Protein AF-A0AA36IF19-F1 (afdb_monomer)

pLDDT: mean 89.99, std 15.26, range [27.88, 98.56]

Sequence (714 aa):
MTGTWASERKALATHRFCDFARPHGSSPFSGHSLWELKSPNLLQGALSVWLPLRSLLADNVDTVRTDGVDTSVVGAVTDSSSALYYKVDAAWKALVDDADEAGAKLNGLAVNIAERQRILIQRMCKDVLLVAHAVSLDYSFANLQSVVGLYEESGEGIVFGIRAAGVPELTDMCTMHQMREVSFYYQQVRPFMREVLNAQSSFEASEIASAVVGDVVRFVDPLYAAMVAAAHLYLNSSSASCDPLVTTTWNEWRALSLGICDTRIGLQRSLRFFMQIANGLAVQESKVELTVVVAKQTQLMRDLVTGNKMDDMPAPVTQKIMDKVIHAREAWSNLADGLDEAIQQDELPKVDVLRGLLLGNVLFEDLMDAMELFVAEAAVATVQSRILDLTHRQQFRFHQLPVKAYQILLGIHVEEAWRDLNATVTSFRQMRRDLVLGAPGSVMELKPVTNVCIARMMSKVFDTWYELEQACYAVARGDGSKVREINLLSSRGHSDMEAPSHGLERFYEGQWEVCENLTLGVADWTLLMAEVTRLAQLSQRVMSSMVAAQEGLDGDLTVSLAELRASLERLILGFPNMVPVQPTQALFRRILDVAAPAVDALASAVAEGAVARAQSRAGELLEVARALLRVYTGEGLQQEPSWPGQRVQLAMWQSVLAQKLAKEAVISVYNVATLGANMDATIRDFETAQSQLRDGGGDVPNGIVPERDDLLPD

Foldseek 3Di:
DPPPVVVVVVVVVPPPPPPVPDDDDDDPPPDDDPVPAPQVVLVVQLVVLVVVLVCLCVVCVPPCPPPHGPLVSLVVNVVSVVSSVVSVLVSLVSVLVVCVVVVDPAPSVLLSLLVVLLVLLVLLLSLLVCLLRVRVQVVSLVVNVVSVVSNVVSLCCSQPHDVVVPRHHDLQQVLLQLSLQLVQLCVQLVVLSVQLNVDPDSNSSNVSSNVCSVSSVVSSVSNSVSSVVSSVCSVVVPPDPDQLLVVQDPQQLVLLLVLLLLLLLLLLLLLLLLLCLQLLHPNVVSLVSNVVSLVVNLVSLVCQQRPHVVSSHGHDRDSVLNVLSSQLNVLSVVLSVLSVVSSPDNHDDVVSSVVNVVSSVSSNVSSVVSLVVSCVSCVVPDPLSVLSVLLSLLLSLLSNLSSLLSCLLSVHPNVVSVVVNVVSVVSNVVSLCCLAQWDPPPPRTGHHDLALVLLQLSLVLVLLVVQLSVLSVCSSVPNSVSSVVSVVSSVVSSVSSVVSSVQSSCVRVVHHDRDAQDQDDLVQLLLLLLLLLVLLLLLLLLLLLLLCVVVVHPRVNVVSLVSNVVSLCCQQNNDHPRHHHHRHSVLNCLSVVQLVVLSVQLVVCSVVSPSQSNLVSSVSNNVSSLVSLVVSLVVNCVSPVLRPSVLSNLVSVLVSLVSNLVSLVSCVVSPVVSNPRPNVVSVVSNVVSVCCQQAQNVVRPPSDDVVVPVRHDD

Solvent-accessible surface area (backbone atoms only — not comparable to full-atom values): 37356 Å² total; per-residue (Å²): 143,74,77,70,68,62,60,56,54,63,54,64,77,68,68,74,84,71,71,84,79,67,92,76,79,90,76,91,74,86,85,68,73,84,81,78,56,74,36,67,64,30,48,53,53,20,49,66,38,44,55,59,43,51,48,57,48,70,78,34,72,81,57,44,63,78,87,51,72,47,54,67,61,53,47,54,50,51,53,38,51,51,54,25,49,57,29,47,51,53,22,49,51,43,49,40,52,55,39,49,75,72,64,50,96,60,67,50,65,47,40,49,50,41,56,42,48,46,52,43,55,52,47,41,55,50,24,41,52,29,18,33,67,58,41,63,30,65,60,25,49,55,47,33,55,52,44,51,51,51,41,54,55,51,55,49,28,48,50,65,24,32,78,94,76,72,30,61,54,59,71,55,38,58,44,32,46,35,47,21,49,29,52,45,34,42,64,69,36,45,58,55,55,48,56,28,71,66,38,94,41,63,70,54,18,16,56,46,21,54,70,40,44,69,56,44,59,64,38,45,55,63,24,40,52,31,30,54,55,30,30,51,29,65,74,38,79,87,72,69,86,67,63,49,63,83,69,58,47,71,66,26,53,49,33,41,52,48,51,55,45,51,43,53,37,43,50,28,46,36,51,31,25,51,42,28,33,55,65,71,41,64,39,72,61,27,40,54,53,31,54,55,44,51,57,53,41,55,51,51,47,48,34,56,51,33,18,35,64,91,69,42,18,49,26,41,58,43,58,70,38,32,55,28,46,51,52,23,40,53,33,44,53,61,34,47,56,54,50,54,56,50,61,76,44,91,71,59,56,70,68,58,54,52,50,48,53,50,35,50,48,55,25,50,51,29,52,49,52,28,45,52,53,48,41,59,66,43,50,81,76,38,74,58,55,55,52,52,51,51,47,42,55,48,42,33,47,49,32,42,44,48,36,27,18,44,35,29,55,70,64,48,64,42,73,59,26,52,52,50,37,54,49,49,54,52,50,45,56,48,49,53,44,32,66,43,65,19,35,81,89,46,100,71,65,40,65,53,59,84,52,44,53,49,34,41,36,53,26,56,28,47,36,38,44,50,55,33,50,53,33,28,54,40,28,40,72,65,40,70,82,34,54,65,56,38,55,52,30,29,55,49,32,42,58,46,43,51,61,34,43,53,46,51,50,32,47,77,70,72,46,78,81,88,64,81,69,53,87,73,53,73,67,49,51,51,29,46,45,50,45,40,40,47,36,34,27,30,39,29,46,30,52,34,19,46,55,34,39,74,73,74,42,97,32,64,33,68,58,34,48,50,52,32,50,51,38,53,45,29,57,57,39,25,40,72,100,58,25,61,42,53,46,37,61,66,59,38,42,49,41,63,75,48,48,49,56,31,52,51,51,23,52,51,24,54,76,68,67,37,61,68,54,22,53,51,29,32,51,51,34,38,53,48,31,54,53,50,46,52,49,53,33,52,54,45,37,71,77,38,73,86,53,58,37,68,58,52,49,46,59,49,47,42,58,30,34,54,36,43,40,53,24,29,49,50,43,57,74,71,59,53,73,89,62,69,69,56,49,71,57,41,49,50,54,37,53,52,49,48,47,26,70,66,66,48,26,60,95,43,84,76,43,57,60,85,93,52,63,88,69,57,82,131

Organism: NCBI:txid2562239

Secondary structure (DSSP, 8-state):
--SSHHHHHHHHTTSSSSGGG---S--S--SS-GGG-SHHHHHHHHHHHHHHHHHHHHHHTTTTTSSS--HHHHHHHHHHHHHHHHHHHHHHHHHHHHHHHTT--S-HHHHHHHHHHHHHHHHHHHHHHHHHTTTTHHHHHHHHHHHHHHHHHHHHHHHH-BGGGTB-----HHHHHHHHHHHHHHHHHHHHHHHHHT-SSHHHHHHHHHHHHHHHHHHHHHHHHHHHHHHHHHH-TTT----HHHH--HHHHHHHHHHHHHHHHHHHHHHHHHHHHHTTSSHHHHHHHHHHHHHHHHHHHHHHHH-BGGGTBPSPSSHHHHHHHHHHHHHHHHHHHHHHHHHH-SS--HHHHHHHHHHHHHHHHHHHHHHHHHHHHHTTT-THHHHHHHHHHHHHHHHHHHHHHHHHHTTSSHHHHHHHHHHHHHHHHHHHHHHHH-BTTSSS-BPPP--HHHHHHHHHHHHHHHHHHHHHHHHHTT-GGGHHHHHHHHHHHHHHHHHHHHHHHHHHTT----PPPPPPPHHHHHHHHHHHHHHHHHHHHHHHHHHHHHTTS---HHHHHHHHHHHHHHHHH-BTTTBPPPSSHHHHHHIIIIIHHHHHHHHHHHHTT-HHHHHHHHHHHHHHHHHHHHHHHHHHHHH-TTS-HHHHHHHHHHHHHHHHHHHHHHHHHTT-GGG---HHHHHHHHHHHHHHHHTTTTTSTT-S-GGGGGGS--

Structure (mmCIF, N/CA/C/O backbone):
data_AF-A0AA36IF19-F1
#
_entry.id   AF-A0AA36IF19-F1
#
loop_
_atom_site.group_PDB
_atom_site.id
_atom_site.type_symbol
_atom_site.label_atom_id
_atom_site.label_alt_id
_atom_site.label_comp_id
_atom_site.label_asym_id
_atom_site.label_entity_id
_atom_site.label_seq_id
_atom_site.pdbx_PDB_ins_code
_atom_site.Cartn_x
_atom_site.Cartn_y
_atom_site.Cartn_z
_atom_site.occupancy
_atom_site.B_iso_or_equiv
_atom_site.auth_seq_id
_atom_site.auth_comp_id
_atom_site.auth_asym_id
_atom_site.auth_atom_id
_atom_site.pdbx_PDB_model_num
ATOM 1 N N . MET A 1 1 ? 38.298 33.364 -30.419 1.00 30.14 1 MET A N 1
ATOM 2 C CA . MET A 1 1 ? 38.712 32.221 -29.573 1.00 30.14 1 MET A CA 1
ATOM 3 C C . MET A 1 1 ? 38.348 30.905 -30.270 1.00 30.14 1 MET A C 1
ATOM 5 O O . MET A 1 1 ? 37.562 30.133 -29.750 1.00 30.14 1 MET A O 1
ATOM 9 N N . THR A 1 2 ? 38.867 30.670 -31.479 1.00 29.33 2 THR A N 1
ATOM 10 C CA . THR A 1 2 ? 38.412 29.578 -32.373 1.00 29.33 2 THR A CA 1
ATOM 11 C C . THR A 1 2 ? 39.562 28.736 -32.944 1.00 29.33 2 THR A C 1
ATOM 13 O O . THR A 1 2 ? 39.312 27.756 -33.630 1.00 29.33 2 THR A O 1
ATOM 16 N N . GLY A 1 3 ? 40.823 29.077 -32.644 1.00 29.09 3 GLY A N 1
ATOM 17 C CA . GLY A 1 3 ? 42.000 28.412 -33.224 1.00 29.09 3 GLY A CA 1
ATOM 18 C C . GLY A 1 3 ? 42.540 27.208 -32.443 1.00 29.09 3 GLY A C 1
ATOM 19 O O . GLY A 1 3 ? 43.174 26.345 -33.035 1.00 29.09 3 GLY A O 1
ATOM 20 N N . THR A 1 4 ? 42.284 27.110 -31.136 1.00 31.70 4 THR A N 1
ATOM 21 C CA . THR A 1 4 ? 42.827 26.039 -30.273 1.00 31.70 4 THR A CA 1
ATOM 22 C C . THR A 1 4 ? 41.948 24.785 -30.218 1.00 31.70 4 THR A C 1
ATOM 24 O O . THR A 1 4 ? 42.441 23.701 -29.929 1.00 31.70 4 THR A O 1
ATOM 27 N N . TRP A 1 5 ? 40.666 24.899 -30.579 1.00 31.14 5 TRP A N 1
ATOM 28 C CA . TRP A 1 5 ? 39.694 23.797 -30.527 1.00 31.14 5 TRP A CA 1
ATOM 29 C C . TRP A 1 5 ? 39.836 22.780 -31.681 1.00 31.14 5 TRP A C 1
ATOM 31 O O . TRP A 1 5 ? 39.508 21.605 -31.523 1.00 31.14 5 TRP A O 1
ATOM 41 N N . ALA A 1 6 ? 40.355 23.199 -32.842 1.00 34.88 6 ALA A N 1
ATOM 42 C CA . ALA A 1 6 ? 40.518 22.330 -34.015 1.00 34.88 6 ALA A CA 1
ATOM 43 C C . ALA A 1 6 ? 41.774 21.435 -33.937 1.00 34.88 6 ALA A C 1
ATOM 45 O O . ALA A 1 6 ? 41.769 20.302 -34.425 1.00 34.88 6 ALA A O 1
ATOM 46 N N . SER A 1 7 ? 42.844 21.901 -33.281 1.00 33.56 7 SER A N 1
ATOM 47 C CA . SER A 1 7 ? 44.097 21.146 -33.148 1.00 33.56 7 SER A CA 1
ATOM 48 C C . SER A 1 7 ? 44.005 19.993 -32.143 1.00 33.56 7 SER A C 1
ATOM 50 O O . SER A 1 7 ? 44.609 18.945 -32.369 1.00 33.56 7 SER A O 1
ATOM 52 N N . GLU A 1 8 ? 43.211 20.135 -31.075 1.00 32.25 8 GLU A N 1
ATOM 53 C CA . GLU A 1 8 ? 43.033 19.080 -30.062 1.00 32.25 8 GLU A CA 1
ATOM 54 C C . GLU A 1 8 ? 42.228 17.877 -30.593 1.00 32.25 8 GLU A C 1
ATOM 56 O O . GLU A 1 8 ? 42.552 16.730 -30.275 1.00 32.25 8 GLU A O 1
ATOM 61 N N . ARG A 1 9 ? 41.260 18.088 -31.502 1.00 41.62 9 ARG A N 1
ATOM 62 C CA . ARG A 1 9 ? 40.509 16.986 -32.142 1.00 41.62 9 ARG A CA 1
ATOM 63 C C . ARG A 1 9 ? 41.358 16.152 -33.106 1.00 41.62 9 ARG A C 1
ATOM 65 O O . ARG A 1 9 ? 41.203 14.932 -33.157 1.00 41.62 9 ARG A O 1
ATOM 72 N N . LYS A 1 10 ? 42.294 16.779 -33.830 1.00 38.72 10 LYS A N 1
ATOM 73 C CA . LYS A 1 10 ? 43.196 16.077 -34.766 1.00 38.72 10 LYS A CA 1
ATOM 74 C C . LYS A 1 10 ? 44.170 15.141 -34.028 1.00 38.72 10 LYS A C 1
ATOM 76 O O . LYS A 1 10 ? 44.521 14.077 -34.542 1.00 38.72 10 LYS A O 1
ATOM 81 N N . ALA A 1 11 ? 44.548 15.492 -32.795 1.00 34.53 11 ALA A N 1
ATOM 82 C CA . ALA A 1 11 ? 45.400 14.672 -31.934 1.00 34.53 11 ALA A CA 1
ATOM 83 C C . ALA A 1 11 ? 44.651 13.472 -31.312 1.00 34.53 11 ALA A C 1
ATOM 85 O O . ALA A 1 11 ? 45.176 12.357 -31.308 1.00 34.53 11 ALA A O 1
ATOM 86 N N . LEU A 1 12 ? 43.402 13.662 -30.865 1.00 30.77 12 LEU A N 1
ATOM 87 C CA . LEU A 1 12 ? 42.575 12.608 -30.252 1.00 30.77 12 LEU A CA 1
ATOM 88 C C . LEU A 1 12 ? 42.188 11.477 -31.224 1.00 30.77 12 LEU A C 1
ATOM 90 O O . LEU A 1 12 ? 42.166 10.314 -30.823 1.00 30.77 12 LEU A O 1
ATOM 94 N N . ALA A 1 13 ? 41.975 11.782 -32.509 1.00 31.47 13 ALA A N 1
ATOM 95 C CA . ALA A 1 13 ? 41.657 10.782 -33.537 1.00 31.47 13 ALA A CA 1
ATOM 96 C C . ALA A 1 13 ? 42.838 9.861 -33.917 1.00 31.47 13 ALA A C 1
ATOM 98 O O . ALA A 1 13 ? 42.638 8.831 -34.559 1.00 31.47 13 ALA A O 1
ATOM 99 N N . THR A 1 14 ? 44.073 10.212 -33.539 1.00 36.69 14 THR A N 1
ATOM 100 C CA . THR A 1 14 ? 45.280 9.533 -34.043 1.00 36.69 14 THR A CA 1
ATOM 101 C C . THR A 1 14 ? 45.879 8.530 -33.048 1.00 36.69 14 THR A C 1
ATOM 103 O O . THR A 1 14 ? 46.614 7.639 -33.465 1.00 36.69 14 THR A O 1
ATOM 106 N N . HIS A 1 15 ? 45.551 8.619 -31.752 1.00 29.88 15 HIS A N 1
ATOM 107 C CA . HIS A 1 15 ? 46.348 7.955 -30.710 1.00 29.88 15 HIS A CA 1
ATOM 108 C C . HIS A 1 15 ? 45.758 6.688 -30.065 1.00 29.88 15 HIS A C 1
ATOM 110 O O . HIS A 1 15 ? 46.502 6.004 -29.376 1.00 29.88 15 HIS A O 1
ATOM 116 N N . ARG A 1 16 ? 44.479 6.326 -30.266 1.00 31.16 16 ARG A N 1
ATOM 117 C CA . ARG A 1 16 ? 43.857 5.217 -29.497 1.00 31.16 16 ARG A CA 1
ATOM 118 C C . ARG A 1 16 ? 43.619 3.897 -30.237 1.00 31.16 16 ARG A C 1
ATOM 120 O O . ARG A 1 16 ? 43.409 2.890 -29.576 1.00 31.16 16 ARG A O 1
ATOM 127 N N . PHE A 1 17 ? 43.684 3.853 -31.569 1.00 29.36 17 PHE A N 1
ATOM 128 C CA . PHE A 1 17 ? 43.381 2.617 -32.316 1.00 29.36 17 PHE A CA 1
ATOM 129 C C . PHE A 1 17 ? 44.599 1.690 -32.520 1.00 29.36 17 PHE A C 1
ATOM 131 O O . PHE A 1 17 ? 44.431 0.516 -32.830 1.00 29.36 17 PHE A O 1
ATOM 138 N N . CYS A 1 18 ? 45.831 2.185 -32.335 1.00 30.80 18 CYS A N 1
ATOM 139 C CA . CYS A 1 18 ? 47.055 1.445 -32.684 1.00 30.80 18 CYS A CA 1
ATOM 140 C C . CYS A 1 18 ? 47.768 0.747 -31.509 1.00 30.80 18 CYS A C 1
ATOM 142 O O . CYS A 1 18 ? 48.671 -0.051 -31.757 1.00 30.80 18 CYS A O 1
ATOM 144 N N . ASP A 1 19 ? 47.378 0.992 -30.254 1.00 30.11 19 ASP A N 1
ATOM 145 C CA . ASP A 1 19 ? 48.053 0.388 -29.089 1.00 30.11 19 ASP A CA 1
ATOM 146 C C . ASP A 1 19 ? 47.554 -1.028 -28.742 1.00 30.11 19 ASP A C 1
ATOM 148 O O . ASP A 1 19 ? 48.173 -1.722 -27.939 1.00 30.11 19 ASP A O 1
ATOM 152 N N . PHE A 1 20 ? 46.503 -1.521 -29.408 1.00 28.53 20 PHE A N 1
ATOM 153 C CA . PHE A 1 20 ? 45.943 -2.862 -29.175 1.00 28.53 20 PHE A CA 1
ATOM 154 C C . PHE A 1 20 ? 46.753 -4.015 -29.808 1.00 28.53 20 PHE A C 1
ATOM 156 O O . PHE A 1 20 ? 46.427 -5.181 -29.607 1.00 28.53 20 PHE A O 1
ATOM 163 N N . ALA A 1 21 ? 47.815 -3.717 -30.568 1.00 27.88 21 ALA A N 1
ATOM 164 C CA . ALA A 1 21 ? 48.576 -4.707 -31.343 1.00 27.88 21 ALA A CA 1
ATOM 165 C C . ALA A 1 21 ? 50.012 -4.965 -30.837 1.00 27.88 21 ALA A C 1
ATOM 167 O O . ALA A 1 21 ? 50.821 -5.539 -31.568 1.00 27.88 21 ALA A O 1
ATOM 168 N N . ARG A 1 22 ? 50.370 -4.554 -29.609 1.00 32.94 22 ARG A N 1
ATOM 169 C CA . ARG A 1 22 ? 51.686 -4.876 -29.022 1.00 32.94 22 ARG A CA 1
ATOM 170 C C . ARG A 1 22 ? 51.583 -6.006 -27.992 1.00 32.94 22 ARG A C 1
ATOM 172 O O . ARG A 1 22 ? 50.906 -5.833 -26.982 1.00 32.94 22 ARG A O 1
ATOM 179 N N . PRO A 1 23 ? 52.278 -7.141 -28.188 1.00 29.73 23 PRO A N 1
ATOM 180 C CA . PRO A 1 23 ? 52.298 -8.213 -27.203 1.00 29.73 23 PRO A CA 1
ATOM 181 C C . PRO A 1 23 ? 53.141 -7.791 -25.991 1.00 29.73 23 PRO A C 1
ATOM 183 O O . PRO A 1 23 ? 54.356 -7.622 -26.096 1.00 29.73 23 PRO A O 1
ATOM 186 N N . HIS A 1 24 ? 52.504 -7.649 -24.829 1.00 33.81 24 HIS A N 1
ATOM 187 C CA . HIS A 1 24 ? 53.189 -7.539 -23.544 1.00 33.81 24 HIS A CA 1
ATOM 188 C C . HIS A 1 24 ? 53.089 -8.871 -22.781 1.00 33.81 24 HIS A C 1
ATOM 190 O O . HIS A 1 24 ? 52.007 -9.296 -22.404 1.00 33.81 24 HIS A O 1
ATOM 196 N N . GLY A 1 25 ? 54.249 -9.517 -22.606 1.00 37.66 25 GLY A N 1
ATOM 197 C CA . GLY A 1 25 ? 54.653 -10.408 -21.505 1.00 37.66 25 GLY A CA 1
ATOM 198 C C . GLY A 1 25 ? 53.679 -11.452 -20.930 1.00 37.66 25 GLY A C 1
ATOM 199 O O . GLY A 1 25 ? 52.782 -11.117 -20.171 1.00 37.66 25 GLY A O 1
ATOM 200 N N . SER A 1 26 ? 54.010 -12.731 -21.163 1.00 38.38 26 SER A N 1
ATOM 201 C CA . SER A 1 26 ? 53.698 -13.920 -20.337 1.00 38.38 26 SER A CA 1
ATOM 202 C C . SER A 1 26 ? 52.247 -14.099 -19.866 1.00 38.38 26 SER A C 1
ATOM 204 O O . SER A 1 26 ? 51.897 -13.788 -18.730 1.00 38.38 26 SER A O 1
ATOM 206 N N . SER A 1 27 ? 51.439 -14.706 -20.735 1.00 38.84 27 SER A N 1
ATOM 207 C CA . SER A 1 27 ? 50.111 -15.246 -20.429 1.00 38.84 27 SER A CA 1
ATOM 208 C C . SER A 1 27 ? 50.202 -16.724 -19.987 1.00 38.84 27 SER A C 1
ATOM 210 O O . SER A 1 27 ? 51.015 -17.463 -20.549 1.00 38.84 27 SER A O 1
ATOM 212 N N . PRO A 1 28 ? 49.387 -17.186 -19.014 1.00 37.19 28 PRO A N 1
ATOM 213 C CA . PRO A 1 28 ? 49.409 -18.555 -18.485 1.00 37.19 28 PRO A CA 1
ATOM 214 C C . PRO A 1 28 ? 48.699 -19.594 -19.379 1.00 37.19 28 PRO A C 1
ATOM 216 O O . PRO A 1 28 ? 48.554 -20.748 -18.983 1.00 37.19 28 PRO A O 1
ATOM 219 N N . PHE A 1 29 ? 48.268 -19.230 -20.590 1.00 45.06 29 PHE A N 1
ATOM 220 C CA . PHE A 1 29 ? 47.589 -20.141 -21.517 1.00 45.06 29 PHE A CA 1
ATOM 221 C C . PHE A 1 29 ? 48.592 -20.898 -22.406 1.00 45.06 29 PHE A C 1
ATOM 223 O O . PHE A 1 29 ? 48.779 -20.588 -23.580 1.00 45.06 29 PHE A O 1
ATOM 230 N N . SER A 1 30 ? 49.269 -21.903 -21.845 1.00 44.28 30 SER A N 1
ATOM 231 C CA . SER A 1 30 ? 50.126 -22.822 -22.608 1.00 44.28 30 SER A CA 1
ATOM 232 C C . SER A 1 30 ? 49.328 -24.043 -23.086 1.00 44.28 30 SER A C 1
ATOM 234 O O . SER A 1 30 ? 49.215 -25.026 -22.356 1.00 44.28 30 SER A O 1
ATOM 236 N N . GLY A 1 31 ? 48.770 -23.993 -24.301 1.00 43.38 31 GLY A N 1
ATOM 237 C CA . GLY A 1 31 ? 48.093 -25.160 -24.890 1.00 43.38 31 GLY A CA 1
ATOM 238 C C . GLY A 1 31 ? 47.572 -25.012 -26.322 1.00 43.38 31 GLY A C 1
ATOM 239 O O . GLY A 1 31 ? 47.610 -25.981 -27.071 1.00 43.38 31 GLY A O 1
ATOM 240 N N . HIS A 1 32 ? 47.171 -23.809 -26.742 1.00 44.81 32 HIS A N 1
ATOM 241 C CA . HIS A 1 32 ? 46.704 -23.530 -28.105 1.00 44.81 32 HIS A CA 1
ATOM 242 C C . HIS A 1 32 ? 47.414 -22.293 -28.657 1.00 44.81 32 HIS A C 1
ATOM 244 O O . HIS A 1 32 ? 47.585 -21.296 -27.956 1.00 44.81 32 HIS A O 1
ATOM 250 N N . SER A 1 33 ? 47.899 -22.369 -29.898 1.00 47.53 33 SER A N 1
ATOM 251 C CA . SER A 1 33 ? 48.597 -21.251 -30.525 1.00 47.53 33 SER A CA 1
ATOM 252 C C . SER A 1 33 ? 47.574 -20.177 -30.921 1.00 47.53 33 SER A C 1
ATOM 254 O O . SER A 1 33 ? 46.686 -20.428 -31.729 1.00 47.53 33 SER A O 1
ATOM 256 N N . LEU A 1 34 ? 47.699 -18.973 -30.354 1.00 43.12 34 LEU A N 1
ATOM 257 C CA . LEU A 1 34 ? 46.836 -17.804 -30.615 1.00 43.12 34 LEU A CA 1
ATOM 258 C C . LEU A 1 34 ? 46.785 -17.371 -32.100 1.00 43.12 34 LEU A C 1
ATOM 260 O O . LEU A 1 34 ? 46.001 -16.501 -32.466 1.00 43.12 34 LEU A O 1
ATOM 264 N N . TRP A 1 35 ? 47.619 -17.957 -32.961 1.00 43.22 35 TRP A N 1
ATOM 265 C CA . TRP A 1 35 ? 47.773 -17.604 -34.375 1.00 43.22 35 TRP A CA 1
ATOM 266 C C . TRP A 1 35 ? 46.838 -18.383 -35.313 1.00 43.22 35 TRP A C 1
ATOM 268 O O . TRP A 1 35 ? 46.755 -18.040 -36.488 1.00 43.22 35 TRP A O 1
ATOM 278 N N . GLU A 1 36 ? 46.136 -19.407 -34.817 1.00 52.62 36 GLU A N 1
ATOM 279 C CA . GLU A 1 36 ? 45.143 -20.172 -35.595 1.00 52.62 36 GLU A CA 1
ATOM 280 C C . GLU A 1 36 ? 43.717 -19.592 -35.507 1.00 52.62 36 GLU A C 1
ATOM 282 O O . GLU A 1 36 ? 42.789 -20.126 -36.113 1.00 52.62 36 GLU A O 1
ATOM 287 N N . LEU A 1 37 ? 43.532 -18.475 -34.796 1.00 56.31 37 LEU A N 1
ATOM 288 C CA . LEU A 1 37 ? 42.236 -17.813 -34.646 1.00 56.31 37 LEU A CA 1
ATOM 289 C C . LEU A 1 37 ? 41.792 -17.142 -35.956 1.00 56.31 37 LEU A C 1
ATOM 291 O O . LEU A 1 37 ? 42.604 -16.588 -36.699 1.00 56.31 37 LEU A O 1
ATOM 295 N N . LYS A 1 38 ? 40.485 -17.138 -36.246 1.00 65.81 38 LYS A N 1
ATOM 296 C CA . LYS A 1 38 ? 39.908 -16.485 -37.446 1.00 65.81 38 LYS A CA 1
ATOM 297 C C . LYS A 1 38 ? 39.985 -14.950 -37.383 1.00 65.81 38 LYS A C 1
ATOM 299 O O . LYS A 1 38 ? 39.932 -14.275 -38.415 1.00 65.81 38 LYS A O 1
ATOM 304 N N . SER A 1 39 ? 40.135 -14.407 -36.180 1.00 69.50 39 SER A N 1
ATOM 305 C CA . SER A 1 39 ? 40.045 -12.985 -35.837 1.00 69.50 39 SER A CA 1
ATOM 306 C C . SER A 1 39 ? 41.062 -12.033 -36.515 1.00 69.50 39 SER A C 1
ATOM 308 O O . SER A 1 39 ? 40.649 -10.951 -36.949 1.00 69.50 39 SER A O 1
ATOM 310 N N . PRO A 1 40 ? 42.354 -12.379 -36.718 1.00 76.38 40 PRO A N 1
ATOM 311 C CA . PRO A 1 40 ? 43.338 -11.472 -37.327 1.00 76.38 40 PRO A CA 1
ATOM 312 C C . PRO A 1 40 ? 42.990 -11.045 -38.762 1.00 76.38 40 PRO A C 1
ATOM 314 O O . PRO A 1 40 ? 43.181 -9.886 -39.135 1.00 76.38 40 PRO A O 1
ATOM 317 N N . ASN A 1 41 ? 42.412 -11.950 -39.561 1.00 86.06 41 ASN A N 1
ATOM 318 C CA . ASN A 1 41 ? 42.007 -11.652 -40.939 1.00 86.06 41 ASN A CA 1
ATOM 319 C C . ASN A 1 41 ? 40.822 -10.672 -40.999 1.00 86.06 41 ASN A C 1
ATOM 321 O O . ASN A 1 41 ? 40.740 -9.844 -41.909 1.00 86.06 41 ASN A O 1
ATOM 325 N N . LEU A 1 42 ? 39.914 -10.731 -40.021 1.00 89.12 42 LEU A N 1
ATOM 326 C CA . LEU A 1 42 ? 38.751 -9.843 -39.950 1.00 89.12 42 LEU A CA 1
ATOM 327 C C . LEU A 1 42 ? 39.148 -8.422 -39.532 1.00 89.12 42 LEU A C 1
ATOM 329 O O . LEU A 1 42 ? 38.673 -7.457 -40.134 1.00 89.12 42 LEU A O 1
ATOM 333 N N . LEU A 1 43 ? 40.083 -8.287 -38.584 1.00 88.94 43 LEU A N 1
ATOM 334 C CA . LEU A 1 43 ? 40.642 -6.989 -38.188 1.00 88.94 43 LEU A CA 1
ATOM 335 C C . LEU A 1 43 ? 41.397 -6.312 -39.339 1.00 88.94 43 LEU A C 1
ATOM 337 O O . LEU A 1 43 ? 41.233 -5.111 -39.556 1.00 88.94 43 LEU A O 1
ATOM 341 N N . GLN A 1 44 ? 42.150 -7.077 -40.135 1.00 92.19 44 GLN A N 1
ATOM 342 C CA . GLN A 1 44 ? 42.782 -6.552 -41.349 1.00 92.19 44 GLN A CA 1
ATOM 343 C C . GLN A 1 44 ? 41.734 -6.063 -42.365 1.00 92.19 44 GLN A C 1
ATOM 345 O O . GLN A 1 44 ? 41.911 -5.020 -43.000 1.00 92.19 44 GLN A O 1
ATOM 350 N N . GLY A 1 45 ? 40.610 -6.778 -42.476 1.00 92.56 45 GLY A N 1
ATOM 351 C CA . GLY A 1 45 ? 39.452 -6.353 -43.260 1.00 92.56 45 GLY A CA 1
ATOM 352 C C . GLY A 1 45 ? 38.875 -5.015 -42.787 1.00 92.56 45 GLY A C 1
ATOM 353 O O . GLY A 1 45 ? 38.653 -4.131 -43.612 1.00 92.56 45 GLY A O 1
ATOM 354 N N . ALA A 1 46 ? 38.688 -4.824 -41.479 1.00 92.81 46 ALA A N 1
ATOM 355 C CA . ALA A 1 46 ? 38.242 -3.547 -40.915 1.00 92.81 46 ALA A CA 1
ATOM 356 C C . ALA A 1 46 ? 39.250 -2.415 -41.182 1.00 92.81 46 ALA A C 1
ATOM 358 O O . ALA A 1 46 ? 38.865 -1.335 -41.632 1.00 92.81 46 ALA A O 1
ATOM 359 N N . LEU A 1 47 ? 40.549 -2.676 -41.002 1.00 93.50 47 LEU A N 1
ATOM 360 C CA . LEU A 1 47 ? 41.608 -1.698 -41.264 1.00 93.50 47 LEU A CA 1
ATOM 361 C C . LEU A 1 47 ? 41.608 -1.221 -42.726 1.00 93.50 47 LEU A C 1
ATOM 363 O O . LEU A 1 47 ? 41.783 -0.029 -42.983 1.00 93.50 47 LEU A O 1
ATOM 367 N N . SER A 1 48 ? 41.357 -2.130 -43.675 1.00 95.38 48 SER A N 1
ATOM 368 C CA . SER A 1 48 ? 41.292 -1.798 -45.105 1.00 95.38 48 SER A CA 1
ATOM 369 C C . SER A 1 48 ? 40.164 -0.819 -45.463 1.00 95.38 48 SER A C 1
ATOM 371 O O . SER A 1 48 ? 40.307 -0.069 -46.424 1.00 95.38 48 SER A O 1
ATOM 373 N N . VAL A 1 49 ? 39.082 -0.779 -44.674 1.00 95.31 49 VAL A N 1
ATOM 374 C CA . VAL A 1 49 ? 37.964 0.169 -44.842 1.00 95.31 49 VAL A CA 1
ATOM 375 C C . VAL A 1 49 ? 38.191 1.451 -44.035 1.00 95.31 49 VAL A C 1
ATOM 377 O O . VAL A 1 49 ? 37.861 2.546 -44.491 1.00 95.31 49 VAL A O 1
ATOM 380 N N . TRP A 1 50 ? 38.801 1.338 -42.852 1.00 95.12 50 TRP A N 1
ATOM 381 C CA . TRP A 1 50 ? 39.105 2.485 -41.996 1.00 95.12 50 TRP A CA 1
ATOM 382 C C . TRP A 1 50 ? 40.068 3.477 -42.651 1.00 95.12 50 TRP A C 1
ATOM 384 O O . TRP A 1 50 ? 39.856 4.681 -42.542 1.00 95.12 50 TRP A O 1
ATOM 394 N N . LEU A 1 51 ? 41.117 3.003 -43.333 1.00 95.50 51 LEU A N 1
ATOM 395 C CA . LEU A 1 51 ? 42.127 3.891 -43.920 1.00 95.50 51 LEU A CA 1
ATOM 396 C C . LEU A 1 51 ? 41.537 4.850 -44.981 1.00 95.50 51 LEU A C 1
ATOM 398 O O . LEU A 1 51 ? 41.752 6.057 -44.839 1.00 95.50 51 LEU A O 1
ATOM 402 N N . PRO A 1 52 ? 40.750 4.386 -45.978 1.00 96.19 52 PRO A N 1
ATOM 403 C CA . PRO A 1 52 ? 40.031 5.278 -46.889 1.00 96.19 52 PRO A CA 1
ATOM 404 C C . PRO A 1 52 ? 39.049 6.215 -46.180 1.00 96.19 52 PRO A C 1
ATOM 406 O O . PRO A 1 52 ? 39.052 7.411 -46.458 1.00 96.19 52 PRO A O 1
ATOM 409 N N . LEU A 1 53 ? 38.251 5.703 -45.232 1.00 95.06 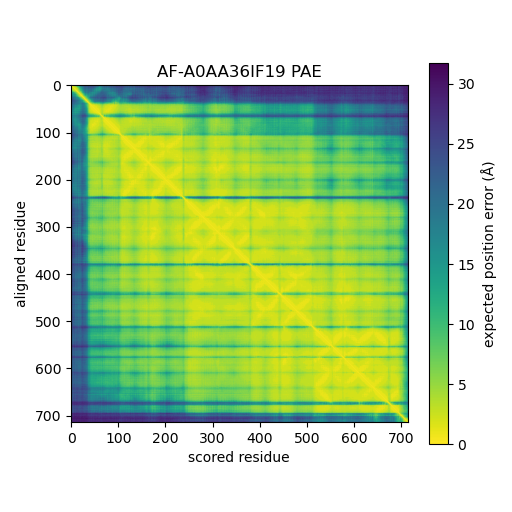53 LEU A N 1
ATOM 410 C CA . LEU A 1 53 ? 37.295 6.520 -44.476 1.00 95.06 53 LEU A CA 1
ATOM 411 C C . LEU A 1 53 ? 37.999 7.645 -43.705 1.00 95.06 53 LEU A C 1
ATOM 413 O O . LEU A 1 53 ? 37.541 8.784 -43.703 1.00 95.06 53 LEU A O 1
ATOM 417 N N . ARG A 1 54 ? 39.134 7.345 -43.071 1.00 95.19 54 ARG A N 1
ATOM 418 C CA . ARG A 1 54 ? 39.944 8.332 -42.357 1.00 95.19 54 ARG A CA 1
ATOM 419 C C . ARG A 1 54 ? 40.448 9.429 -43.294 1.00 95.19 54 ARG A C 1
ATOM 421 O O . ARG A 1 54 ? 40.409 10.589 -42.893 1.00 95.19 54 ARG A O 1
ATOM 428 N N . SER A 1 55 ? 40.917 9.077 -44.497 1.00 94.75 55 SER A N 1
ATOM 429 C CA . SER A 1 55 ? 41.319 10.072 -45.505 1.00 94.75 55 SER A CA 1
ATOM 430 C C . SER A 1 55 ? 40.128 10.940 -45.886 1.00 94.75 55 SER A C 1
ATOM 432 O O . SER A 1 55 ? 40.194 12.151 -45.734 1.00 94.75 55 SER A O 1
ATOM 434 N N . LEU A 1 56 ? 39.000 10.316 -46.244 1.00 93.38 56 LEU A N 1
ATOM 435 C CA . LEU A 1 56 ? 37.772 11.016 -46.618 1.00 93.38 56 LEU A CA 1
ATOM 436 C C . LEU A 1 56 ? 37.329 12.021 -45.543 1.00 93.38 56 LEU A C 1
ATOM 438 O O . LEU A 1 56 ? 36.998 13.156 -45.870 1.00 93.38 56 LEU A O 1
ATOM 442 N N . LEU A 1 57 ? 37.373 11.638 -44.263 1.00 92.31 57 LEU A N 1
ATOM 443 C CA . LEU A 1 57 ? 37.071 12.536 -43.145 1.00 92.31 57 LEU A CA 1
ATOM 444 C C . LEU A 1 57 ? 38.101 13.665 -43.009 1.00 92.31 57 LEU A C 1
ATOM 446 O O . LEU A 1 57 ? 37.721 14.819 -42.839 1.00 92.31 57 LEU A O 1
ATOM 450 N N . ALA A 1 58 ? 39.398 13.352 -43.064 1.00 92.56 58 ALA A N 1
ATOM 451 C CA . ALA A 1 58 ? 40.465 14.337 -42.888 1.00 92.56 58 ALA A CA 1
ATOM 452 C C . ALA A 1 58 ? 40.501 15.379 -44.014 1.00 92.56 58 ALA A C 1
ATOM 454 O O . ALA A 1 58 ? 40.760 16.551 -43.742 1.00 92.56 58 ALA A O 1
ATOM 455 N N . ASP A 1 59 ? 40.220 14.945 -45.241 1.00 92.75 59 ASP A N 1
ATOM 456 C CA . ASP A 1 59 ? 40.241 15.776 -46.440 1.00 92.75 59 ASP A CA 1
ATOM 457 C C . ASP A 1 59 ? 39.006 16.688 -46.527 1.00 92.75 59 ASP A C 1
ATOM 459 O O . ASP A 1 59 ? 39.060 17.719 -47.192 1.00 92.75 59 ASP A O 1
ATOM 463 N N . ASN A 1 60 ? 37.910 16.345 -45.831 1.00 90.19 60 ASN A N 1
ATOM 464 C CA . ASN A 1 60 ? 36.631 17.050 -45.961 1.00 90.19 60 ASN A CA 1
ATOM 465 C C . ASN A 1 60 ? 36.074 17.674 -44.672 1.00 90.19 60 ASN A C 1
ATOM 467 O O . ASN A 1 60 ? 35.059 18.356 -44.734 1.00 90.19 60 ASN A O 1
ATOM 471 N N . VAL A 1 61 ? 36.699 17.497 -43.501 1.00 84.75 61 VAL A N 1
ATOM 472 C CA . VAL A 1 61 ? 36.146 17.978 -42.212 1.00 84.75 61 VAL A CA 1
ATOM 473 C C . VAL A 1 61 ? 35.769 19.470 -42.205 1.00 84.75 61 VAL A C 1
ATOM 475 O O . VAL A 1 61 ? 34.788 19.845 -41.564 1.00 84.75 61 VAL A O 1
ATOM 478 N N . ASP A 1 62 ? 36.504 20.301 -42.950 1.00 81.06 62 ASP A N 1
ATOM 479 C CA . ASP A 1 62 ? 36.296 21.753 -43.029 1.00 81.06 62 ASP A CA 1
ATOM 480 C C . ASP A 1 62 ? 35.437 22.188 -44.237 1.00 81.06 62 ASP A C 1
ATOM 482 O O . ASP A 1 62 ? 34.987 23.333 -44.288 1.00 81.06 62 ASP A O 1
ATOM 486 N N . THR A 1 63 ? 35.184 21.299 -45.205 1.00 74.88 63 THR A N 1
ATOM 487 C CA . THR A 1 63 ? 34.507 21.628 -46.476 1.00 74.88 63 THR A CA 1
ATOM 488 C C . THR A 1 63 ? 33.015 21.298 -46.477 1.00 74.88 63 THR A C 1
ATOM 490 O O . THR A 1 63 ? 32.275 21.856 -47.280 1.00 74.88 63 THR A O 1
ATOM 493 N N . VAL A 1 64 ? 32.526 20.476 -45.537 1.00 72.75 64 VAL A N 1
ATOM 494 C CA . VAL A 1 64 ? 31.106 20.059 -45.488 1.00 72.75 64 VAL A CA 1
ATOM 495 C C . VAL A 1 64 ? 30.133 21.225 -45.232 1.00 72.75 64 VAL A C 1
ATOM 497 O O . VAL A 1 64 ? 28.932 21.035 -45.361 1.00 72.75 64 VAL A O 1
ATOM 500 N N . ARG A 1 65 ? 30.589 22.427 -44.840 1.00 67.81 65 ARG A N 1
ATOM 501 C CA . ARG A 1 65 ? 29.691 23.541 -44.452 1.00 67.81 65 ARG A CA 1
ATOM 502 C C . ARG A 1 65 ? 29.882 24.845 -45.220 1.00 67.81 65 ARG A C 1
ATOM 504 O O . ARG A 1 65 ? 29.174 25.798 -44.905 1.00 67.81 65 ARG A O 1
ATOM 511 N N . THR A 1 66 ? 30.809 24.937 -46.172 1.00 55.72 66 THR A N 1
ATOM 512 C CA . THR A 1 66 ? 31.167 26.242 -46.751 1.00 55.72 66 THR A CA 1
ATOM 513 C C . THR A 1 66 ? 30.038 26.896 -47.557 1.00 55.72 66 THR A C 1
ATOM 515 O O . THR A 1 66 ? 29.981 28.117 -47.531 1.00 55.72 66 THR A O 1
ATOM 518 N N . ASP A 1 67 ? 29.091 26.132 -48.132 1.00 65.00 67 ASP A N 1
ATOM 519 C CA . ASP A 1 67 ? 27.926 26.654 -48.888 1.00 65.00 67 ASP A CA 1
ATOM 520 C C . ASP A 1 67 ? 26.655 25.768 -48.772 1.00 65.00 67 ASP A C 1
ATOM 522 O O . ASP A 1 67 ? 25.808 25.727 -49.664 1.00 65.00 67 ASP A O 1
ATOM 526 N N . GLY A 1 68 ? 26.518 25.022 -47.672 1.00 73.44 68 GLY A N 1
ATOM 527 C CA . GLY A 1 68 ? 25.526 23.946 -47.514 1.00 73.44 68 GLY A CA 1
ATOM 528 C C . GLY A 1 68 ? 26.200 22.591 -47.299 1.00 73.44 68 GLY A C 1
ATOM 529 O O . GLY A 1 68 ? 27.419 22.484 -47.407 1.00 73.44 68 GLY A O 1
ATOM 530 N N . VAL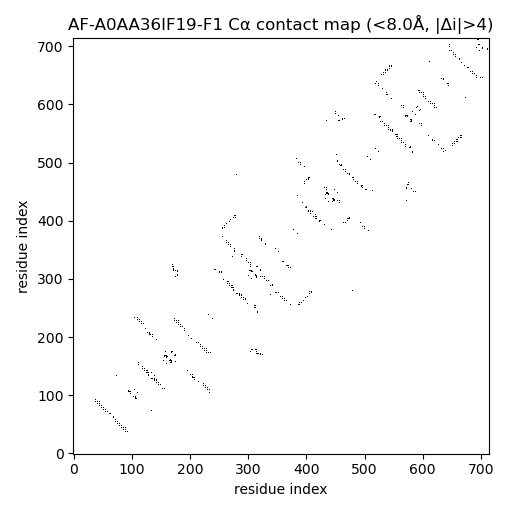 A 1 69 ? 25.421 21.568 -46.935 1.00 80.38 69 VAL A N 1
ATOM 531 C CA . VAL A 1 69 ? 25.948 20.216 -46.688 1.00 80.38 69 VAL A CA 1
ATOM 532 C C . VAL A 1 69 ? 26.263 19.542 -48.020 1.00 80.38 69 VAL A C 1
ATOM 534 O O . VAL A 1 69 ? 25.351 19.306 -48.810 1.00 80.38 69 VAL A O 1
ATOM 537 N N . ASP A 1 70 ? 27.534 19.203 -48.264 1.00 88.19 70 ASP A N 1
ATOM 538 C CA . ASP A 1 70 ? 27.916 18.361 -49.406 1.00 88.19 70 ASP A CA 1
ATOM 539 C C . ASP A 1 70 ? 27.386 16.936 -49.189 1.00 88.19 70 ASP A C 1
ATOM 541 O O . ASP A 1 70 ? 28.011 16.083 -48.549 1.00 88.19 70 ASP A O 1
ATOM 545 N N . THR A 1 71 ? 26.188 16.688 -49.712 1.00 86.12 71 THR A N 1
ATOM 546 C CA . THR A 1 71 ? 25.476 15.419 -49.560 1.00 86.12 71 THR A CA 1
ATOM 547 C C . THR A 1 71 ? 26.212 14.253 -50.217 1.00 86.12 71 THR A C 1
ATOM 549 O O . THR A 1 71 ? 26.017 13.112 -49.798 1.00 86.12 71 THR A O 1
ATOM 552 N N . SER A 1 72 ? 27.101 14.513 -51.185 1.00 88.69 72 SER A N 1
ATOM 553 C CA . SER A 1 72 ? 27.908 13.478 -51.835 1.00 88.69 72 SER A CA 1
ATOM 554 C C . SER A 1 72 ? 29.025 12.980 -50.918 1.00 88.69 72 SER A C 1
ATOM 556 O O . SER A 1 72 ? 29.190 11.770 -50.742 1.00 88.69 72 SER A O 1
ATOM 558 N N . VAL A 1 73 ? 29.726 13.899 -50.246 1.00 90.62 73 VAL A N 1
ATOM 559 C CA . VAL A 1 73 ? 30.743 13.566 -49.240 1.00 90.62 73 VAL A CA 1
ATOM 560 C C . VAL A 1 73 ? 30.089 12.891 -48.037 1.00 90.62 73 VAL A C 1
ATOM 562 O O . VAL A 1 73 ? 30.572 11.856 -47.579 1.00 90.62 73 VAL A O 1
ATOM 565 N N . VAL A 1 74 ? 28.961 13.422 -47.550 1.00 90.06 74 VAL A N 1
ATOM 566 C CA . VAL A 1 74 ? 28.213 12.817 -46.434 1.00 90.06 74 VAL A CA 1
ATOM 567 C C . VAL A 1 74 ? 27.700 11.420 -46.797 1.00 90.06 74 VAL A C 1
ATOM 569 O O . VAL A 1 74 ? 27.797 10.508 -45.972 1.00 90.06 74 VAL A O 1
ATOM 572 N N . GLY A 1 75 ? 27.229 11.216 -48.030 1.00 88.81 75 GLY A N 1
ATOM 573 C CA . GLY A 1 75 ? 26.864 9.901 -48.557 1.00 88.81 75 GLY A CA 1
ATOM 574 C C . GLY A 1 75 ? 28.048 8.930 -48.548 1.00 88.81 75 GLY A C 1
ATOM 575 O O . GLY A 1 75 ? 27.966 7.867 -47.937 1.00 88.81 75 GLY A O 1
ATOM 576 N N . ALA A 1 76 ? 29.196 9.331 -49.103 1.00 91.12 76 ALA A N 1
ATOM 577 C CA . ALA A 1 76 ? 30.402 8.498 -49.139 1.00 91.12 76 ALA A CA 1
ATOM 578 C C . ALA A 1 76 ? 30.944 8.148 -47.737 1.00 91.12 76 ALA A C 1
ATOM 580 O O . ALA A 1 76 ? 31.392 7.020 -47.498 1.00 91.12 76 ALA A O 1
ATOM 581 N N . VAL A 1 77 ? 30.879 9.092 -46.787 1.00 91.88 77 VAL A N 1
ATOM 582 C CA . VAL A 1 77 ? 31.213 8.855 -45.371 1.00 91.88 77 VAL A CA 1
ATOM 583 C C . VAL A 1 77 ? 30.221 7.872 -44.747 1.00 91.88 77 VAL A C 1
ATOM 585 O O . VAL A 1 77 ? 30.622 6.974 -44.001 1.00 91.88 77 VAL A O 1
ATOM 588 N N . THR A 1 78 ? 28.933 7.995 -45.063 1.00 90.00 78 THR A N 1
ATOM 589 C CA . THR A 1 78 ? 27.877 7.103 -44.563 1.00 90.00 78 THR A CA 1
ATOM 590 C C . THR A 1 78 ? 28.061 5.672 -45.069 1.00 90.00 78 THR A C 1
ATOM 592 O O . THR A 1 78 ? 28.012 4.734 -44.268 1.00 90.00 78 THR A O 1
ATOM 595 N N . ASP A 1 79 ? 28.366 5.493 -46.351 1.00 90.38 79 ASP A N 1
ATOM 596 C CA . ASP A 1 79 ? 28.614 4.177 -46.946 1.00 90.38 79 ASP A CA 1
ATOM 597 C C . AS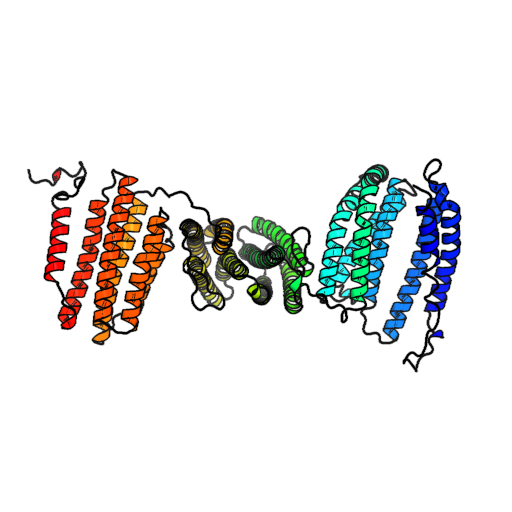P A 1 79 ? 29.877 3.532 -46.364 1.00 90.38 79 ASP A C 1
ATOM 599 O O . ASP A 1 79 ? 29.860 2.384 -45.911 1.00 90.38 79 ASP A O 1
ATOM 603 N N . SER A 1 80 ? 30.969 4.299 -46.291 1.00 93.12 80 SER A N 1
ATOM 604 C CA . SER A 1 80 ? 32.256 3.819 -45.774 1.00 93.12 80 SER A CA 1
ATOM 605 C C . SER A 1 80 ? 32.199 3.492 -44.276 1.00 93.12 80 SER A C 1
ATOM 607 O O . SER A 1 80 ? 32.769 2.493 -43.836 1.00 93.12 80 SER A O 1
ATOM 609 N N . SER A 1 81 ? 31.484 4.295 -43.479 1.00 91.81 81 SER A N 1
ATOM 610 C CA . SER A 1 81 ? 31.274 4.019 -42.049 1.00 91.81 81 SER A CA 1
ATOM 611 C C . SER A 1 81 ? 30.404 2.783 -41.823 1.00 91.81 81 SER A C 1
ATOM 613 O O . SER A 1 81 ? 30.710 1.981 -40.941 1.00 91.81 81 SER A O 1
ATOM 615 N N . SER A 1 82 ? 29.380 2.571 -42.655 1.00 89.00 82 SER A N 1
ATOM 616 C CA . SER A 1 82 ? 28.547 1.364 -42.607 1.00 89.00 82 SER A CA 1
ATOM 617 C C . SER A 1 82 ? 29.359 0.118 -42.973 1.00 89.00 82 SER A C 1
ATOM 619 O O . SER A 1 82 ? 29.316 -0.883 -42.259 1.00 89.00 82 SER A O 1
ATOM 621 N N . ALA A 1 83 ? 30.178 0.191 -44.028 1.00 91.88 83 ALA A N 1
ATOM 622 C CA . ALA A 1 83 ? 31.082 -0.891 -44.411 1.00 91.88 83 ALA A CA 1
ATOM 623 C C . ALA A 1 83 ? 32.089 -1.228 -43.297 1.00 91.88 83 ALA A C 1
ATOM 625 O O . ALA A 1 83 ? 32.326 -2.406 -43.016 1.00 91.88 83 ALA A O 1
ATOM 626 N N . LEU A 1 84 ? 32.650 -0.212 -42.631 1.00 92.50 84 LEU A N 1
ATOM 627 C CA . LEU A 1 84 ? 33.550 -0.410 -41.497 1.00 92.50 84 LEU A CA 1
ATOM 628 C C . LEU A 1 84 ? 32.831 -1.082 -40.327 1.00 92.50 84 LEU A C 1
ATOM 630 O O . LEU A 1 84 ? 33.361 -2.043 -39.772 1.00 92.50 84 LEU A O 1
ATOM 634 N N . TYR A 1 85 ? 31.625 -0.618 -39.986 1.00 90.31 85 TYR A N 1
ATOM 635 C CA . TYR A 1 85 ? 30.807 -1.203 -38.926 1.00 90.31 85 TYR A CA 1
ATOM 636 C C . TYR A 1 85 ? 30.601 -2.705 -39.142 1.00 90.31 85 TYR A C 1
ATOM 638 O O . TYR A 1 85 ? 30.918 -3.481 -38.248 1.00 90.31 85 TYR A O 1
ATOM 646 N N . TYR A 1 86 ? 30.184 -3.140 -40.337 1.00 90.25 86 TYR A N 1
ATOM 647 C CA . TYR A 1 86 ? 29.990 -4.569 -40.620 1.00 90.25 86 TYR A CA 1
ATOM 648 C C . TYR A 1 86 ? 31.277 -5.395 -40.482 1.00 90.25 86 TYR A C 1
ATOM 650 O O . TYR A 1 86 ? 31.231 -6.547 -40.051 1.00 90.25 86 TYR A O 1
ATOM 658 N N . LYS A 1 87 ? 32.441 -4.830 -40.835 1.00 91.75 87 LYS A N 1
ATOM 659 C CA . LYS A 1 87 ? 33.734 -5.517 -40.673 1.00 91.75 87 LYS A CA 1
ATOM 660 C C . LYS A 1 87 ? 34.158 -5.611 -39.210 1.00 91.75 87 LYS A C 1
ATOM 662 O O . LYS A 1 87 ? 34.622 -6.670 -38.792 1.00 91.75 87 LYS A O 1
ATOM 667 N N . VAL A 1 88 ? 33.993 -4.531 -38.447 1.00 89.19 88 VAL A N 1
ATOM 668 C CA . VAL A 1 88 ? 34.288 -4.506 -37.007 1.00 89.19 88 VAL A CA 1
ATOM 669 C C . VAL A 1 88 ? 33.344 -5.438 -36.254 1.00 89.19 88 VAL A C 1
ATOM 671 O O . VAL A 1 88 ? 33.803 -6.197 -35.411 1.00 89.19 88 VAL A O 1
ATOM 674 N N . ASP A 1 89 ? 32.058 -5.448 -36.601 1.00 86.25 89 ASP A N 1
ATOM 675 C CA . ASP A 1 89 ? 31.060 -6.325 -35.991 1.00 86.25 89 ASP A CA 1
ATOM 676 C C . ASP A 1 89 ? 31.362 -7.809 -36.248 1.00 86.25 89 ASP A C 1
ATOM 678 O O . ASP A 1 89 ? 31.335 -8.619 -35.323 1.00 86.25 89 ASP A O 1
ATOM 682 N N . ALA A 1 90 ? 31.748 -8.159 -37.480 1.00 87.62 90 ALA A N 1
ATOM 683 C CA . ALA A 1 90 ? 32.189 -9.512 -37.810 1.00 87.62 90 ALA A CA 1
ATOM 684 C C . ALA A 1 90 ? 33.452 -9.919 -37.032 1.00 87.62 90 ALA A C 1
ATOM 686 O O . ALA A 1 90 ? 33.522 -11.038 -36.527 1.00 87.62 90 ALA A O 1
ATOM 687 N N . ALA A 1 91 ? 34.437 -9.019 -36.918 1.00 88.56 91 ALA A N 1
ATOM 688 C CA . ALA A 1 91 ? 35.651 -9.262 -36.138 1.00 88.56 91 ALA A CA 1
ATOM 689 C C . ALA A 1 91 ? 35.342 -9.444 -34.647 1.00 88.56 91 ALA A C 1
ATOM 691 O O . ALA A 1 91 ? 35.862 -10.356 -34.015 1.00 88.56 91 ALA A O 1
ATOM 692 N N . TRP A 1 92 ? 34.465 -8.607 -34.097 1.00 86.12 92 TRP A N 1
ATOM 693 C CA . TRP A 1 92 ? 34.039 -8.686 -32.707 1.00 86.12 92 TRP A CA 1
ATOM 694 C C . TRP A 1 92 ? 33.281 -9.982 -32.412 1.00 86.12 92 TRP A C 1
ATOM 696 O O . TRP A 1 92 ? 33.569 -10.636 -31.415 1.00 86.12 92 TRP A O 1
ATOM 706 N N . LYS A 1 93 ? 32.365 -10.399 -33.295 1.00 85.38 93 LYS A N 1
ATOM 707 C CA . LYS A 1 93 ? 31.678 -11.689 -33.167 1.00 85.38 93 LYS A CA 1
ATOM 708 C C . LYS A 1 93 ? 32.674 -12.850 -33.121 1.00 85.38 93 LYS A C 1
ATOM 710 O O . LYS A 1 93 ? 32.576 -13.675 -32.225 1.00 85.38 93 LYS A O 1
ATOM 715 N N . ALA A 1 94 ? 33.661 -12.862 -34.018 1.00 87.44 94 ALA A N 1
ATOM 716 C CA . ALA A 1 94 ? 34.700 -13.888 -34.008 1.00 87.44 94 ALA A CA 1
ATOM 717 C C . ALA A 1 94 ? 35.524 -13.882 -32.709 1.00 87.44 94 ALA A C 1
ATOM 719 O O . ALA A 1 94 ? 35.805 -14.945 -32.180 1.00 87.44 94 ALA A O 1
ATOM 720 N N . LEU A 1 95 ? 35.853 -12.709 -32.155 1.00 85.50 95 LEU A N 1
ATOM 721 C CA . LEU A 1 95 ? 36.561 -12.613 -30.871 1.00 85.50 95 LEU A CA 1
ATOM 722 C C . LEU A 1 95 ? 35.734 -13.148 -29.695 1.00 85.50 95 LEU A C 1
ATOM 724 O O . LEU A 1 95 ? 36.294 -13.746 -28.780 1.00 85.50 95 LEU A O 1
ATOM 728 N N . VAL A 1 96 ? 34.419 -12.915 -29.702 1.00 82.94 96 VAL A N 1
ATOM 729 C CA . VAL A 1 96 ? 33.505 -13.458 -28.689 1.00 82.94 96 VAL A CA 1
ATOM 730 C C . VAL A 1 96 ? 33.405 -14.979 -28.812 1.00 82.94 96 VAL A C 1
ATOM 732 O O . VAL A 1 96 ? 33.526 -15.660 -27.797 1.00 82.94 96 VAL A O 1
ATOM 735 N N . ASP A 1 97 ? 33.247 -15.497 -30.034 1.00 83.75 97 ASP A N 1
ATOM 736 C CA . ASP A 1 97 ? 33.214 -16.939 -30.311 1.00 83.75 97 ASP A CA 1
ATOM 737 C C . ASP A 1 97 ? 34.542 -17.604 -29.874 1.00 83.75 97 ASP A C 1
ATOM 739 O O . ASP A 1 97 ? 34.531 -18.592 -29.142 1.00 83.75 97 ASP A O 1
ATOM 743 N N . ASP A 1 98 ? 35.692 -17.008 -30.221 1.00 85.62 98 ASP A N 1
ATOM 744 C CA . ASP A 1 98 ? 37.029 -17.483 -29.829 1.00 85.62 98 ASP A CA 1
ATOM 745 C C . ASP A 1 98 ? 37.212 -17.486 -28.288 1.00 85.62 98 ASP A C 1
ATOM 747 O O . ASP A 1 98 ? 37.868 -18.369 -27.728 1.00 85.62 98 ASP A O 1
ATOM 751 N N . ALA A 1 99 ? 36.653 -16.497 -27.577 1.00 84.12 99 ALA A N 1
ATOM 752 C CA . ALA A 1 99 ? 36.729 -16.413 -26.115 1.00 84.12 99 ALA A CA 1
ATOM 753 C C . ALA A 1 99 ? 35.860 -17.473 -25.416 1.00 84.12 99 ALA A C 1
ATOM 755 O O . ALA A 1 99 ? 36.282 -18.030 -24.397 1.00 84.12 99 ALA A O 1
ATOM 756 N N . ASP A 1 100 ? 34.675 -17.758 -25.960 1.00 82.44 100 ASP A N 1
ATOM 757 C CA . ASP A 1 100 ? 33.793 -18.829 -25.484 1.00 82.44 100 ASP A CA 1
ATOM 758 C C . ASP A 1 100 ? 34.450 -20.204 -25.688 1.00 82.44 100 ASP A C 1
ATOM 760 O O . ASP A 1 100 ? 34.559 -20.992 -24.746 1.00 82.44 100 ASP A O 1
ATOM 764 N N . GLU A 1 101 ? 35.032 -20.448 -26.870 1.00 85.56 101 GLU A N 1
ATOM 765 C CA . GLU A 1 101 ? 35.818 -21.658 -27.158 1.00 85.56 101 GLU A CA 1
ATOM 766 C C . GLU A 1 101 ? 37.015 -21.829 -26.201 1.00 85.56 101 GLU A C 1
ATOM 768 O O . GLU A 1 101 ? 37.364 -22.952 -25.825 1.00 85.56 101 GLU A O 1
ATOM 773 N N . ALA A 1 102 ? 37.621 -20.727 -25.746 1.00 86.88 102 ALA A N 1
ATOM 774 C CA . ALA A 1 102 ? 38.703 -20.730 -24.760 1.00 86.88 102 ALA A CA 1
ATOM 775 C C . ALA A 1 102 ? 38.234 -20.958 -23.304 1.00 86.88 102 ALA A C 1
ATOM 777 O O . ALA A 1 102 ? 39.063 -20.992 -22.387 1.00 86.88 102 ALA A O 1
ATOM 778 N N . GLY A 1 103 ? 36.929 -21.123 -23.067 1.00 84.44 103 GLY A N 1
ATOM 779 C CA . GLY A 1 103 ? 36.347 -21.385 -21.751 1.00 84.44 103 GLY A CA 1
ATOM 780 C C . GLY A 1 103 ? 36.188 -20.140 -20.875 1.00 84.44 103 GLY A C 1
ATOM 781 O O . GLY A 1 103 ? 36.157 -20.257 -19.643 1.00 84.44 103 GLY A O 1
ATOM 782 N N . ALA A 1 104 ? 36.112 -18.945 -21.472 1.00 81.50 104 ALA A N 1
ATOM 783 C CA . ALA A 1 104 ? 35.811 -17.731 -20.725 1.00 81.50 104 ALA A CA 1
ATOM 784 C C . ALA A 1 104 ? 34.424 -17.844 -20.071 1.00 81.50 104 ALA A C 1
ATOM 786 O O . ALA A 1 104 ? 33.420 -18.095 -20.726 1.00 81.50 104 ALA A O 1
ATOM 787 N N . LYS A 1 105 ? 34.346 -17.610 -18.757 1.00 78.44 105 LYS A N 1
ATOM 788 C CA . LYS A 1 105 ? 33.078 -17.593 -18.005 1.00 78.44 105 LYS A CA 1
ATOM 789 C C . LYS A 1 105 ? 32.357 -16.250 -18.155 1.00 78.44 105 LYS A C 1
ATOM 791 O O . LYS A 1 105 ? 32.044 -15.600 -17.162 1.00 78.44 105 LYS A O 1
ATOM 796 N N . LEU A 1 106 ? 32.156 -15.803 -19.388 1.00 75.25 106 LEU A N 1
ATOM 797 C CA . LEU A 1 106 ? 31.449 -14.568 -19.715 1.00 75.25 106 LEU A CA 1
ATOM 798 C C . LEU A 1 106 ? 30.230 -14.922 -20.555 1.00 75.25 106 LEU A C 1
ATOM 800 O O . LEU A 1 106 ? 30.319 -15.762 -21.445 1.00 75.25 106 LEU A O 1
ATOM 804 N N . ASN A 1 107 ? 29.102 -14.246 -20.331 1.00 82.50 107 ASN A N 1
ATOM 805 C CA . ASN A 1 107 ? 28.035 -14.285 -21.323 1.00 82.50 107 ASN A CA 1
ATOM 806 C C . ASN A 1 107 ? 28.434 -13.368 -22.487 1.00 82.50 107 ASN A C 1
ATOM 808 O O . ASN A 1 107 ? 28.092 -12.184 -22.519 1.00 82.50 107 ASN A O 1
ATOM 812 N N . GLY A 1 108 ? 29.224 -13.915 -23.413 1.00 86.12 108 GLY A N 1
ATOM 813 C CA . GLY A 1 108 ? 29.780 -13.172 -24.540 1.00 86.12 108 GLY A CA 1
ATOM 814 C C . GLY A 1 108 ? 28.711 -12.470 -25.380 1.00 86.12 108 GLY A C 1
ATOM 815 O O . GLY A 1 108 ? 28.936 -11.361 -25.866 1.00 86.12 108 GLY A O 1
ATOM 816 N N . LEU A 1 109 ? 27.516 -13.062 -25.484 1.00 89.56 109 LEU A N 1
ATOM 817 C CA . LEU A 1 109 ? 26.383 -12.468 -26.186 1.00 89.56 109 LEU A CA 1
ATOM 818 C C . LEU A 1 109 ? 25.805 -11.249 -25.450 1.00 89.56 109 LEU A C 1
ATOM 820 O O . LEU A 1 109 ? 25.589 -10.222 -26.085 1.00 89.56 109 LEU A O 1
ATOM 824 N N . ALA A 1 110 ? 25.600 -11.313 -24.132 1.00 92.00 110 ALA A N 1
ATOM 825 C CA . ALA A 1 110 ? 25.120 -10.173 -23.347 1.00 92.00 110 ALA A CA 1
ATOM 826 C C . ALA A 1 110 ? 26.100 -8.990 -23.419 1.00 92.00 110 ALA A C 1
ATOM 828 O O . ALA A 1 110 ? 25.694 -7.861 -23.690 1.00 92.00 110 ALA A O 1
ATOM 829 N N . VAL A 1 111 ? 27.403 -9.266 -23.280 1.00 91.19 111 VAL A N 1
ATOM 830 C CA . VAL A 1 111 ? 28.475 -8.269 -23.446 1.00 91.19 111 VAL A CA 1
ATOM 831 C C . VAL A 1 111 ? 28.445 -7.663 -24.850 1.00 91.19 111 VAL A C 1
ATOM 833 O O . VAL A 1 111 ? 28.514 -6.446 -25.005 1.00 91.19 111 VAL A O 1
ATOM 836 N N . ASN A 1 112 ? 28.317 -8.498 -25.884 1.00 90.25 112 ASN A N 1
ATOM 837 C CA . ASN A 1 112 ? 28.216 -8.051 -27.269 1.00 90.25 112 ASN A CA 1
ATOM 838 C C . ASN A 1 112 ? 27.016 -7.120 -27.478 1.00 90.25 112 ASN A C 1
ATOM 840 O O . ASN A 1 112 ? 27.169 -6.061 -28.086 1.00 90.25 112 ASN A O 1
ATOM 844 N N . ILE A 1 113 ? 25.844 -7.478 -26.953 1.00 94.12 113 ILE A N 1
ATOM 845 C CA . ILE A 1 113 ? 24.647 -6.650 -27.085 1.00 94.12 113 ILE A CA 1
ATOM 846 C C . ILE A 1 113 ? 24.818 -5.326 -26.327 1.00 94.12 113 ILE A C 1
ATOM 848 O O . ILE A 1 113 ? 24.525 -4.276 -26.901 1.00 94.12 113 ILE A O 1
ATOM 852 N N . ALA A 1 114 ? 25.345 -5.346 -25.096 1.00 94.75 114 ALA A N 1
ATOM 853 C CA . ALA A 1 114 ? 25.632 -4.137 -24.321 1.00 94.75 114 ALA A CA 1
ATOM 854 C C . ALA A 1 114 ? 26.601 -3.199 -25.066 1.00 94.75 114 ALA A C 1
ATOM 856 O O . ALA A 1 114 ? 26.342 -2.002 -25.196 1.00 94.75 114 ALA A O 1
ATOM 857 N N . GLU A 1 115 ? 27.670 -3.745 -25.653 1.00 92.69 115 GLU A N 1
ATOM 858 C CA . GLU A 1 115 ? 28.629 -2.973 -26.450 1.00 92.69 115 GLU A CA 1
ATOM 859 C C . GLU A 1 115 ? 28.062 -2.485 -27.787 1.00 92.69 115 GLU A C 1
ATOM 861 O O . GLU A 1 115 ? 28.519 -1.474 -28.325 1.00 92.69 115 GLU A O 1
ATOM 866 N N . ARG A 1 116 ? 27.048 -3.159 -28.336 1.00 94.00 116 ARG A N 1
ATOM 867 C CA . ARG A 1 116 ? 26.324 -2.689 -29.522 1.00 94.00 116 ARG A CA 1
ATOM 868 C C . ARG A 1 116 ? 25.361 -1.550 -29.201 1.00 94.00 116 ARG A C 1
ATOM 870 O O . ARG A 1 116 ? 25.209 -0.686 -30.063 1.00 94.00 116 ARG A O 1
ATOM 877 N N . GLN A 1 117 ? 24.788 -1.467 -27.994 1.00 96.75 117 GLN A N 1
ATOM 878 C CA . GLN A 1 117 ? 23.880 -0.368 -27.608 1.00 96.75 117 GLN A CA 1
ATOM 879 C C . GLN A 1 117 ? 24.499 1.011 -27.866 1.00 96.75 117 GLN A C 1
ATOM 881 O O . GLN A 1 117 ? 23.880 1.870 -28.497 1.00 96.75 117 GLN A O 1
ATOM 886 N N . ARG A 1 118 ? 25.768 1.202 -27.474 1.00 95.31 118 ARG A N 1
ATOM 887 C CA . ARG A 1 118 ? 26.487 2.475 -27.677 1.00 95.31 118 ARG A CA 1
ATOM 888 C C . ARG A 1 118 ? 26.692 2.813 -29.158 1.00 95.31 118 ARG A C 1
ATOM 890 O O . ARG A 1 118 ? 26.774 3.981 -29.522 1.00 95.31 118 ARG A O 1
ATOM 897 N N . ILE A 1 119 ? 26.780 1.801 -30.022 1.00 93.81 119 ILE A N 1
ATOM 898 C CA . ILE A 1 119 ? 26.901 1.996 -31.469 1.00 93.81 119 ILE A CA 1
ATOM 899 C C . ILE A 1 119 ? 25.532 2.329 -32.065 1.00 93.81 119 ILE A C 1
ATOM 901 O O . ILE A 1 119 ? 25.431 3.230 -32.897 1.00 93.81 119 ILE A O 1
ATOM 905 N N . LEU A 1 120 ? 24.481 1.634 -31.624 1.00 96.25 120 LEU A N 1
ATOM 906 C CA . LEU A 1 120 ? 23.112 1.865 -32.079 1.00 96.25 120 LEU A CA 1
ATOM 907 C C . LEU A 1 120 ? 22.661 3.294 -31.768 1.00 96.25 120 LEU A C 1
ATOM 909 O O . LEU A 1 120 ? 22.165 3.958 -32.671 1.00 96.25 120 LEU A O 1
ATOM 913 N N . ILE A 1 121 ? 22.929 3.827 -30.571 1.00 97.38 121 ILE A N 1
ATOM 914 C CA . ILE A 1 121 ? 22.541 5.209 -30.250 1.00 97.38 121 ILE A CA 1
ATOM 915 C C . ILE A 1 121 ? 23.277 6.254 -31.106 1.00 97.38 121 ILE A C 1
ATOM 917 O O . ILE A 1 121 ? 22.676 7.223 -31.571 1.00 97.38 121 ILE A O 1
ATOM 921 N N . GLN A 1 122 ? 24.566 6.040 -31.387 1.00 95.62 122 GLN A N 1
ATOM 922 C CA . GLN A 1 122 ? 25.333 6.908 -32.286 1.00 95.62 122 GLN A CA 1
ATOM 923 C C . GLN A 1 122 ? 24.806 6.813 -33.724 1.00 95.62 122 GLN A C 1
ATOM 925 O O . GLN A 1 122 ? 24.734 7.818 -34.433 1.00 95.62 122 GLN A O 1
ATOM 930 N N . ARG A 1 123 ? 24.374 5.619 -34.148 1.00 95.38 123 ARG A N 1
ATOM 931 C CA . ARG A 1 123 ? 23.727 5.409 -35.445 1.00 95.38 123 ARG A CA 1
ATOM 932 C C . ARG A 1 123 ? 22.369 6.103 -35.522 1.00 95.38 123 ARG A C 1
ATOM 934 O O . ARG A 1 123 ? 22.132 6.770 -36.519 1.00 95.38 123 ARG A O 1
ATOM 941 N N . MET A 1 124 ? 21.542 6.035 -34.479 1.00 97.44 124 MET A N 1
ATOM 942 C CA . MET A 1 124 ? 20.282 6.787 -34.400 1.00 97.44 124 MET A CA 1
ATOM 943 C C . MET A 1 124 ? 20.526 8.290 -34.555 1.00 97.44 124 MET A C 1
ATOM 945 O O . MET A 1 124 ? 19.890 8.934 -35.380 1.00 97.44 124 MET A O 1
ATOM 949 N N . CYS A 1 125 ? 21.493 8.841 -33.813 1.00 97.44 125 CYS A N 1
ATOM 950 C CA . CYS A 1 125 ? 21.869 10.255 -33.902 1.00 97.44 125 CYS A CA 1
ATOM 951 C C . CYS A 1 125 ? 22.311 10.645 -35.323 1.00 97.44 125 CYS A C 1
ATOM 953 O O . CYS A 1 125 ? 21.836 11.634 -35.885 1.00 97.44 125 CYS A O 1
ATOM 955 N N . LYS A 1 126 ? 23.175 9.825 -35.938 1.00 95.50 126 LYS A N 1
ATOM 956 C CA . LYS A 1 126 ? 23.601 9.993 -37.332 1.00 95.50 126 LYS A CA 1
ATOM 957 C C . LYS A 1 126 ? 22.409 9.954 -38.290 1.00 95.50 126 LYS A C 1
ATOM 959 O O . LYS A 1 126 ? 22.313 10.813 -39.156 1.00 95.50 126 LYS A O 1
ATOM 964 N N . ASP A 1 127 ? 21.514 8.982 -38.157 1.00 96.81 127 ASP A N 1
ATOM 965 C CA . ASP A 1 127 ? 20.386 8.823 -39.075 1.00 96.81 127 ASP A CA 1
ATOM 966 C C . ASP A 1 127 ? 19.392 9.991 -38.945 1.00 96.81 127 ASP A C 1
ATOM 968 O O . ASP A 1 127 ? 18.925 10.490 -39.965 1.00 96.81 127 ASP A O 1
ATOM 972 N N . VAL A 1 128 ? 19.166 10.531 -37.738 1.00 97.62 128 VAL A N 1
ATOM 973 C CA . VAL A 1 128 ? 18.412 11.788 -37.548 1.00 97.62 128 VAL A CA 1
ATOM 974 C C . VAL A 1 128 ? 19.086 12.962 -38.265 1.00 97.62 128 VAL A C 1
ATOM 976 O O . VAL A 1 128 ? 18.407 13.719 -38.953 1.00 97.62 128 VAL A O 1
ATOM 979 N N . LEU A 1 129 ? 20.414 13.107 -38.164 1.00 95.25 129 LEU A N 1
ATOM 980 C CA . LEU A 1 129 ? 21.164 14.141 -38.893 1.00 95.25 129 LEU A CA 1
ATOM 981 C C . LEU A 1 129 ? 21.025 13.989 -40.417 1.00 95.25 129 LEU A C 1
ATOM 983 O O . LEU A 1 129 ? 20.878 14.984 -41.125 1.00 95.25 129 LEU A O 1
ATOM 987 N N . LEU A 1 130 ? 21.056 12.756 -40.931 1.00 95.00 130 LEU A N 1
ATOM 988 C CA . LEU A 1 130 ? 20.876 12.483 -42.359 1.00 95.00 130 LEU A CA 1
ATOM 989 C C . LEU A 1 130 ? 19.453 12.817 -42.824 1.00 95.00 130 LEU A C 1
ATOM 991 O O . LEU A 1 130 ? 19.295 13.430 -43.879 1.00 95.00 130 LEU A O 1
ATOM 995 N N . VAL A 1 131 ? 18.435 12.477 -42.025 1.00 96.69 131 VAL A N 1
ATOM 996 C CA . VAL A 1 131 ? 17.032 12.844 -42.283 1.00 96.69 131 VAL A CA 1
ATOM 997 C C . VAL A 1 131 ? 16.857 14.367 -42.255 1.00 96.69 131 VAL A C 1
ATOM 999 O O . VAL A 1 131 ? 16.291 14.925 -43.195 1.00 96.69 131 VAL A O 1
ATOM 1002 N N . ALA A 1 132 ? 17.420 15.060 -41.261 1.00 95.94 132 ALA A N 1
ATOM 1003 C CA . ALA A 1 132 ? 17.384 16.523 -41.156 1.00 95.94 132 ALA A CA 1
ATOM 1004 C C . ALA A 1 132 ? 18.016 17.223 -42.375 1.00 95.94 132 ALA A C 1
ATOM 1006 O O . ALA A 1 132 ? 17.550 18.266 -42.818 1.00 95.94 132 ALA A O 1
ATOM 1007 N N . HIS A 1 133 ? 19.059 16.634 -42.962 1.00 92.88 133 HIS A N 1
ATOM 1008 C CA . HIS A 1 133 ? 19.728 17.175 -44.149 1.00 92.88 133 HIS A CA 1
ATOM 1009 C C . HIS A 1 133 ? 19.235 16.582 -45.478 1.00 92.88 133 HIS A C 1
ATOM 1011 O O . HIS A 1 133 ? 19.855 16.823 -46.515 1.00 92.88 133 HIS A O 1
ATOM 1017 N N . ALA A 1 134 ? 18.142 15.812 -45.461 1.00 93.75 134 ALA A N 1
ATOM 1018 C CA . ALA A 1 134 ? 17.563 15.141 -46.626 1.00 93.75 134 ALA A CA 1
ATOM 1019 C C . ALA A 1 134 ? 18.566 14.274 -47.426 1.00 93.75 134 ALA A C 1
ATOM 1021 O O . ALA A 1 134 ? 18.422 14.080 -48.635 1.00 93.75 134 ALA A O 1
ATOM 1022 N N . VAL A 1 135 ? 19.584 13.719 -46.759 1.00 91.94 135 VAL A N 1
ATOM 1023 C CA . VAL A 1 135 ? 20.572 12.825 -47.377 1.00 91.94 135 VAL A CA 1
ATOM 1024 C C . VAL A 1 135 ? 19.992 11.419 -47.438 1.00 91.94 135 VAL A C 1
ATOM 1026 O O . VAL A 1 135 ? 19.768 10.790 -46.402 1.00 91.94 135 VAL A O 1
ATOM 1029 N N . SER A 1 136 ? 19.752 10.922 -48.656 1.00 92.56 136 SER A N 1
ATOM 1030 C CA . SER A 1 136 ? 19.125 9.612 -48.894 1.00 92.56 136 SER A CA 1
ATOM 1031 C C . SER A 1 136 ? 17.858 9.432 -48.051 1.00 92.56 136 SER A C 1
ATOM 1033 O O . SER A 1 136 ? 17.698 8.424 -47.371 1.00 92.56 136 SER A O 1
ATOM 1035 N N . LEU A 1 137 ? 16.998 10.453 -48.058 1.00 93.88 137 LEU A N 1
ATOM 1036 C CA . LEU A 1 137 ? 15.947 10.679 -47.066 1.00 93.88 137 LEU A CA 1
ATOM 1037 C C . LEU A 1 137 ? 15.105 9.435 -46.735 1.00 93.88 137 LEU A C 1
ATOM 1039 O O . LEU A 1 137 ? 15.042 9.051 -45.570 1.00 93.88 137 LEU A O 1
ATOM 1043 N N . ASP A 1 138 ? 14.533 8.765 -47.739 1.00 95.56 138 ASP A N 1
ATOM 1044 C CA . ASP A 1 138 ? 13.705 7.565 -47.527 1.00 95.56 138 ASP A CA 1
ATOM 1045 C C . ASP A 1 138 ? 14.494 6.412 -46.887 1.00 95.56 138 ASP A C 1
ATOM 1047 O O . ASP A 1 138 ? 14.006 5.731 -45.985 1.00 95.56 138 ASP A O 1
ATOM 1051 N N . TYR A 1 139 ? 15.739 6.212 -47.326 1.00 94.31 139 TYR A N 1
ATOM 1052 C CA . TYR A 1 139 ? 16.620 5.184 -46.775 1.00 94.31 139 TYR A CA 1
ATOM 1053 C C . TYR A 1 139 ? 17.025 5.509 -45.334 1.00 94.31 139 TYR A C 1
ATOM 1055 O O . TYR A 1 139 ? 16.952 4.641 -44.468 1.00 94.31 139 TYR A O 1
ATOM 1063 N N . SER A 1 140 ? 17.426 6.752 -45.063 1.00 94.56 140 SER A N 1
ATOM 1064 C CA . SER A 1 140 ? 17.829 7.210 -43.729 1.00 94.56 140 SER A CA 1
ATOM 1065 C C . SER A 1 140 ? 16.666 7.139 -42.736 1.00 94.56 140 SER A C 1
ATOM 1067 O O . SER A 1 140 ? 16.864 6.713 -41.601 1.00 94.56 140 SER A O 1
ATOM 1069 N N . PHE A 1 141 ? 15.448 7.468 -43.177 1.00 95.81 141 PHE A N 1
ATOM 1070 C CA . PHE A 1 141 ? 14.232 7.355 -42.373 1.00 95.81 141 PHE A CA 1
ATOM 1071 C C . PHE A 1 141 ? 13.884 5.895 -42.043 1.00 95.81 141 PHE A C 1
ATOM 1073 O O . PHE A 1 141 ? 13.718 5.547 -40.873 1.00 95.81 141 PHE A O 1
ATOM 1080 N N . ALA A 1 142 ? 13.864 5.010 -43.047 1.00 95.69 142 ALA A N 1
ATOM 1081 C CA . ALA A 1 142 ? 13.635 3.579 -42.831 1.00 95.69 142 ALA A CA 1
ATOM 1082 C C . ALA A 1 142 ? 14.723 2.949 -41.941 1.00 95.69 142 ALA A C 1
ATOM 1084 O O . ALA A 1 142 ? 14.438 2.112 -41.081 1.00 95.69 142 ALA A O 1
ATOM 1085 N N . ASN A 1 143 ? 15.978 3.376 -42.113 1.00 94.75 143 ASN A N 1
ATOM 1086 C CA . ASN A 1 143 ? 17.089 2.922 -41.287 1.00 94.75 143 ASN A CA 1
ATOM 1087 C C . ASN A 1 143 ? 16.943 3.395 -39.834 1.00 94.75 143 ASN A C 1
ATOM 1089 O O . ASN A 1 143 ? 17.138 2.591 -38.926 1.00 94.75 143 ASN A O 1
ATOM 1093 N N . LEU A 1 144 ? 16.542 4.650 -39.601 1.00 96.81 144 LEU A N 1
ATOM 1094 C CA . LEU A 1 144 ? 16.267 5.162 -38.258 1.00 96.81 144 LEU A CA 1
ATOM 1095 C C . LEU A 1 144 ? 15.201 4.314 -37.554 1.00 96.81 144 LEU A C 1
ATOM 1097 O O . LEU A 1 144 ? 15.416 3.896 -36.418 1.00 96.81 144 LEU A O 1
ATOM 1101 N N . GLN A 1 145 ? 14.096 4.002 -38.240 1.00 96.88 145 GLN A N 1
ATOM 1102 C CA . GLN A 1 145 ? 13.028 3.160 -37.693 1.00 96.88 145 GLN A CA 1
ATOM 1103 C C . GLN A 1 145 ? 13.553 1.779 -37.277 1.00 96.88 145 GLN A C 1
ATOM 1105 O O . GLN A 1 145 ? 13.296 1.322 -36.163 1.00 96.88 145 GLN A O 1
ATOM 1110 N N . SER A 1 146 ? 14.333 1.137 -38.151 1.00 96.50 146 SER A N 1
ATOM 1111 C CA . SER A 1 146 ? 14.926 -0.174 -37.875 1.00 96.50 146 SER A CA 1
ATOM 1112 C C . SER A 1 146 ? 15.914 -0.137 -36.705 1.00 96.50 146 SER A C 1
ATOM 1114 O O . SER A 1 146 ? 15.899 -1.039 -35.869 1.00 96.50 146 SER A O 1
ATOM 1116 N N . VAL A 1 147 ? 16.761 0.893 -36.620 1.00 96.56 147 VAL A N 1
ATOM 1117 C CA . VAL A 1 147 ? 17.770 1.017 -35.559 1.00 96.56 147 VAL A CA 1
ATOM 1118 C C . VAL A 1 147 ? 17.120 1.327 -34.212 1.00 96.56 147 VAL A C 1
ATOM 1120 O O . VAL A 1 147 ? 17.555 0.766 -33.211 1.00 96.56 147 VAL A O 1
ATOM 1123 N N . VAL A 1 148 ? 16.077 2.165 -34.177 1.00 97.69 148 VAL A N 1
ATOM 1124 C CA . VAL A 1 148 ? 15.300 2.435 -32.954 1.00 97.69 148 VAL A CA 1
ATOM 1125 C C . VAL A 1 148 ? 14.664 1.150 -32.430 1.00 97.69 148 VAL A C 1
ATOM 1127 O O . VAL A 1 148 ? 14.845 0.839 -31.256 1.00 97.69 148 VAL A O 1
ATOM 1130 N N . GLY A 1 149 ? 13.994 0.377 -33.294 1.00 96.88 149 GLY A N 1
ATOM 1131 C CA . GLY A 1 149 ? 13.400 -0.905 -32.904 1.00 96.88 149 GLY A CA 1
ATOM 1132 C C . GLY A 1 149 ? 14.447 -1.893 -32.386 1.00 96.88 149 GLY A C 1
ATOM 1133 O O . GLY A 1 149 ? 14.307 -2.424 -31.289 1.00 96.88 149 GLY A O 1
ATOM 1134 N N . LEU A 1 150 ? 15.559 -2.057 -33.116 1.00 96.25 150 LEU A N 1
ATOM 1135 C CA . LEU A 1 150 ? 16.652 -2.935 -32.692 1.00 96.25 150 LEU A CA 1
ATOM 1136 C C . LEU A 1 150 ? 17.253 -2.499 -31.350 1.00 96.25 150 LEU A C 1
ATOM 1138 O O . LEU A 1 150 ? 17.560 -3.353 -30.524 1.00 96.25 150 LEU A O 1
ATOM 1142 N N . TYR A 1 151 ? 17.438 -1.196 -31.126 1.00 97.50 151 TYR A N 1
ATOM 1143 C CA . TYR A 1 151 ? 17.925 -0.652 -29.860 1.00 97.50 151 TYR A CA 1
ATOM 1144 C C . TYR A 1 151 ? 16.976 -0.988 -28.701 1.00 97.50 151 TYR A C 1
ATOM 1146 O O . TYR A 1 151 ? 17.424 -1.534 -27.697 1.00 97.50 151 TYR A O 1
ATOM 1154 N N . GLU A 1 152 ? 15.674 -0.720 -28.850 1.00 97.12 152 GLU A N 1
ATOM 1155 C CA . GLU A 1 152 ? 14.681 -0.992 -27.802 1.00 97.12 152 GLU A CA 1
ATOM 1156 C C . GLU A 1 152 ? 14.594 -2.496 -27.486 1.00 97.12 152 GLU A C 1
ATOM 1158 O O . GLU A 1 152 ? 14.712 -2.882 -26.323 1.00 97.12 152 GLU A O 1
ATOM 1163 N N . GLU A 1 153 ? 14.485 -3.353 -28.506 1.00 96.50 153 GLU A N 1
ATOM 1164 C CA . GLU A 1 153 ? 14.385 -4.811 -28.339 1.00 96.50 153 GLU A CA 1
ATOM 1165 C C . GLU A 1 153 ? 15.636 -5.412 -27.687 1.00 96.50 153 GLU A C 1
ATOM 1167 O O . GLU A 1 153 ? 15.553 -6.245 -26.781 1.00 96.50 153 GLU A O 1
ATOM 1172 N N . SER A 1 154 ? 16.821 -4.994 -28.137 1.00 96.75 154 SER A N 1
ATOM 1173 C CA . SER A 1 154 ? 18.077 -5.535 -27.615 1.00 96.75 154 SER A CA 1
ATOM 1174 C C . SER A 1 154 ? 18.445 -4.964 -26.243 1.00 96.75 154 SER A C 1
ATOM 1176 O O . SER A 1 154 ? 19.043 -5.682 -25.442 1.00 96.75 154 SER A O 1
ATOM 1178 N N . GLY A 1 155 ? 18.045 -3.725 -25.942 1.00 96.81 155 GLY A N 1
ATOM 1179 C CA . GLY A 1 155 ? 18.129 -3.135 -24.607 1.00 96.81 155 GLY A CA 1
ATOM 1180 C C . GLY A 1 155 ? 17.232 -3.860 -23.601 1.00 96.81 155 GLY A C 1
ATOM 1181 O O . GLY A 1 155 ? 17.691 -4.211 -22.515 1.00 96.81 155 GLY A O 1
ATOM 1182 N N . GLU A 1 156 ? 15.987 -4.163 -23.980 1.00 96.19 156 GLU A N 1
ATOM 1183 C CA . GLU A 1 156 ? 15.077 -4.973 -23.161 1.00 96.19 156 GLU A CA 1
ATOM 1184 C C . GLU A 1 156 ? 15.649 -6.383 -22.936 1.00 96.19 156 GLU A C 1
ATOM 1186 O O . GLU A 1 156 ? 15.683 -6.879 -21.809 1.00 96.19 156 GLU A O 1
ATOM 1191 N N . GLY A 1 157 ? 16.187 -6.994 -23.993 1.00 96.19 157 GLY A N 1
ATOM 1192 C CA . GLY A 1 157 ? 16.735 -8.345 -23.954 1.00 96.19 157 GLY A CA 1
ATOM 1193 C C . GLY A 1 157 ? 17.976 -8.535 -23.076 1.00 96.19 157 GLY A C 1
ATOM 1194 O O . GLY A 1 157 ? 18.146 -9.617 -22.520 1.00 96.19 157 GLY A O 1
ATOM 1195 N N . ILE A 1 158 ? 18.840 -7.524 -22.910 1.00 96.50 158 ILE A N 1
ATOM 1196 C CA . ILE A 1 158 ? 19.993 -7.636 -21.988 1.00 96.50 158 ILE A CA 1
ATOM 1197 C C . ILE A 1 158 ? 19.610 -7.446 -20.527 1.00 96.50 158 ILE A C 1
ATOM 1199 O O . ILE A 1 158 ? 20.268 -8.002 -19.656 1.00 96.50 158 ILE A O 1
ATOM 1203 N N . VAL A 1 159 ? 18.554 -6.677 -20.256 1.00 96.69 159 VAL A N 1
ATOM 1204 C CA . VAL A 1 159 ? 18.063 -6.461 -18.892 1.00 96.69 159 VAL A CA 1
ATOM 1205 C C . VAL A 1 159 ? 17.249 -7.665 -18.438 1.00 96.69 159 VAL A C 1
ATOM 1207 O O . VAL A 1 159 ? 17.496 -8.212 -17.372 1.00 96.69 159 VAL A O 1
ATOM 1210 N N . PHE A 1 160 ? 16.297 -8.102 -19.257 1.00 95.81 160 PHE A N 1
ATOM 1211 C CA . PHE A 1 160 ? 15.299 -9.098 -18.874 1.00 95.81 160 PHE A CA 1
ATOM 1212 C C . PHE A 1 160 ? 15.562 -10.500 -19.423 1.00 95.81 160 PHE A C 1
ATOM 1214 O O . PHE A 1 160 ? 14.792 -11.421 -19.148 1.00 95.81 160 PHE A O 1
ATOM 1221 N N . GLY A 1 161 ? 16.643 -10.663 -20.181 1.00 95.69 161 GLY A N 1
ATOM 1222 C CA . GLY A 1 161 ? 17.020 -11.916 -20.810 1.00 95.69 161 GLY A CA 1
ATOM 1223 C C . GLY A 1 161 ? 16.259 -12.207 -22.105 1.00 95.69 161 GLY A C 1
ATOM 1224 O O . GLY A 1 161 ? 15.160 -11.724 -22.368 1.00 95.69 161 GLY A O 1
ATOM 1225 N N . ILE A 1 162 ? 16.859 -13.068 -22.924 1.00 95.12 162 ILE A N 1
ATOM 1226 C CA . ILE A 1 162 ? 16.275 -13.651 -24.133 1.00 95.12 162 ILE A CA 1
ATOM 1227 C C . ILE A 1 162 ? 16.532 -15.156 -24.064 1.00 95.12 162 ILE A C 1
ATOM 1229 O O . ILE A 1 162 ? 17.563 -15.649 -24.533 1.00 95.12 162 ILE A O 1
ATOM 1233 N N . ARG A 1 163 ? 15.580 -15.913 -23.499 1.00 90.88 163 ARG A N 1
ATOM 1234 C CA . ARG A 1 163 ? 15.721 -17.369 -23.297 1.00 90.88 163 ARG A CA 1
ATOM 1235 C C . ARG A 1 163 ? 16.045 -18.108 -24.600 1.00 90.88 163 ARG A C 1
ATOM 1237 O O . ARG A 1 163 ? 16.896 -18.990 -24.605 1.00 90.88 163 ARG A O 1
ATOM 1244 N N . ALA A 1 164 ? 15.420 -17.708 -25.710 1.00 91.50 164 ALA A N 1
ATOM 1245 C CA . ALA A 1 164 ? 15.653 -18.301 -27.029 1.00 91.50 164 ALA A CA 1
ATOM 1246 C C . ALA A 1 164 ? 17.082 -18.084 -27.566 1.00 91.50 164 ALA A C 1
ATOM 1248 O O . ALA A 1 164 ? 17.554 -18.883 -28.369 1.00 91.50 164 ALA A O 1
ATOM 1249 N N . ALA A 1 165 ? 17.768 -17.027 -27.120 1.00 89.19 165 ALA A N 1
ATOM 1250 C CA . ALA A 1 165 ? 19.132 -16.698 -27.529 1.00 89.19 165 ALA A CA 1
ATOM 1251 C C . ALA A 1 165 ? 20.183 -17.043 -26.456 1.00 89.19 165 ALA A C 1
ATOM 1253 O O . ALA A 1 165 ? 21.361 -16.766 -26.654 1.00 89.19 165 ALA A O 1
ATOM 1254 N N . GLY A 1 166 ? 19.780 -17.620 -25.318 1.00 89.75 166 GLY A N 1
ATOM 1255 C CA . GLY A 1 166 ? 20.691 -17.913 -24.207 1.00 89.75 166 GLY A CA 1
ATOM 1256 C C . GLY A 1 166 ? 21.220 -16.667 -23.482 1.00 89.75 166 GLY A C 1
ATOM 1257 O O . GLY A 1 166 ? 22.244 -16.744 -22.801 1.00 89.75 166 GLY A O 1
ATOM 1258 N N . VAL A 1 167 ? 20.545 -15.521 -23.618 1.00 93.62 167 VAL A N 1
ATOM 1259 C CA . VAL A 1 167 ? 20.851 -14.316 -22.834 1.00 93.62 167 VAL A CA 1
ATOM 1260 C C . VAL A 1 167 ? 20.098 -14.428 -21.504 1.00 93.62 167 VAL A C 1
ATOM 1262 O O . VAL A 1 167 ? 18.865 -14.455 -21.532 1.00 93.62 167 VAL A O 1
ATOM 1265 N N . PRO A 1 168 ? 20.779 -14.558 -20.353 1.00 94.19 168 PRO A N 1
ATOM 1266 C CA . PRO A 1 168 ? 20.129 -14.596 -19.052 1.00 94.19 168 PRO A CA 1
ATOM 1267 C C . PRO A 1 168 ? 19.596 -13.210 -18.688 1.00 94.19 168 PRO A C 1
ATOM 1269 O O . PRO A 1 168 ? 20.049 -12.199 -19.220 1.00 94.19 168 PRO A O 1
ATOM 1272 N N . GLU A 1 169 ? 18.649 -13.180 -17.760 1.00 95.62 169 GLU A N 1
ATOM 1273 C CA . GLU A 1 169 ? 18.228 -11.943 -17.108 1.00 95.62 169 GLU A CA 1
ATOM 1274 C C . GLU A 1 169 ? 19.388 -11.334 -16.308 1.00 95.62 169 GLU A C 1
ATOM 1276 O O . GLU A 1 169 ? 20.216 -12.054 -15.737 1.00 95.62 169 GLU A O 1
ATOM 1281 N N . LEU A 1 170 ? 19.464 -10.004 -16.283 1.00 95.81 170 LEU A N 1
ATOM 1282 C CA . LEU A 1 170 ? 20.464 -9.290 -15.510 1.00 95.81 170 LEU A CA 1
ATOM 1283 C C . LEU A 1 170 ? 20.120 -9.370 -14.021 1.00 95.81 170 LEU A C 1
ATOM 1285 O O . LEU A 1 170 ? 19.185 -8.726 -13.556 1.00 95.81 170 LEU A O 1
ATOM 1289 N N . THR A 1 171 ? 20.926 -10.109 -13.262 1.00 95.81 171 THR A N 1
ATOM 1290 C CA . THR A 1 171 ? 20.742 -10.247 -11.810 1.00 95.81 171 THR A CA 1
ATOM 1291 C C . THR A 1 171 ? 21.685 -9.373 -10.992 1.00 95.81 171 THR A C 1
ATOM 1293 O O . THR A 1 171 ? 21.442 -9.176 -9.809 1.00 95.81 171 THR A O 1
ATOM 1296 N N . ASP A 1 172 ? 22.772 -8.857 -11.573 1.00 94.94 172 ASP A N 1
ATOM 1297 C CA . ASP A 1 172 ? 23.750 -8.055 -10.833 1.00 94.94 172 ASP A CA 1
ATOM 1298 C C . ASP A 1 172 ? 23.190 -6.669 -10.488 1.00 94.94 172 ASP A C 1
ATOM 1300 O O . ASP A 1 172 ? 22.899 -5.851 -11.367 1.00 94.94 172 ASP A O 1
ATOM 1304 N N . MET A 1 173 ? 23.080 -6.397 -9.188 1.00 95.12 173 MET A N 1
ATOM 1305 C CA . MET A 1 173 ? 22.518 -5.155 -8.670 1.00 95.12 173 MET A CA 1
ATOM 1306 C C . MET A 1 173 ? 23.285 -3.916 -9.164 1.00 95.12 173 MET A C 1
ATOM 1308 O O . MET A 1 173 ? 22.660 -2.932 -9.563 1.00 95.12 173 MET A O 1
ATOM 1312 N N . CYS A 1 174 ? 24.621 -3.952 -9.206 1.00 95.00 174 CYS A N 1
ATOM 1313 C CA . CYS A 1 174 ? 25.419 -2.801 -9.642 1.00 95.00 174 CYS A CA 1
ATOM 1314 C C . CYS A 1 174 ? 25.204 -2.460 -11.115 1.00 95.00 174 CYS A C 1
ATOM 1316 O O . CYS A 1 174 ? 25.007 -1.296 -11.476 1.00 95.00 174 CYS A O 1
ATOM 1318 N N . THR A 1 175 ? 25.205 -3.478 -11.966 1.00 95.75 175 THR A N 1
ATOM 1319 C CA . THR A 1 175 ? 24.927 -3.330 -13.390 1.00 95.75 175 THR A CA 1
ATOM 1320 C C . THR A 1 175 ? 23.504 -2.822 -13.603 1.00 95.75 175 THR A C 1
ATOM 1322 O O . THR A 1 175 ? 23.304 -1.938 -14.434 1.00 95.75 175 THR A O 1
ATOM 1325 N N . MET A 1 176 ? 22.524 -3.287 -12.819 1.00 96.75 176 MET A N 1
ATOM 1326 C CA . MET A 1 176 ? 21.143 -2.807 -12.926 1.00 96.75 176 MET A CA 1
ATOM 1327 C C . MET A 1 176 ? 21.003 -1.324 -12.554 1.00 96.75 176 MET A C 1
ATOM 1329 O O . MET A 1 176 ? 20.347 -0.575 -13.277 1.00 96.75 176 MET A O 1
ATOM 1333 N N . HIS A 1 177 ? 21.683 -0.854 -11.500 1.00 95.81 177 HIS A N 1
ATOM 1334 C CA . HIS A 1 177 ? 21.741 0.583 -11.177 1.00 95.81 177 HIS A CA 1
ATOM 1335 C C . HIS A 1 177 ? 22.330 1.408 -12.319 1.00 95.81 177 HIS A C 1
ATOM 1337 O O . HIS A 1 177 ? 21.843 2.495 -12.615 1.00 95.81 177 HIS A O 1
ATOM 1343 N N . GLN A 1 178 ? 23.340 0.894 -13.018 1.00 96.56 178 GLN A N 1
ATOM 1344 C CA . GLN A 1 178 ? 23.865 1.584 -14.193 1.00 96.56 178 GLN A CA 1
ATOM 1345 C C . GLN A 1 178 ? 22.891 1.531 -15.385 1.00 96.56 178 GLN A C 1
ATOM 1347 O O . GLN A 1 178 ? 22.795 2.497 -16.144 1.00 96.56 178 GLN A O 1
ATOM 1352 N N . MET A 1 179 ? 22.123 0.449 -15.540 1.00 97.44 179 MET A N 1
ATOM 1353 C CA . MET A 1 179 ? 21.055 0.358 -16.543 1.00 97.44 179 MET A CA 1
ATOM 1354 C C . MET A 1 179 ? 19.885 1.315 -16.255 1.00 97.44 179 MET A C 1
ATOM 1356 O O . MET A 1 179 ? 19.254 1.788 -17.206 1.00 97.44 179 MET A O 1
ATOM 1360 N N . ARG A 1 180 ? 19.645 1.695 -14.989 1.00 96.88 180 ARG A N 1
ATOM 1361 C CA . ARG A 1 180 ? 18.734 2.799 -14.613 1.00 96.88 180 ARG A CA 1
ATOM 1362 C C . ARG A 1 180 ? 19.148 4.108 -15.284 1.00 96.88 180 ARG A C 1
ATOM 1364 O O . ARG A 1 180 ? 18.309 4.799 -15.857 1.00 96.88 180 ARG A O 1
ATOM 1371 N N . GLU A 1 181 ? 20.440 4.441 -15.251 1.00 97.06 181 GLU A N 1
ATOM 1372 C CA . GLU A 1 181 ? 20.977 5.657 -15.883 1.00 97.06 181 GLU A CA 1
ATOM 1373 C C . GLU A 1 181 ? 20.826 5.613 -17.405 1.00 97.06 181 GLU A C 1
ATOM 1375 O O . GLU A 1 181 ? 20.398 6.593 -18.016 1.00 97.06 181 GLU A O 1
ATOM 1380 N N . VAL A 1 182 ? 21.122 4.464 -18.024 1.00 97.81 182 VAL A N 1
ATOM 1381 C CA . VAL A 1 182 ? 20.914 4.263 -19.468 1.00 97.81 182 VAL A CA 1
ATOM 1382 C C . VAL A 1 182 ? 19.446 4.489 -19.834 1.00 97.81 182 VAL A C 1
ATOM 1384 O O . VAL A 1 182 ? 19.150 5.235 -20.767 1.00 97.81 182 VAL A O 1
ATOM 1387 N N . SER A 1 183 ? 18.523 3.905 -19.070 1.00 97.12 183 SER A N 1
ATOM 1388 C CA . SER A 1 183 ? 17.081 4.042 -19.297 1.00 97.12 183 SER A CA 1
ATOM 1389 C C . SER A 1 183 ? 16.617 5.491 -19.141 1.00 97.12 183 SER A C 1
ATOM 1391 O O . SER A 1 183 ? 15.897 5.997 -20.002 1.00 97.12 183 SER A O 1
ATOM 1393 N N . PHE A 1 184 ? 17.089 6.193 -18.106 1.00 97.38 184 PHE A N 1
ATOM 1394 C CA . PHE A 1 184 ? 16.786 7.607 -17.875 1.00 97.38 184 PHE A CA 1
ATOM 1395 C C . PHE A 1 184 ? 17.216 8.493 -19.045 1.00 97.38 184 PHE A C 1
ATOM 1397 O O . PHE A 1 184 ? 16.404 9.238 -19.592 1.00 97.38 184 PHE A O 1
ATOM 1404 N N . TYR A 1 185 ? 18.479 8.407 -19.472 1.00 98.00 185 TYR A N 1
ATOM 1405 C CA . TYR A 1 185 ? 18.947 9.237 -20.581 1.00 98.00 185 TYR A CA 1
ATOM 1406 C C . TYR A 1 185 ? 18.278 8.845 -21.904 1.00 98.00 185 TYR A C 1
ATOM 1408 O O . TYR A 1 185 ? 18.013 9.713 -22.735 1.00 98.00 185 TYR A O 1
ATOM 1416 N N . TYR A 1 186 ? 17.927 7.569 -22.094 1.00 97.88 186 TYR A N 1
ATOM 1417 C CA . TYR A 1 186 ? 17.164 7.149 -23.265 1.00 97.88 186 TYR A CA 1
ATOM 1418 C C . TYR A 1 186 ? 15.751 7.731 -23.279 1.00 97.88 186 TYR A C 1
ATOM 1420 O O . TYR A 1 186 ? 15.308 8.194 -24.328 1.00 97.88 186 TYR A O 1
ATOM 1428 N N . GLN A 1 187 ? 15.067 7.801 -22.135 1.00 96.81 187 GLN A N 1
ATOM 1429 C CA . GLN A 1 187 ? 13.763 8.464 -22.030 1.00 96.81 187 GLN A CA 1
ATOM 1430 C C . GLN A 1 187 ? 13.817 9.949 -22.424 1.00 96.81 187 GLN A C 1
ATOM 1432 O O . GLN A 1 187 ? 12.810 10.465 -22.898 1.00 96.81 187 GLN A O 1
ATOM 1437 N N . GLN A 1 188 ? 14.973 10.615 -22.311 1.00 97.06 188 GLN A N 1
ATOM 1438 C CA . GLN A 1 188 ? 15.156 11.986 -22.807 1.00 97.06 188 GLN A CA 1
ATOM 1439 C C . GLN A 1 188 ? 15.334 12.045 -24.331 1.00 97.06 188 GLN A C 1
ATOM 1441 O O . GLN A 1 188 ? 14.874 12.982 -24.971 1.00 97.06 188 GLN A O 1
ATOM 1446 N N . VAL A 1 189 ? 15.982 11.045 -24.937 1.00 97.62 189 VAL A N 1
ATOM 1447 C CA . VAL A 1 189 ? 16.221 10.993 -26.393 1.00 97.62 189 VAL A CA 1
ATOM 1448 C C . VAL A 1 189 ? 14.998 10.475 -27.160 1.00 97.62 189 VAL A C 1
ATOM 1450 O O . VAL A 1 189 ? 14.705 10.916 -28.272 1.00 97.62 189 VAL A O 1
ATOM 1453 N N . ARG A 1 190 ? 14.271 9.521 -26.576 1.00 97.62 190 ARG A N 1
ATOM 1454 C CA . ARG A 1 190 ? 13.193 8.763 -27.221 1.00 97.62 190 ARG A CA 1
ATOM 1455 C C . ARG A 1 190 ? 12.047 9.626 -27.778 1.00 97.62 190 ARG A C 1
ATOM 1457 O O . ARG A 1 190 ? 11.609 9.310 -28.885 1.00 97.62 190 ARG A O 1
ATOM 1464 N N . PRO A 1 191 ? 11.550 10.683 -27.099 1.00 98.19 191 PRO A N 1
ATOM 1465 C CA . PRO A 1 191 ? 10.488 11.529 -27.637 1.00 98.19 191 PRO A CA 1
ATOM 1466 C C . PRO A 1 191 ? 10.861 12.156 -28.981 1.00 98.19 191 PRO A C 1
ATOM 1468 O O . PRO A 1 191 ? 10.061 12.083 -29.905 1.00 98.19 191 PRO A O 1
ATOM 1471 N N . PHE A 1 192 ? 12.095 12.651 -29.132 1.00 98.19 192 PHE A N 1
ATOM 1472 C CA . PHE A 1 192 ? 12.577 13.239 -30.387 1.00 98.19 192 PHE A CA 1
ATOM 1473 C C . PHE A 1 192 ? 12.640 12.209 -31.518 1.00 98.19 192 PHE A C 1
ATOM 1475 O O . PHE A 1 192 ? 12.236 12.485 -32.644 1.00 98.19 192 PHE A O 1
ATOM 1482 N N . MET A 1 193 ? 13.096 10.990 -31.210 1.00 98.00 193 MET A N 1
ATOM 1483 C CA . MET A 1 193 ? 13.121 9.892 -32.183 1.00 98.00 193 MET A CA 1
ATOM 1484 C C . MET A 1 193 ? 11.707 9.538 -32.643 1.00 98.00 193 MET A C 1
ATOM 1486 O O . MET A 1 193 ? 11.461 9.375 -33.834 1.00 98.00 193 MET A O 1
ATOM 1490 N N . ARG A 1 194 ? 10.759 9.456 -31.703 1.00 97.88 194 ARG A N 1
ATOM 1491 C CA . ARG A 1 194 ? 9.352 9.176 -32.007 1.00 97.88 194 ARG A CA 1
ATOM 1492 C C . ARG A 1 194 ? 8.688 10.304 -32.782 1.00 97.88 194 ARG A C 1
ATOM 1494 O O . ARG A 1 194 ? 7.883 10.011 -33.651 1.00 97.88 194 ARG A O 1
ATOM 1501 N N . GLU A 1 195 ? 9.022 11.558 -32.499 1.00 98.00 195 GLU A N 1
ATOM 1502 C CA . GLU A 1 195 ? 8.500 12.708 -33.240 1.00 98.00 195 GLU A CA 1
ATOM 1503 C C . GLU A 1 195 ? 8.876 12.617 -34.721 1.00 98.00 195 GLU A C 1
ATOM 1505 O O . GLU A 1 195 ? 8.001 12.706 -35.577 1.00 98.00 195 GLU A O 1
ATOM 1510 N N . VAL A 1 196 ? 10.146 12.315 -35.020 1.00 98.25 196 VAL A N 1
ATOM 1511 C CA . VAL A 1 196 ? 10.605 12.079 -36.397 1.00 98.25 196 VAL A CA 1
ATOM 1512 C C . VAL A 1 196 ? 9.883 10.879 -37.014 1.00 98.25 196 VAL A C 1
ATOM 1514 O O . VAL A 1 196 ? 9.373 10.983 -38.124 1.00 98.25 196 VAL A O 1
ATOM 1517 N N . LEU A 1 197 ? 9.804 9.749 -36.301 1.00 97.81 197 LEU A N 1
ATOM 1518 C CA . LEU A 1 197 ? 9.193 8.508 -36.801 1.00 97.81 197 LEU A CA 1
ATOM 1519 C C . LEU A 1 197 ? 7.666 8.572 -36.976 1.00 97.81 197 LEU A C 1
ATOM 1521 O O . LEU A 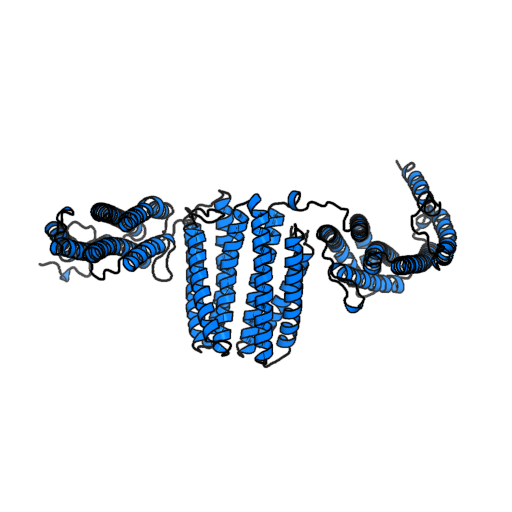1 197 ? 7.119 7.777 -37.736 1.00 97.81 197 LEU A O 1
ATOM 1525 N N . ASN A 1 198 ? 6.987 9.497 -36.297 1.00 97.88 198 ASN A N 1
ATOM 1526 C CA . ASN A 1 198 ? 5.542 9.709 -36.411 1.00 97.88 198 ASN A CA 1
ATOM 1527 C C . ASN A 1 198 ? 5.154 10.623 -37.585 1.00 97.88 198 ASN A C 1
ATOM 1529 O O . ASN A 1 198 ? 3.960 10.834 -37.809 1.00 97.88 198 ASN A O 1
ATOM 1533 N N . ALA A 1 199 ? 6.127 11.168 -38.320 1.00 97.75 199 ALA A N 1
ATOM 1534 C CA . ALA A 1 199 ? 5.870 11.942 -39.526 1.00 97.75 199 ALA A CA 1
ATOM 1535 C C . ALA A 1 199 ? 5.069 11.125 -40.556 1.00 97.75 199 ALA A C 1
ATOM 1537 O O . ALA A 1 199 ? 5.317 9.936 -40.767 1.00 97.75 199 ALA A O 1
ATOM 1538 N N . GLN A 1 200 ? 4.128 11.768 -41.247 1.00 97.56 200 GLN A N 1
ATOM 1539 C CA . GLN A 1 200 ? 3.273 11.127 -42.252 1.00 97.56 200 GLN A CA 1
ATOM 1540 C C . GLN A 1 200 ? 4.003 10.905 -43.583 1.00 97.56 200 GLN A C 1
ATOM 1542 O O . GLN A 1 200 ? 3.537 10.151 -44.438 1.00 97.56 200 GLN A O 1
ATOM 1547 N N . SER A 1 201 ? 5.138 11.578 -43.781 1.00 96.62 201 SER A N 1
ATOM 1548 C CA . SER A 1 201 ? 5.978 11.463 -44.971 1.00 96.62 201 SER A CA 1
ATOM 1549 C C . SER A 1 201 ? 7.448 11.699 -44.636 1.00 96.62 201 SER A C 1
ATOM 1551 O O . SER A 1 201 ? 7.768 12.382 -43.665 1.00 96.62 201 SER A O 1
ATOM 1553 N N . SER A 1 202 ? 8.358 11.210 -45.482 1.00 94.62 202 SER A N 1
ATOM 1554 C CA . SER A 1 202 ? 9.794 11.441 -45.295 1.00 94.62 202 SER A CA 1
ATOM 1555 C C . SER A 1 202 ? 10.158 12.934 -45.369 1.00 94.62 202 SER A C 1
ATOM 1557 O O . SER A 1 202 ? 11.084 13.370 -44.694 1.00 94.62 202 SER A O 1
ATOM 1559 N N . PHE A 1 203 ? 9.418 13.742 -46.145 1.00 95.00 203 PHE A N 1
ATOM 1560 C CA . PHE A 1 203 ? 9.618 15.197 -46.203 1.00 95.00 203 PHE A CA 1
ATOM 1561 C C . PHE A 1 203 ? 9.298 15.865 -44.860 1.00 95.00 203 PHE A C 1
ATOM 1563 O O . PHE A 1 203 ? 10.136 16.581 -44.321 1.00 95.00 203 PHE A O 1
ATOM 1570 N N . 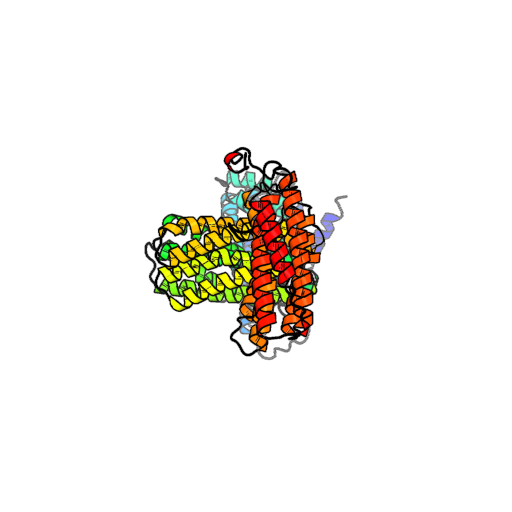GLU A 1 204 ? 8.132 15.561 -44.286 1.00 97.38 204 GLU A N 1
ATOM 1571 C CA . GLU A 1 204 ? 7.754 16.022 -42.943 1.00 97.38 204 GLU A CA 1
ATOM 1572 C C . GLU A 1 204 ? 8.755 15.527 -41.885 1.00 97.38 204 GLU A C 1
ATOM 1574 O O . GLU A 1 204 ? 9.167 16.293 -41.016 1.00 97.38 204 GLU A O 1
ATOM 1579 N N . ALA A 1 205 ? 9.238 14.282 -42.005 1.00 97.50 205 ALA A N 1
ATOM 1580 C CA . ALA A 1 205 ? 10.272 13.744 -41.123 1.00 97.50 205 ALA A CA 1
ATOM 1581 C C . ALA A 1 205 ? 11.564 14.576 -41.172 1.00 97.50 205 ALA A C 1
ATOM 1583 O O . ALA A 1 205 ? 12.210 14.757 -40.144 1.00 97.50 205 ALA A O 1
ATOM 1584 N N . SER A 1 206 ? 11.936 15.104 -42.344 1.00 97.31 206 SER A N 1
ATOM 1585 C CA . SER A 1 206 ? 13.103 15.978 -42.521 1.00 97.31 206 SER A CA 1
ATOM 1586 C C . SER A 1 206 ? 12.938 17.324 -41.810 1.00 97.31 206 SER A C 1
ATOM 1588 O O . SER A 1 206 ? 13.868 17.791 -41.144 1.00 97.31 206 SER A O 1
ATOM 1590 N N . GLU A 1 207 ? 11.747 17.924 -41.896 1.00 97.31 207 GLU A N 1
ATOM 1591 C CA . GLU A 1 207 ? 11.427 19.177 -41.203 1.00 97.31 207 GLU A CA 1
ATOM 1592 C C . GLU A 1 207 ? 11.456 18.993 -39.680 1.00 97.31 207 GLU A C 1
ATOM 1594 O O . GLU A 1 207 ? 12.131 19.751 -38.979 1.00 97.31 207 GLU A O 1
ATOM 1599 N N . ILE A 1 208 ? 10.806 17.939 -39.173 1.00 97.94 208 ILE A N 1
ATOM 1600 C CA . ILE A 1 208 ? 10.810 17.592 -37.746 1.00 97.94 208 ILE A CA 1
ATOM 1601 C C . ILE A 1 208 ? 12.233 17.280 -37.272 1.00 97.94 208 ILE A C 1
ATOM 1603 O O . ILE A 1 208 ? 12.687 17.834 -36.270 1.00 97.94 208 ILE A O 1
ATOM 1607 N N . ALA A 1 209 ? 12.979 16.447 -38.005 1.00 97.81 209 ALA A N 1
ATOM 1608 C CA . ALA A 1 209 ? 14.357 16.102 -37.660 1.00 97.81 209 ALA A CA 1
ATOM 1609 C C . ALA A 1 209 ? 15.242 17.350 -37.569 1.00 97.81 209 ALA A C 1
ATOM 1611 O O . ALA A 1 209 ? 16.020 17.480 -36.627 1.00 97.81 209 ALA A O 1
ATOM 1612 N N . SER A 1 210 ? 15.086 18.301 -38.494 1.00 96.94 210 SER A N 1
ATOM 1613 C CA . SER A 1 210 ? 15.804 19.580 -38.458 1.00 96.94 210 SER A CA 1
ATOM 1614 C C . SER A 1 210 ? 15.498 20.399 -37.205 1.00 96.94 210 SER A C 1
ATOM 1616 O O . SER A 1 210 ? 16.393 21.068 -36.685 1.00 96.94 210 SER A O 1
ATOM 1618 N N . ALA A 1 211 ? 14.264 20.332 -36.701 1.00 97.56 211 ALA A N 1
ATOM 1619 C CA . ALA A 1 211 ? 13.863 21.016 -35.477 1.00 97.56 211 ALA A CA 1
ATOM 1620 C C . ALA A 1 211 ? 14.452 20.358 -34.216 1.00 97.56 211 ALA A C 1
ATOM 1622 O O . ALA A 1 211 ? 14.901 21.069 -33.317 1.00 97.56 211 ALA A O 1
ATOM 1623 N N . VAL A 1 212 ? 14.502 19.022 -34.156 1.00 98.06 212 VAL A N 1
ATOM 1624 C CA . VAL A 1 212 ? 14.886 18.285 -32.933 1.00 98.06 212 VAL A CA 1
ATOM 1625 C C . VAL A 1 212 ? 16.359 17.870 -32.868 1.00 98.06 212 VAL A C 1
ATOM 1627 O O . VAL A 1 212 ? 16.843 17.472 -31.807 1.00 98.06 212 VAL A O 1
ATOM 1630 N N . VAL A 1 213 ? 17.116 17.949 -33.968 1.00 96.88 213 VAL A N 1
ATOM 1631 C CA . VAL A 1 213 ? 18.486 17.399 -34.034 1.00 96.88 213 VAL A CA 1
ATOM 1632 C C . VAL A 1 213 ? 19.448 18.016 -33.014 1.00 96.88 213 VAL A C 1
ATOM 1634 O O . VAL A 1 213 ? 20.318 17.322 -32.487 1.00 96.88 213 VAL A O 1
ATOM 1637 N N . GLY A 1 214 ? 19.280 19.302 -32.687 1.00 95.75 214 GLY A N 1
ATOM 1638 C CA . GLY A 1 214 ? 20.077 19.965 -31.653 1.00 95.75 214 GLY A CA 1
ATOM 1639 C C . GLY A 1 214 ? 19.883 19.336 -30.270 1.00 95.75 214 GLY A C 1
ATOM 1640 O O . GLY A 1 214 ? 20.855 19.140 -29.538 1.00 95.75 214 GLY A O 1
ATOM 1641 N N . ASP A 1 215 ? 18.647 18.959 -29.941 1.00 97.19 215 ASP A N 1
ATOM 1642 C CA . ASP A 1 215 ? 18.318 18.281 -28.691 1.00 97.19 215 ASP A CA 1
ATOM 1643 C C . ASP A 1 215 ? 18.783 16.826 -28.690 1.00 97.19 215 ASP A C 1
ATOM 1645 O O . ASP A 1 215 ? 19.392 16.386 -27.714 1.00 97.19 215 ASP A O 1
ATOM 1649 N N . VAL A 1 216 ? 18.600 16.101 -29.799 1.00 96.94 216 VAL A N 1
ATOM 1650 C CA . VAL A 1 216 ? 19.109 14.728 -29.945 1.00 96.94 216 VAL A CA 1
ATOM 1651 C C . VAL A 1 216 ? 20.611 14.675 -29.666 1.00 96.94 216 VAL A C 1
ATOM 1653 O O . VAL A 1 216 ? 21.047 13.899 -28.818 1.00 96.94 216 VAL A O 1
ATOM 1656 N N . VAL A 1 217 ? 21.405 15.538 -30.308 1.00 95.44 217 VAL A N 1
ATOM 1657 C CA . VAL A 1 217 ? 22.861 15.591 -30.092 1.00 95.44 217 VAL A CA 1
ATOM 1658 C C . VAL A 1 217 ? 23.194 15.904 -28.631 1.00 95.44 217 VAL A C 1
ATOM 1660 O O . VAL A 1 217 ? 24.075 15.269 -28.054 1.00 95.44 217 VAL A O 1
ATOM 1663 N N . ARG A 1 218 ? 22.467 16.840 -28.007 1.00 95.94 218 ARG A N 1
ATOM 1664 C CA . ARG A 1 218 ? 22.678 17.227 -26.604 1.00 95.94 218 ARG A CA 1
ATOM 1665 C C . ARG A 1 218 ? 22.460 16.067 -25.626 1.00 95.94 218 ARG A C 1
ATOM 1667 O O . ARG A 1 218 ? 23.199 15.966 -24.649 1.00 95.94 218 ARG A O 1
ATOM 1674 N N . PHE A 1 219 ? 21.460 15.217 -25.859 1.00 96.31 219 PHE A N 1
ATOM 1675 C CA . PHE A 1 219 ? 21.098 14.134 -24.934 1.00 96.31 219 PHE A CA 1
ATOM 1676 C C . PHE A 1 219 ? 21.773 12.787 -25.239 1.00 96.31 219 PHE A C 1
ATOM 1678 O O . PHE A 1 219 ? 21.880 11.946 -24.345 1.00 96.31 219 PHE A O 1
ATOM 1685 N N . VAL A 1 220 ? 22.279 12.582 -26.459 1.00 97.06 220 VAL A N 1
ATOM 1686 C CA . VAL A 1 220 ? 22.983 11.345 -26.842 1.00 97.06 220 VAL A CA 1
ATOM 1687 C C . VAL A 1 220 ? 24.327 11.186 -26.123 1.00 97.06 220 VAL A C 1
ATOM 1689 O O . VAL A 1 220 ? 24.688 10.063 -25.780 1.00 97.06 220 VAL A O 1
ATOM 1692 N N . ASP A 1 221 ? 25.054 12.270 -25.843 1.00 95.62 221 ASP A N 1
ATOM 1693 C CA . ASP A 1 221 ? 26.371 12.191 -25.191 1.00 95.62 221 ASP A CA 1
ATOM 1694 C C . ASP A 1 221 ? 26.304 11.613 -23.756 1.00 95.62 221 ASP A C 1
ATOM 1696 O O . ASP A 1 221 ? 27.022 10.644 -23.474 1.00 95.62 221 ASP A O 1
ATOM 1700 N N . PRO A 1 222 ? 25.433 12.108 -22.847 1.00 97.44 222 PRO A N 1
ATOM 1701 C CA . PRO A 1 222 ? 25.228 11.483 -21.536 1.00 97.44 222 PRO A CA 1
ATOM 1702 C C . PRO A 1 222 ? 24.762 10.025 -21.620 1.00 97.44 222 PRO A C 1
ATOM 1704 O O . PRO A 1 222 ? 25.258 9.178 -20.875 1.00 97.44 222 PRO A O 1
ATOM 1707 N N . LEU A 1 223 ? 23.859 9.713 -22.557 1.00 97.69 223 LEU A N 1
ATOM 1708 C CA . LEU A 1 223 ? 23.375 8.351 -22.785 1.00 97.69 223 LEU A CA 1
ATOM 1709 C C . LEU A 1 223 ? 24.512 7.411 -23.203 1.00 97.69 223 LEU A C 1
ATOM 1711 O O . LEU A 1 223 ? 24.667 6.326 -22.645 1.00 97.69 223 LEU A O 1
ATOM 1715 N N . TYR A 1 224 ? 25.349 7.848 -24.144 1.00 97.31 224 TYR A N 1
ATOM 1716 C CA . TYR A 1 224 ? 26.517 7.101 -24.592 1.00 97.31 224 TYR A CA 1
ATOM 1717 C C . TYR A 1 224 ? 27.500 6.853 -23.442 1.00 97.31 224 TYR A C 1
ATOM 1719 O O . TYR A 1 224 ? 27.980 5.732 -23.271 1.00 97.31 224 TYR A O 1
ATOM 1727 N N . ALA A 1 225 ? 27.773 7.870 -22.618 1.00 97.38 225 ALA A N 1
ATOM 1728 C CA . ALA A 1 225 ? 28.629 7.720 -21.443 1.00 97.38 225 ALA A CA 1
ATOM 1729 C C . ALA A 1 225 ? 28.063 6.687 -20.449 1.00 97.38 225 ALA A C 1
ATOM 1731 O O . ALA A 1 225 ? 28.807 5.826 -19.971 1.00 97.38 225 ALA A O 1
ATOM 1732 N N . ALA A 1 226 ? 26.750 6.718 -20.195 1.00 97.25 226 ALA A N 1
ATOM 1733 C CA . ALA A 1 226 ? 26.079 5.744 -19.338 1.00 97.25 226 ALA A CA 1
ATOM 1734 C C . ALA A 1 226 ? 26.148 4.313 -19.903 1.00 97.25 226 ALA A C 1
ATOM 1736 O O . ALA A 1 226 ? 26.359 3.369 -19.142 1.00 97.25 226 ALA A O 1
ATOM 1737 N N . MET A 1 227 ? 26.036 4.140 -21.225 1.00 97.56 227 MET A N 1
ATOM 1738 C CA . MET A 1 227 ? 26.183 2.832 -21.880 1.00 97.56 227 MET A CA 1
ATOM 1739 C C . MET A 1 227 ? 27.602 2.286 -21.806 1.00 97.56 227 MET A C 1
ATOM 1741 O O . MET A 1 227 ? 27.780 1.092 -21.591 1.00 97.56 227 MET A O 1
ATOM 1745 N N . VAL A 1 228 ? 28.619 3.138 -21.972 1.00 95.94 228 VAL A N 1
ATOM 1746 C CA . VAL A 1 228 ? 30.022 2.725 -21.818 1.00 95.94 228 VAL A CA 1
ATOM 1747 C C . VAL A 1 228 ? 30.268 2.216 -20.398 1.00 95.94 228 VAL A C 1
ATOM 1749 O O . VAL A 1 228 ? 30.889 1.170 -20.220 1.00 95.94 228 VAL A O 1
ATOM 1752 N N . ALA A 1 229 ? 29.740 2.917 -19.391 1.00 95.00 229 ALA A N 1
ATOM 1753 C CA . ALA A 1 229 ? 29.806 2.459 -18.008 1.00 95.00 229 ALA A CA 1
ATOM 1754 C C . ALA A 1 229 ? 29.064 1.124 -17.808 1.00 95.00 229 ALA A C 1
ATOM 1756 O O . ALA A 1 229 ? 29.622 0.214 -17.199 1.00 95.00 229 ALA A O 1
ATOM 1757 N N . ALA A 1 230 ? 27.860 0.967 -18.373 1.00 94.81 230 ALA A N 1
ATOM 1758 C CA . ALA A 1 230 ? 27.102 -0.284 -18.296 1.00 94.81 230 ALA A CA 1
ATOM 1759 C C . ALA A 1 230 ? 27.868 -1.457 -18.927 1.00 94.81 230 ALA A C 1
ATOM 1761 O O . ALA A 1 230 ? 28.035 -2.498 -18.298 1.00 94.81 230 ALA A O 1
ATOM 1762 N N . ALA A 1 231 ? 28.398 -1.285 -20.139 1.00 94.06 231 ALA A N 1
ATOM 1763 C CA . ALA A 1 231 ? 29.152 -2.324 -20.835 1.00 94.06 231 ALA A CA 1
ATOM 1764 C C . ALA A 1 231 ? 30.410 -2.759 -20.061 1.00 94.06 231 ALA A C 1
ATOM 1766 O O . ALA A 1 231 ? 30.720 -3.949 -20.000 1.00 94.06 231 ALA A O 1
ATOM 1767 N N . HIS A 1 232 ? 31.102 -1.824 -19.399 1.00 92.62 232 HIS A N 1
ATOM 1768 C CA . HIS A 1 232 ? 32.211 -2.166 -18.506 1.00 92.62 232 HIS A CA 1
ATOM 1769 C C . HIS A 1 232 ? 31.782 -3.014 -17.301 1.00 92.62 232 HIS A C 1
ATOM 1771 O O . HIS A 1 232 ? 32.572 -3.848 -16.856 1.00 92.62 232 HIS A O 1
ATOM 1777 N N . LEU A 1 233 ? 30.566 -2.826 -16.779 1.00 93.00 233 LEU A N 1
ATOM 1778 C CA . LEU A 1 233 ? 30.027 -3.642 -15.687 1.00 93.00 233 LEU A CA 1
ATOM 1779 C C . LEU A 1 233 ? 29.631 -5.043 -16.165 1.00 93.00 233 LEU A C 1
ATOM 1781 O O . LEU A 1 233 ? 29.977 -6.014 -15.499 1.00 93.00 233 LEU A O 1
ATOM 1785 N N . TYR A 1 234 ? 29.051 -5.178 -17.363 1.00 91.56 234 TYR A N 1
ATOM 1786 C CA . TYR A 1 234 ? 28.818 -6.493 -17.982 1.00 91.56 234 TYR A CA 1
ATOM 1787 C C . TYR A 1 234 ? 30.115 -7.295 -18.183 1.00 91.56 234 TYR A C 1
ATOM 1789 O O . TYR A 1 234 ? 30.107 -8.520 -18.082 1.00 91.56 234 TYR A O 1
ATOM 1797 N N . LEU A 1 235 ? 31.235 -6.615 -18.450 1.00 88.69 235 LEU A N 1
ATOM 1798 C CA . LEU A 1 235 ? 32.556 -7.241 -18.562 1.00 88.69 235 LEU A CA 1
ATOM 1799 C C . LEU A 1 235 ? 33.162 -7.626 -17.201 1.00 88.69 235 LEU A C 1
ATOM 1801 O O . LEU A 1 235 ? 33.914 -8.594 -17.125 1.00 88.69 235 LEU A O 1
ATOM 1805 N N . ASN A 1 236 ? 32.861 -6.867 -16.142 1.00 86.19 236 ASN A N 1
ATOM 1806 C CA . ASN A 1 236 ? 33.560 -6.922 -14.854 1.00 86.19 236 ASN A CA 1
ATOM 1807 C C . ASN A 1 236 ? 32.601 -7.047 -13.656 1.00 86.19 236 ASN A C 1
ATOM 1809 O O . ASN A 1 236 ? 32.809 -6.410 -12.619 1.00 86.19 236 ASN A O 1
ATOM 1813 N N . SER A 1 237 ? 31.563 -7.875 -13.782 1.00 71.12 237 SER A N 1
ATOM 1814 C CA . SER A 1 237 ? 30.428 -7.967 -12.844 1.00 71.12 237 SER A CA 1
ATOM 1815 C C . SER A 1 237 ? 30.786 -8.295 -11.385 1.00 71.12 237 SER A C 1
ATOM 1817 O O . SER A 1 237 ? 29.943 -8.199 -10.508 1.00 71.12 237 SER A O 1
ATOM 1819 N N . SER A 1 238 ? 32.037 -8.658 -11.089 1.00 65.50 238 SER A N 1
ATOM 1820 C CA . SER A 1 238 ? 32.515 -9.013 -9.743 1.00 65.50 238 SER A CA 1
ATOM 1821 C C . SER A 1 238 ? 33.511 -8.020 -9.125 1.00 65.50 238 SER A C 1
ATOM 1823 O O . SER A 1 238 ? 33.892 -8.201 -7.970 1.00 65.50 238 SER A O 1
ATOM 1825 N N . SER A 1 239 ? 33.945 -6.973 -9.844 1.00 53.78 239 SER A N 1
ATOM 1826 C CA . SER A 1 239 ? 34.967 -6.031 -9.343 1.00 53.78 239 SER A CA 1
ATOM 1827 C C . SER A 1 239 ? 34.463 -4.619 -9.048 1.00 53.78 239 SER A C 1
ATOM 1829 O O . SER A 1 239 ? 35.196 -3.826 -8.457 1.00 53.78 239 SER A O 1
ATOM 1831 N N . ALA A 1 240 ? 33.248 -4.268 -9.469 1.00 62.25 240 ALA A N 1
ATOM 1832 C CA . ALA A 1 240 ? 32.691 -2.950 -9.204 1.00 62.25 240 ALA A CA 1
ATOM 1833 C C . ALA A 1 240 ? 31.969 -2.950 -7.853 1.00 62.25 240 ALA A C 1
ATOM 1835 O O . ALA A 1 240 ? 30.814 -3.345 -7.748 1.00 62.25 240 ALA A O 1
ATOM 1836 N N . SER A 1 241 ? 32.662 -2.487 -6.813 1.00 73.19 241 SER A N 1
ATOM 1837 C CA . SER A 1 241 ? 32.041 -2.133 -5.535 1.00 73.19 241 SER A CA 1
ATOM 1838 C C . SER A 1 241 ? 31.162 -0.896 -5.738 1.00 73.19 241 SER A C 1
ATOM 1840 O O . SER A 1 241 ? 31.604 0.220 -5.467 1.00 73.19 241 SER A O 1
ATOM 1842 N N . CYS A 1 242 ? 29.945 -1.063 -6.252 1.00 88.75 242 CYS A N 1
ATOM 1843 C CA . CYS A 1 242 ? 28.925 -0.042 -6.064 1.00 88.75 242 CYS A CA 1
ATOM 1844 C C . CYS A 1 242 ? 28.315 -0.217 -4.667 1.00 88.75 242 CYS A C 1
ATOM 1846 O O . CYS A 1 242 ? 28.162 -1.339 -4.185 1.00 88.75 242 CYS A O 1
ATOM 1848 N N . ASP A 1 243 ? 27.981 0.893 -4.016 1.00 91.88 243 ASP A N 1
ATOM 1849 C CA . ASP A 1 243 ? 27.296 0.891 -2.722 1.00 91.88 243 ASP A CA 1
ATOM 1850 C C . ASP A 1 243 ? 26.052 1.786 -2.812 1.00 91.88 243 ASP A C 1
ATOM 1852 O O . ASP A 1 243 ? 26.075 2.940 -2.368 1.00 91.88 243 ASP A O 1
ATOM 1856 N N . PRO A 1 244 ? 24.971 1.299 -3.457 1.00 92.75 244 PRO A N 1
ATOM 1857 C CA . PRO A 1 244 ? 23.754 2.082 -3.624 1.00 92.75 244 PRO A CA 1
ATOM 1858 C C . PRO A 1 244 ? 23.102 2.402 -2.282 1.00 92.75 244 PRO A C 1
ATOM 1860 O O . PRO A 1 244 ? 22.421 3.418 -2.163 1.00 92.75 244 PRO A O 1
ATOM 1863 N N . LEU A 1 245 ? 23.326 1.567 -1.262 1.00 91.94 245 LEU A N 1
ATOM 1864 C CA . LEU A 1 245 ? 22.764 1.744 0.072 1.00 91.94 245 LEU A CA 1
ATOM 1865 C C . LEU A 1 245 ? 23.168 3.099 0.670 1.00 91.94 245 LEU A C 1
ATOM 1867 O O . LEU A 1 245 ? 22.329 3.793 1.240 1.00 91.94 245 LEU A O 1
ATOM 1871 N N . VAL A 1 246 ? 24.427 3.507 0.483 1.00 90.81 246 VAL A N 1
ATOM 1872 C CA . VAL A 1 246 ? 24.957 4.778 1.005 1.00 90.81 246 VAL A CA 1
ATOM 1873 C C . VAL A 1 246 ? 24.487 5.992 0.199 1.00 90.81 246 VAL A C 1
ATOM 1875 O O . VAL A 1 246 ? 24.382 7.088 0.749 1.00 90.81 246 VAL A O 1
ATOM 1878 N N . THR A 1 247 ? 24.204 5.829 -1.096 1.00 92.25 247 THR A N 1
ATOM 1879 C CA . THR A 1 247 ? 23.822 6.947 -1.975 1.00 92.25 247 THR A CA 1
ATOM 1880 C C . THR A 1 247 ? 22.315 7.139 -2.121 1.00 92.25 247 THR A C 1
ATOM 1882 O O . THR A 1 247 ? 21.899 8.197 -2.587 1.00 92.25 247 THR A O 1
ATOM 1885 N N . THR A 1 248 ? 21.502 6.146 -1.749 1.00 93.62 248 THR A N 1
ATOM 1886 C CA . THR A 1 248 ? 20.042 6.192 -1.920 1.00 93.62 248 THR A CA 1
ATOM 1887 C C . THR A 1 248 ? 19.416 7.179 -0.939 1.00 93.62 248 THR A C 1
ATOM 1889 O O . THR A 1 248 ? 19.534 7.041 0.282 1.00 93.62 248 THR A O 1
ATOM 1892 N N . THR A 1 249 ? 18.724 8.181 -1.475 1.00 93.38 249 THR A N 1
ATOM 1893 C CA . THR A 1 249 ? 18.046 9.212 -0.678 1.00 93.38 249 THR A CA 1
ATOM 1894 C C . THR A 1 249 ? 16.746 8.699 -0.055 1.00 93.38 249 THR A C 1
ATOM 1896 O O . THR A 1 249 ? 16.165 7.717 -0.509 1.00 93.38 249 THR A O 1
ATOM 1899 N N . TRP A 1 250 ? 16.226 9.385 0.969 1.00 91.25 250 TRP A N 1
ATOM 1900 C CA . TRP A 1 250 ? 14.933 9.018 1.568 1.00 91.25 250 TRP A CA 1
ATOM 1901 C C . TRP A 1 250 ? 13.779 9.010 0.552 1.00 91.25 250 TRP A C 1
ATOM 1903 O O . TRP A 1 250 ? 12.950 8.106 0.586 1.00 91.25 250 TRP A O 1
ATOM 1913 N N . ASN A 1 251 ? 13.739 9.975 -0.373 1.00 92.56 251 ASN A N 1
ATOM 1914 C CA . ASN A 1 251 ? 12.715 10.005 -1.420 1.00 92.56 251 ASN A CA 1
ATOM 1915 C C . ASN A 1 251 ? 12.807 8.773 -2.323 1.00 92.56 251 ASN A C 1
ATOM 1917 O O . ASN A 1 251 ? 11.779 8.196 -2.662 1.00 92.56 251 ASN A O 1
ATOM 1921 N N . GLU A 1 252 ? 14.027 8.330 -2.628 1.00 94.62 252 GLU A N 1
ATOM 1922 C CA . GLU A 1 252 ? 14.261 7.121 -3.408 1.00 94.62 252 GLU A CA 1
ATOM 1923 C C . GLU A 1 252 ? 13.835 5.847 -2.673 1.00 94.62 252 GLU A C 1
ATOM 1925 O O . GLU A 1 252 ? 13.141 5.001 -3.241 1.00 94.62 252 GLU A O 1
ATOM 1930 N N . TRP A 1 253 ? 14.153 5.736 -1.380 1.00 92.81 253 TRP A N 1
ATOM 1931 C CA . TRP A 1 253 ? 13.623 4.668 -0.528 1.00 92.81 253 TRP A CA 1
ATOM 1932 C C . TRP A 1 253 ? 12.090 4.674 -0.530 1.00 92.81 253 TRP A C 1
ATOM 1934 O O . TRP A 1 253 ? 11.442 3.649 -0.759 1.00 92.81 253 TRP A O 1
ATOM 1944 N N . ARG A 1 254 ? 11.483 5.840 -0.320 1.00 92.94 254 ARG A N 1
ATOM 1945 C CA . ARG A 1 254 ? 10.029 5.992 -0.304 1.00 92.94 254 ARG A CA 1
ATOM 1946 C C . ARG A 1 254 ? 9.399 5.576 -1.635 1.00 92.94 254 ARG A C 1
ATOM 1948 O O . ARG A 1 254 ? 8.426 4.827 -1.613 1.00 92.94 254 ARG A O 1
ATOM 1955 N N . ALA A 1 255 ? 9.954 6.003 -2.768 1.00 95.31 255 ALA A N 1
ATOM 1956 C CA . ALA A 1 255 ? 9.468 5.643 -4.099 1.00 95.31 255 ALA A CA 1
ATOM 1957 C C . ALA A 1 255 ? 9.541 4.129 -4.348 1.00 95.31 255 ALA A C 1
ATOM 1959 O O . ALA A 1 255 ? 8.544 3.534 -4.756 1.00 95.31 255 ALA A O 1
ATOM 1960 N N . LEU A 1 256 ? 10.664 3.482 -4.008 1.00 94.56 256 LEU A N 1
ATOM 1961 C CA . LEU A 1 256 ? 10.798 2.026 -4.124 1.00 94.56 256 LEU A CA 1
ATOM 1962 C C . LEU A 1 256 ? 9.775 1.290 -3.241 1.00 94.56 256 LEU A C 1
ATOM 1964 O O . LEU A 1 256 ? 9.104 0.371 -3.706 1.00 94.56 256 LEU A O 1
ATOM 1968 N N . SER A 1 257 ? 9.591 1.734 -1.992 1.00 93.56 257 SER A N 1
ATOM 1969 C CA . SER A 1 257 ? 8.578 1.175 -1.079 1.00 93.56 257 SER A CA 1
ATOM 1970 C C . SER A 1 257 ? 7.175 1.251 -1.675 1.00 93.56 257 SER A C 1
ATOM 1972 O O . SER A 1 257 ? 6.435 0.267 -1.665 1.00 93.56 257 SER A O 1
ATOM 1974 N N . LEU A 1 258 ? 6.813 2.440 -2.174 1.00 94.88 258 LEU A N 1
ATOM 1975 C CA . LEU A 1 258 ? 5.515 2.718 -2.774 1.00 94.88 258 LEU A CA 1
ATOM 1976 C C . LEU A 1 258 ? 5.302 1.853 -4.011 1.00 94.88 258 LEU A C 1
ATOM 1978 O O . LEU A 1 258 ? 4.238 1.264 -4.136 1.00 94.88 258 LEU A O 1
ATOM 1982 N N . GLY A 1 259 ? 6.320 1.676 -4.856 1.00 96.69 259 GLY A N 1
ATOM 1983 C CA . GLY A 1 259 ? 6.238 0.786 -6.011 1.00 96.69 259 GLY A CA 1
ATOM 1984 C C . GLY A 1 259 ? 5.924 -0.665 -5.622 1.00 96.69 259 GLY A C 1
ATOM 1985 O O . GLY A 1 259 ? 5.042 -1.289 -6.217 1.00 96.69 259 GLY A O 1
ATOM 1986 N N . ILE A 1 260 ? 6.575 -1.211 -4.583 1.00 96.69 260 ILE A N 1
ATOM 1987 C CA . ILE A 1 260 ? 6.286 -2.583 -4.121 1.00 96.69 260 ILE A CA 1
ATOM 1988 C C . ILE A 1 260 ? 4.864 -2.651 -3.541 1.00 96.69 260 ILE A C 1
ATOM 1990 O O . ILE A 1 260 ? 4.124 -3.602 -3.808 1.00 96.69 260 ILE A O 1
ATOM 1994 N N . CYS A 1 261 ? 4.450 -1.649 -2.765 1.00 95.44 261 CYS A N 1
ATOM 1995 C CA . CYS A 1 261 ? 3.097 -1.566 -2.218 1.00 95.44 261 CYS A CA 1
ATOM 1996 C C . CYS A 1 261 ? 2.014 -1.491 -3.304 1.00 95.44 261 CYS A C 1
ATOM 1998 O O . CYS A 1 261 ? 1.053 -2.265 -3.268 1.00 95.44 261 CYS A O 1
ATOM 2000 N N . ASP A 1 262 ? 2.190 -0.606 -4.281 1.00 96.69 262 ASP A N 1
ATOM 2001 C CA . ASP A 1 262 ? 1.296 -0.424 -5.422 1.00 96.69 262 ASP A CA 1
ATOM 2002 C C . ASP A 1 262 ? 1.203 -1.697 -6.259 1.00 96.69 262 ASP A C 1
ATOM 2004 O O . ASP A 1 262 ? 0.116 -2.043 -6.729 1.00 96.69 262 ASP A O 1
ATOM 2008 N N . THR A 1 263 ? 2.303 -2.446 -6.363 1.00 97.44 263 THR A N 1
ATOM 2009 C CA . THR A 1 263 ? 2.312 -3.769 -6.990 1.00 97.44 263 THR A CA 1
ATOM 2010 C C . THR A 1 263 ? 1.448 -4.765 -6.226 1.00 97.44 263 THR A C 1
ATOM 2012 O O . THR A 1 263 ? 0.613 -5.445 -6.824 1.00 97.44 263 THR A O 1
ATOM 2015 N N . ARG A 1 264 ? 1.559 -4.835 -4.892 1.00 96.88 264 ARG A N 1
ATOM 2016 C CA . ARG A 1 264 ? 0.706 -5.732 -4.084 1.00 96.88 264 ARG A CA 1
ATOM 2017 C C . ARG A 1 264 ? -0.773 -5.368 -4.195 1.00 96.88 264 ARG A C 1
ATOM 2019 O O . ARG A 1 264 ? -1.621 -6.258 -4.286 1.00 96.88 264 ARG A O 1
ATOM 2026 N N . ILE A 1 265 ? -1.096 -4.076 -4.188 1.00 97.00 265 ILE A N 1
ATOM 2027 C CA . ILE A 1 265 ? -2.466 -3.579 -4.372 1.00 97.00 265 ILE A CA 1
ATOM 2028 C C . ILE A 1 265 ? -2.969 -3.929 -5.777 1.00 97.00 265 ILE A C 1
ATOM 2030 O O . ILE A 1 265 ? -4.068 -4.469 -5.927 1.00 97.00 265 ILE A O 1
ATOM 2034 N N . GLY A 1 266 ? -2.153 -3.668 -6.799 1.00 97.62 266 GLY A N 1
ATOM 2035 C CA . GLY A 1 266 ? -2.424 -3.993 -8.194 1.00 97.62 266 GLY A CA 1
ATOM 2036 C C . GLY A 1 266 ? -2.691 -5.476 -8.414 1.00 97.62 266 GLY A C 1
ATOM 2037 O O . GLY A 1 266 ? -3.689 -5.822 -9.035 1.00 97.62 266 GLY A O 1
ATOM 2038 N N . LEU A 1 267 ? -1.882 -6.348 -7.815 1.00 98.00 267 LEU A N 1
ATOM 2039 C CA . LEU A 1 267 ? -2.082 -7.793 -7.822 1.00 98.00 267 LEU A CA 1
ATOM 2040 C C . LEU A 1 267 ? -3.463 -8.192 -7.289 1.00 98.00 267 LEU A C 1
ATOM 2042 O O . LEU A 1 267 ? -4.196 -8.919 -7.957 1.00 98.00 267 LEU A O 1
ATOM 2046 N N . GLN A 1 268 ? -3.861 -7.707 -6.108 1.00 97.50 268 GLN A N 1
ATOM 2047 C CA . GLN A 1 268 ? -5.180 -8.049 -5.559 1.00 97.50 268 GLN A CA 1
ATOM 2048 C C . GLN A 1 268 ? -6.318 -7.471 -6.394 1.00 97.50 268 GLN A C 1
ATOM 2050 O O . GLN A 1 268 ? -7.366 -8.102 -6.513 1.00 97.50 268 GLN A O 1
ATOM 2055 N N . ARG A 1 269 ? -6.125 -6.297 -7.007 1.00 97.75 269 ARG A N 1
ATOM 2056 C CA . ARG A 1 269 ? -7.083 -5.746 -7.974 1.00 97.75 269 ARG A CA 1
ATOM 2057 C C . ARG A 1 269 ? -7.216 -6.652 -9.198 1.00 97.75 269 ARG A C 1
ATOM 2059 O O . ARG A 1 269 ? -8.349 -6.964 -9.561 1.00 97.75 269 ARG A O 1
ATOM 2066 N N . SER A 1 270 ? -6.106 -7.114 -9.775 1.00 98.19 270 SER A N 1
ATOM 2067 C CA . SER A 1 270 ? -6.103 -8.061 -10.895 1.00 98.19 270 SER A CA 1
ATOM 2068 C C . SER A 1 270 ? -6.829 -9.352 -10.530 1.00 98.19 270 SER A C 1
ATOM 2070 O O . SER A 1 270 ? -7.769 -9.740 -11.217 1.00 98.19 270 SER A O 1
ATOM 2072 N N . LEU A 1 271 ? -6.482 -9.966 -9.393 1.00 98.25 271 LEU A N 1
ATOM 2073 C CA . LEU A 1 271 ? -7.142 -11.184 -8.915 1.00 98.25 271 LEU A CA 1
ATOM 2074 C C . LEU A 1 271 ? -8.631 -10.955 -8.645 1.00 98.25 271 LEU A C 1
ATOM 2076 O O . LEU A 1 271 ? -9.451 -11.807 -8.966 1.00 98.25 271 LEU A O 1
ATOM 2080 N N . ARG A 1 272 ? -9.021 -9.797 -8.106 1.00 97.75 272 ARG A N 1
ATOM 2081 C CA . ARG A 1 272 ? -10.431 -9.460 -7.882 1.00 97.75 272 ARG A CA 1
ATOM 2082 C C . ARG A 1 272 ? -11.212 -9.420 -9.195 1.00 97.75 272 ARG A C 1
ATOM 2084 O O . ARG A 1 272 ? -12.281 -10.021 -9.266 1.00 97.75 272 ARG A O 1
ATOM 2091 N N . PHE A 1 273 ? -10.703 -8.725 -10.214 1.00 97.62 273 PHE A N 1
ATOM 2092 C CA . PHE A 1 273 ? -11.363 -8.642 -11.521 1.00 97.62 273 PHE A CA 1
ATOM 2093 C C . PHE A 1 273 ? -11.382 -9.994 -12.237 1.00 97.62 273 PHE A C 1
ATOM 2095 O O . PHE A 1 273 ? -12.415 -10.393 -12.765 1.00 97.62 273 PHE A O 1
ATOM 2102 N N . PHE A 1 274 ? -10.286 -10.745 -12.163 1.00 97.81 274 PHE A N 1
ATOM 2103 C CA . PHE A 1 274 ? -10.208 -12.118 -12.650 1.00 97.81 274 PHE A CA 1
ATOM 2104 C C . PHE A 1 274 ? -11.267 -13.025 -11.999 1.00 97.81 274 PHE A C 1
ATOM 2106 O O . PHE A 1 274 ? -12.002 -13.727 -12.691 1.00 97.81 274 PHE A O 1
ATOM 2113 N N . MET A 1 275 ? -11.440 -12.942 -10.676 1.00 97.81 275 MET A N 1
ATOM 2114 C CA . MET A 1 275 ? -12.471 -13.698 -9.958 1.00 97.81 275 MET A CA 1
ATOM 2115 C C . MET A 1 275 ? -13.896 -13.250 -10.309 1.00 97.81 275 MET A C 1
ATOM 2117 O O . MET A 1 275 ? -14.808 -14.075 -10.301 1.00 97.81 275 MET A O 1
ATOM 2121 N N . GLN A 1 276 ? -14.114 -11.973 -10.631 1.00 96.00 276 GLN A N 1
ATOM 2122 C CA . GLN A 1 276 ? -15.410 -11.492 -11.123 1.00 96.00 276 GLN A CA 1
ATOM 2123 C C . GLN A 1 276 ? -15.753 -12.094 -12.485 1.00 96.00 276 GLN A C 1
ATOM 2125 O O . GLN A 1 276 ? -16.856 -12.616 -12.644 1.00 96.00 276 GLN A O 1
ATOM 2130 N N . ILE A 1 277 ? -14.790 -12.113 -13.413 1.00 96.69 277 ILE A N 1
ATOM 2131 C CA . ILE A 1 277 ? -14.927 -12.783 -14.714 1.00 96.69 277 ILE A CA 1
ATOM 2132 C C . ILE A 1 277 ? -15.263 -14.264 -14.498 1.00 96.69 277 ILE A C 1
ATOM 2134 O O . ILE A 1 277 ? -16.253 -14.749 -15.038 1.00 96.69 277 ILE A O 1
ATOM 2138 N N . ALA A 1 278 ? -14.520 -14.955 -13.626 1.00 96.88 278 ALA A N 1
ATOM 2139 C CA . ALA A 1 278 ? -14.735 -16.373 -13.327 1.00 96.88 278 ALA A CA 1
ATOM 2140 C C . ALA A 1 278 ? -16.118 -16.688 -12.726 1.00 96.88 278 ALA A C 1
ATOM 2142 O O . ALA A 1 278 ? -16.653 -17.772 -12.937 1.00 96.88 278 ALA A O 1
ATOM 2143 N N . ASN A 1 279 ? -16.705 -15.752 -11.976 1.00 96.00 279 ASN A N 1
ATOM 2144 C CA . ASN A 1 279 ? -18.046 -15.891 -11.402 1.00 96.00 279 ASN A CA 1
ATOM 2145 C C . ASN A 1 279 ? -19.166 -15.399 -12.346 1.00 96.00 279 ASN A C 1
ATOM 2147 O O . ASN A 1 279 ? -20.332 -15.405 -11.953 1.00 96.00 279 ASN A O 1
ATOM 2151 N N . GLY A 1 280 ? -18.846 -14.940 -13.563 1.00 95.31 280 GLY A N 1
ATOM 2152 C CA . GLY A 1 280 ? -19.829 -14.369 -14.492 1.00 95.31 280 GLY A CA 1
ATOM 2153 C C . GLY A 1 280 ? -20.390 -13.014 -14.038 1.00 95.31 280 GLY A C 1
ATOM 2154 O O . GLY A 1 280 ? -21.492 -12.624 -14.424 1.00 95.31 280 GLY A O 1
ATOM 2155 N N . LEU A 1 281 ? -19.654 -12.284 -13.197 1.00 94.12 281 LEU A N 1
ATOM 2156 C CA . LEU A 1 281 ? -20.083 -11.030 -12.586 1.00 94.12 281 LEU A CA 1
ATOM 2157 C C . LEU A 1 281 ? -19.431 -9.844 -13.297 1.00 94.12 281 LEU A C 1
ATOM 2159 O O . LEU A 1 281 ? -18.212 -9.747 -13.330 1.00 94.12 281 LEU A O 1
ATOM 2163 N N . ALA A 1 282 ? -20.238 -8.922 -13.835 1.00 92.88 282 ALA A N 1
ATOM 2164 C CA . ALA A 1 282 ? -19.757 -7.694 -14.490 1.00 92.88 282 ALA A CA 1
ATOM 2165 C C . ALA A 1 282 ? -18.639 -7.922 -15.539 1.00 92.88 282 ALA A C 1
ATOM 2167 O O . ALA A 1 282 ? -17.787 -7.062 -15.738 1.00 92.88 282 ALA A O 1
ATOM 2168 N N . VAL A 1 283 ? -18.673 -9.066 -16.239 1.00 94.50 283 VAL A N 1
ATOM 2169 C CA . VAL A 1 283 ? -17.566 -9.605 -17.056 1.00 94.50 283 VAL A CA 1
ATOM 2170 C C . VAL A 1 283 ? -16.906 -8.566 -17.965 1.00 94.50 283 VAL A C 1
AT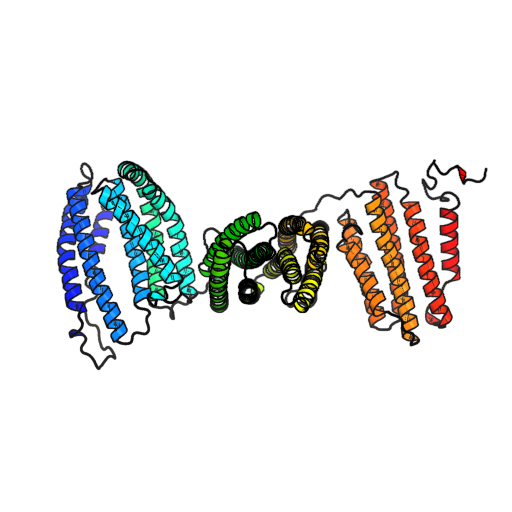OM 2172 O O . VAL A 1 283 ? -15.687 -8.444 -17.963 1.00 94.50 283 VAL A O 1
ATOM 2175 N N . GLN A 1 284 ? -17.692 -7.799 -18.725 1.00 95.38 284 GLN A N 1
ATOM 2176 C CA . GLN A 1 284 ? -17.150 -6.834 -19.690 1.00 95.38 284 GLN A CA 1
ATOM 2177 C C . GLN A 1 284 ? -16.416 -5.670 -19.011 1.00 95.38 284 GLN A C 1
ATOM 2179 O O . GLN A 1 284 ? -15.332 -5.291 -19.445 1.00 95.38 284 GLN A O 1
ATOM 2184 N N . GLU A 1 285 ? -16.971 -5.139 -17.920 1.00 94.62 285 GLU A N 1
ATOM 2185 C CA . GLU A 1 285 ? -16.329 -4.089 -17.122 1.00 94.62 285 GLU A CA 1
ATOM 2186 C C . GLU A 1 285 ? -15.040 -4.624 -16.481 1.00 94.62 285 GLU A C 1
ATOM 2188 O O . GLU A 1 285 ? -13.980 -4.011 -16.604 1.00 94.62 285 GLU A O 1
ATOM 2193 N N . SER A 1 286 ? -15.096 -5.823 -15.891 1.00 95.56 286 SER A N 1
ATOM 2194 C CA . SER A 1 286 ? -13.941 -6.465 -15.260 1.00 95.56 286 SER A CA 1
ATOM 2195 C C . SER A 1 286 ? -12.821 -6.799 -16.253 1.00 95.56 286 SER A C 1
ATOM 2197 O O . SER A 1 286 ? -11.659 -6.680 -15.882 1.00 95.56 286 SER A O 1
ATOM 2199 N N . LYS A 1 287 ? -13.123 -7.173 -17.507 1.00 97.00 287 LYS A N 1
ATOM 2200 C CA . LYS A 1 287 ? -12.109 -7.410 -18.557 1.00 97.00 287 LYS A CA 1
ATOM 2201 C C . LYS A 1 287 ? -11.347 -6.135 -18.925 1.00 97.00 287 LYS A C 1
ATOM 2203 O O . LYS A 1 287 ? -10.120 -6.165 -19.030 1.00 97.00 287 LYS A O 1
ATOM 2208 N N . VAL A 1 288 ? -12.060 -5.017 -19.091 1.00 96.81 288 VAL A N 1
ATOM 2209 C CA . VAL A 1 288 ? -11.444 -3.713 -19.393 1.00 96.81 288 VAL A CA 1
ATOM 2210 C C . VAL A 1 288 ? -10.536 -3.283 -18.243 1.00 96.81 288 VAL A C 1
ATOM 2212 O O . VAL A 1 288 ? -9.364 -2.980 -18.460 1.00 96.81 288 VAL A O 1
ATOM 2215 N N . GLU A 1 289 ? -11.047 -3.325 -17.014 1.00 96.19 289 GLU A N 1
ATOM 2216 C CA . GLU A 1 289 ? -10.278 -2.956 -15.825 1.00 96.19 289 GLU A CA 1
ATOM 2217 C C . GLU A 1 289 ? -9.074 -3.881 -15.595 1.00 96.19 289 GLU A C 1
ATOM 2219 O O . GLU A 1 289 ? -7.987 -3.406 -15.266 1.00 96.19 289 GLU A O 1
ATOM 2224 N N . LEU A 1 290 ? -9.228 -5.192 -15.814 1.00 97.00 290 LEU A N 1
ATOM 2225 C CA . LEU A 1 290 ? -8.127 -6.151 -15.711 1.00 97.00 290 LEU A CA 1
ATOM 2226 C C . LEU A 1 290 ? -7.021 -5.836 -16.722 1.00 97.00 290 LEU A C 1
ATOM 2228 O O . LEU A 1 290 ? -5.861 -5.789 -16.328 1.00 97.00 290 LEU A O 1
ATOM 2232 N N . THR A 1 291 ? -7.372 -5.536 -17.976 1.00 98.00 291 THR A N 1
ATOM 2233 C CA . THR A 1 291 ? -6.404 -5.156 -19.023 1.00 98.00 291 THR A CA 1
ATOM 2234 C C . THR A 1 291 ? -5.588 -3.931 -18.601 1.00 98.00 291 THR A C 1
ATOM 2236 O O . THR A 1 291 ? -4.360 -3.921 -18.698 1.00 98.00 291 THR A O 1
ATOM 2239 N N . VAL A 1 292 ? -6.262 -2.898 -18.079 1.00 97.50 292 VAL A N 1
ATOM 2240 C CA . VAL A 1 292 ? -5.608 -1.664 -17.617 1.00 97.50 292 VAL A CA 1
ATOM 2241 C C . VAL A 1 292 ? -4.683 -1.938 -16.431 1.00 97.50 292 VAL A C 1
ATOM 2243 O O . VAL A 1 292 ? -3.548 -1.455 -16.408 1.00 97.50 292 VAL A O 1
ATOM 2246 N N . VAL A 1 293 ? -5.140 -2.716 -15.442 1.00 97.44 293 VAL A N 1
ATOM 2247 C CA . VAL A 1 293 ? -4.323 -3.036 -14.266 1.00 97.44 293 VAL A CA 1
ATOM 2248 C C . VAL A 1 293 ? -3.131 -3.913 -14.653 1.00 97.44 293 VAL A C 1
ATOM 2250 O O . VAL A 1 293 ? -2.026 -3.593 -14.229 1.00 97.44 293 VAL A O 1
ATOM 2253 N N . VAL A 1 294 ? -3.300 -4.946 -15.485 1.00 97.94 294 VAL A N 1
ATOM 2254 C CA . VAL A 1 294 ? -2.194 -5.807 -15.946 1.00 97.94 294 VAL A CA 1
ATOM 2255 C C . VAL A 1 294 ? -1.125 -4.983 -16.663 1.00 97.94 294 VAL A C 1
ATOM 2257 O O . VAL A 1 294 ? 0.045 -5.068 -16.298 1.00 97.94 294 VAL A O 1
ATOM 2260 N N . ALA A 1 295 ? -1.506 -4.104 -17.595 1.00 97.75 295 ALA A N 1
ATOM 2261 C CA . ALA A 1 295 ? -0.549 -3.240 -18.285 1.00 97.75 295 ALA A CA 1
ATOM 2262 C C . ALA A 1 295 ? 0.220 -2.322 -17.314 1.00 97.75 295 ALA A C 1
ATOM 2264 O O . ALA A 1 295 ? 1.450 -2.244 -17.375 1.00 97.75 295 ALA A O 1
ATOM 2265 N N . LYS A 1 296 ? -0.487 -1.668 -16.376 1.00 97.69 296 LYS A N 1
ATOM 2266 C CA . LYS A 1 296 ? 0.138 -0.802 -15.360 1.00 97.69 296 LYS A CA 1
ATOM 2267 C C . LYS A 1 296 ? 1.109 -1.584 -14.472 1.00 97.69 296 LYS A C 1
ATOM 2269 O O . LYS A 1 296 ? 2.210 -1.108 -14.215 1.00 97.69 296 LYS A O 1
ATOM 2274 N N . GLN A 1 297 ? 0.711 -2.764 -14.001 1.00 97.88 297 GLN A N 1
ATOM 2275 C CA . GLN A 1 297 ? 1.530 -3.571 -13.096 1.00 97.88 297 GLN A CA 1
ATOM 2276 C C . GLN A 1 297 ? 2.732 -4.204 -13.797 1.00 97.88 297 GLN A C 1
ATOM 2278 O O . GLN A 1 297 ? 3.806 -4.261 -13.211 1.00 97.88 297 GLN A O 1
ATOM 2283 N N . THR A 1 298 ? 2.610 -4.582 -15.070 1.00 97.81 298 THR A N 1
ATOM 2284 C CA . THR A 1 298 ? 3.759 -5.014 -15.876 1.00 97.81 298 THR A CA 1
ATOM 2285 C C . THR A 1 298 ? 4.801 -3.910 -16.004 1.00 97.81 298 THR A C 1
ATOM 2287 O O . THR A 1 298 ? 5.990 -4.188 -15.861 1.00 97.81 298 THR A O 1
ATOM 2290 N N . GLN A 1 299 ? 4.381 -2.659 -16.220 1.00 97.44 299 GLN A N 1
ATOM 2291 C CA . GLN A 1 299 ? 5.316 -1.534 -16.229 1.00 97.44 299 GLN A CA 1
ATOM 2292 C C . GLN A 1 299 ? 5.932 -1.303 -14.845 1.00 97.44 299 GLN A C 1
ATOM 2294 O O . GLN A 1 299 ? 7.149 -1.198 -14.739 1.00 97.44 299 GLN A O 1
ATOM 2299 N N . LEU A 1 300 ? 5.123 -1.301 -13.782 1.00 97.81 300 LEU A N 1
ATOM 2300 C CA . LEU A 1 300 ? 5.624 -1.079 -12.426 1.00 97.81 300 LEU A CA 1
ATOM 2301 C C . LEU A 1 300 ? 6.615 -2.166 -11.984 1.00 97.81 300 LEU A C 1
ATOM 2303 O O . LEU A 1 300 ? 7.634 -1.850 -11.382 1.00 97.81 300 LEU A O 1
ATOM 2307 N N . MET A 1 301 ? 6.378 -3.431 -12.342 1.00 98.00 301 MET A N 1
ATOM 2308 C CA . MET A 1 301 ? 7.319 -4.526 -12.082 1.00 98.00 301 MET A CA 1
ATOM 2309 C C . MET A 1 301 ? 8.635 -4.368 -12.843 1.00 98.00 301 MET A C 1
ATOM 2311 O O . MET A 1 301 ? 9.688 -4.702 -12.306 1.00 98.00 301 MET A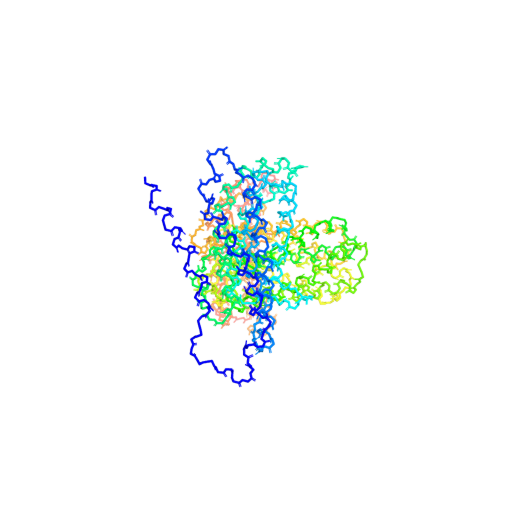 O 1
ATOM 2315 N N . ARG A 1 302 ? 8.600 -3.846 -14.077 1.00 97.25 302 ARG A N 1
ATOM 2316 C CA . ARG A 1 302 ? 9.827 -3.490 -14.809 1.00 97.25 302 ARG A CA 1
ATOM 2317 C C . ARG A 1 302 ? 10.576 -2.389 -14.066 1.00 97.25 302 ARG A C 1
ATOM 2319 O O . ARG A 1 302 ? 11.758 -2.557 -13.787 1.00 97.25 302 ARG A O 1
ATOM 2326 N N . ASP A 1 303 ? 9.872 -1.328 -13.682 1.00 97.88 303 ASP A N 1
ATOM 2327 C CA . ASP A 1 303 ? 10.466 -0.183 -12.997 1.00 97.88 303 ASP A CA 1
ATOM 2328 C C . ASP A 1 303 ? 11.012 -0.558 -11.605 1.00 97.88 303 ASP A C 1
ATOM 2330 O O . ASP A 1 303 ? 12.034 -0.024 -11.190 1.00 97.88 303 ASP A O 1
ATOM 2334 N N . LEU A 1 304 ? 10.396 -1.510 -10.895 1.00 97.94 304 LEU A N 1
ATOM 2335 C CA . LEU A 1 304 ? 10.909 -2.040 -9.625 1.00 97.94 304 LEU A CA 1
ATOM 2336 C C . LEU A 1 304 ? 12.231 -2.798 -9.777 1.00 97.94 304 LEU A C 1
ATOM 2338 O O . LEU A 1 304 ? 13.042 -2.791 -8.855 1.00 97.94 304 LEU A O 1
ATOM 2342 N N . VAL A 1 305 ? 12.447 -3.457 -10.917 1.00 97.56 305 VAL A N 1
ATOM 2343 C CA . VAL A 1 305 ? 13.695 -4.170 -11.220 1.00 97.56 305 VAL A CA 1
ATOM 2344 C C . VAL A 1 305 ? 14.763 -3.186 -11.685 1.00 97.56 305 VAL A C 1
ATOM 2346 O O . VAL A 1 305 ? 15.872 -3.175 -11.154 1.00 97.56 305 VAL A O 1
ATOM 2349 N N . THR A 1 306 ? 14.438 -2.332 -12.657 1.00 97.38 306 THR A N 1
ATOM 2350 C CA . THR A 1 306 ? 15.417 -1.446 -13.306 1.00 97.38 306 THR A CA 1
ATOM 2351 C C . THR A 1 306 ? 15.638 -0.126 -12.581 1.00 97.38 306 THR A C 1
ATOM 2353 O O . THR A 1 306 ? 16.585 0.594 -12.889 1.00 97.38 306 THR A O 1
ATOM 2356 N N . GLY A 1 307 ? 14.753 0.233 -11.654 1.00 97.69 307 GLY A N 1
ATOM 2357 C CA . GLY A 1 307 ? 14.568 1.608 -11.213 1.00 97.69 307 GLY A CA 1
ATOM 2358 C C . GLY A 1 307 ? 13.911 2.476 -12.292 1.00 97.69 307 GLY A C 1
ATOM 2359 O O . GLY A 1 307 ? 13.883 2.146 -13.480 1.00 97.69 307 GLY A O 1
ATOM 2360 N N . ASN A 1 308 ? 13.434 3.643 -11.873 1.00 97.56 308 ASN A N 1
ATOM 2361 C CA . ASN A 1 308 ? 12.941 4.710 -12.731 1.00 97.56 308 ASN A CA 1
ATOM 2362 C C . ASN A 1 308 ? 13.364 6.059 -12.136 1.00 97.56 308 ASN A C 1
ATOM 2364 O O . ASN A 1 308 ? 12.791 6.553 -11.170 1.00 97.56 308 ASN A O 1
ATOM 2368 N N . LYS A 1 309 ? 14.407 6.663 -12.709 1.00 96.50 309 LYS A N 1
ATOM 2369 C CA . LYS A 1 309 ? 14.982 7.916 -12.203 1.00 96.50 309 LYS A CA 1
ATOM 2370 C C . LYS A 1 309 ? 14.066 9.134 -12.378 1.00 96.50 309 LYS A C 1
ATOM 2372 O O . LYS A 1 309 ? 14.250 10.099 -11.651 1.00 96.50 309 LYS A O 1
ATOM 2377 N N . MET A 1 310 ? 13.102 9.102 -13.303 1.00 95.69 310 MET A N 1
ATOM 2378 C CA . MET A 1 310 ? 12.128 10.194 -13.458 1.00 95.69 310 MET A CA 1
ATOM 2379 C C . MET A 1 310 ? 11.147 10.256 -12.283 1.00 95.69 310 MET A C 1
ATOM 2381 O O . MET A 1 310 ? 10.726 11.346 -11.909 1.00 95.69 310 MET A O 1
ATOM 2385 N N . ASP A 1 311 ? 10.842 9.102 -11.690 1.00 95.75 311 ASP A N 1
ATOM 2386 C CA . ASP A 1 311 ? 9.931 8.962 -10.549 1.00 95.75 311 ASP A CA 1
ATOM 2387 C C . ASP A 1 311 ? 10.683 8.819 -9.216 1.00 95.75 311 ASP A C 1
ATOM 2389 O O . ASP A 1 311 ? 10.141 8.305 -8.238 1.00 95.75 311 ASP A O 1
ATOM 2393 N N . ASP A 1 312 ? 11.962 9.216 -9.189 1.00 96.75 312 ASP A N 1
ATOM 2394 C CA . ASP A 1 312 ? 12.868 9.027 -8.056 1.00 96.75 312 ASP A CA 1
ATOM 2395 C C . ASP A 1 312 ? 12.916 7.572 -7.553 1.00 96.75 312 ASP A C 1
ATOM 2397 O O . ASP A 1 312 ? 13.250 7.327 -6.409 1.00 96.75 312 ASP A O 1
ATOM 2401 N N . MET A 1 313 ? 12.626 6.562 -8.374 1.00 97.50 313 MET A N 1
ATOM 2402 C CA . MET A 1 313 ? 12.686 5.163 -7.950 1.00 97.50 313 MET A CA 1
ATOM 2403 C C . MET A 1 313 ? 14.064 4.562 -8.274 1.00 97.50 313 MET A C 1
ATOM 2405 O O . MET A 1 313 ? 14.449 4.502 -9.448 1.00 97.50 313 MET A O 1
ATOM 2409 N N . PRO A 1 314 ? 14.855 4.133 -7.277 1.00 96.88 314 PRO A N 1
ATOM 2410 C CA . PRO A 1 314 ? 16.118 3.447 -7.501 1.00 96.88 314 PRO A CA 1
ATOM 2411 C C . PRO A 1 314 ? 15.877 2.007 -7.958 1.00 96.88 314 PRO A C 1
ATOM 2413 O O . PRO A 1 314 ? 14.817 1.435 -7.710 1.00 96.88 314 PRO A O 1
ATOM 2416 N N . ALA A 1 315 ? 16.881 1.404 -8.599 1.00 97.12 315 ALA A N 1
ATOM 2417 C CA . ALA A 1 315 ? 16.925 -0.052 -8.692 1.00 97.12 315 ALA A CA 1
ATOM 2418 C C . ALA A 1 315 ? 17.116 -0.639 -7.274 1.00 97.12 315 ALA A C 1
ATOM 2420 O O . ALA A 1 315 ? 17.554 0.087 -6.369 1.00 97.12 315 ALA A O 1
ATOM 2421 N N . PRO A 1 316 ? 16.831 -1.933 -7.044 1.00 96.56 316 PRO A N 1
ATOM 2422 C CA . PRO A 1 316 ? 17.049 -2.575 -5.754 1.00 96.56 316 PRO A CA 1
ATOM 2423 C C . PRO A 1 316 ? 18.443 -2.279 -5.190 1.00 96.56 316 PRO A C 1
ATOM 2425 O O . PRO A 1 316 ? 19.450 -2.372 -5.885 1.00 96.56 316 PRO A O 1
ATOM 2428 N N . VAL A 1 317 ? 18.500 -1.858 -3.931 1.00 95.00 317 VAL A N 1
ATOM 2429 C CA . VAL A 1 317 ? 19.706 -1.293 -3.286 1.00 95.00 317 VAL A CA 1
ATOM 2430 C C . VAL A 1 317 ? 20.624 -2.331 -2.643 1.00 95.00 317 VAL A C 1
ATOM 2432 O O . VAL A 1 317 ? 21.734 -2.004 -2.230 1.00 95.00 317 VAL A O 1
ATOM 2435 N N . THR A 1 318 ? 20.168 -3.581 -2.560 1.00 95.25 318 THR A N 1
ATOM 2436 C CA . THR A 1 318 ? 20.979 -4.733 -2.158 1.00 95.25 318 THR A CA 1
ATOM 2437 C C . THR A 1 318 ? 20.700 -5.907 -3.090 1.00 95.25 318 THR A C 1
ATOM 2439 O O . THR A 1 318 ? 19.607 -6.025 -3.650 1.00 95.25 318 THR A O 1
ATOM 2442 N N . GLN A 1 319 ? 21.663 -6.824 -3.212 1.00 95.62 319 GLN A N 1
ATOM 2443 C CA . GLN A 1 319 ? 21.495 -8.025 -4.034 1.00 95.62 319 GLN A CA 1
ATOM 2444 C C . GLN A 1 319 ? 20.325 -8.901 -3.558 1.00 95.62 319 GLN A C 1
ATOM 2446 O O . GLN A 1 319 ? 19.574 -9.417 -4.372 1.00 95.62 319 GLN A O 1
ATOM 2451 N N . LYS A 1 320 ? 20.101 -9.012 -2.240 1.00 96.44 320 LYS A N 1
ATOM 2452 C CA . LYS A 1 320 ? 18.984 -9.806 -1.697 1.00 96.44 320 LYS A CA 1
ATOM 2453 C C . LYS A 1 320 ? 17.620 -9.250 -2.105 1.00 96.44 320 LYS A C 1
ATOM 2455 O O . LYS A 1 320 ? 16.709 -10.022 -2.388 1.00 96.44 320 LYS A O 1
ATOM 2460 N N . ILE A 1 321 ? 17.475 -7.921 -2.109 1.00 96.25 321 ILE A N 1
ATOM 2461 C CA . ILE A 1 321 ? 16.242 -7.271 -2.570 1.00 96.25 321 ILE A CA 1
ATOM 2462 C C . ILE A 1 321 ? 16.102 -7.480 -4.082 1.00 96.25 321 ILE A C 1
ATOM 2464 O O . ILE A 1 321 ? 15.017 -7.834 -4.529 1.00 96.25 321 ILE A O 1
ATOM 2468 N N . MET A 1 322 ? 17.193 -7.342 -4.850 1.00 96.75 322 MET A N 1
ATOM 2469 C CA . MET A 1 322 ? 17.196 -7.613 -6.293 1.00 96.75 322 MET A CA 1
ATOM 2470 C C . MET A 1 322 ? 16.689 -9.022 -6.608 1.00 96.75 322 MET A C 1
ATOM 2472 O O . MET A 1 322 ? 15.738 -9.170 -7.370 1.00 96.75 322 MET A O 1
ATOM 2476 N N . ASP A 1 323 ? 17.267 -10.044 -5.975 1.00 97.00 323 ASP A N 1
ATOM 2477 C CA . ASP A 1 323 ? 16.906 -11.446 -6.206 1.00 97.00 323 ASP A CA 1
ATOM 2478 C C . ASP A 1 323 ? 15.409 -11.688 -5.951 1.00 97.00 323 ASP A C 1
ATOM 2480 O O . ASP A 1 323 ? 14.736 -12.366 -6.730 1.00 97.00 323 ASP A O 1
ATOM 2484 N N . LYS A 1 324 ? 14.860 -11.091 -4.883 1.00 97.38 324 LYS A N 1
ATOM 2485 C CA . LYS A 1 324 ? 13.434 -11.203 -4.544 1.00 97.38 324 LYS A CA 1
ATOM 2486 C C . LYS A 1 324 ? 12.525 -10.469 -5.524 1.00 97.38 324 LYS A C 1
ATOM 2488 O O . LYS A 1 324 ? 11.485 -11.007 -5.893 1.00 97.38 324 LYS A O 1
ATOM 2493 N N . VAL A 1 325 ? 12.907 -9.275 -5.971 1.00 97.62 325 VAL A N 1
ATOM 2494 C CA . VAL A 1 325 ? 12.120 -8.508 -6.949 1.00 97.62 325 VAL A CA 1
ATOM 2495 C C . VAL A 1 325 ? 12.151 -9.175 -8.332 1.00 97.62 325 VAL A C 1
ATOM 2497 O O . VAL A 1 325 ? 11.120 -9.208 -9.000 1.00 97.62 325 VAL A O 1
ATOM 2500 N N . ILE A 1 326 ? 13.274 -9.775 -8.741 1.00 97.31 326 ILE A N 1
ATOM 2501 C CA . ILE A 1 326 ? 13.365 -10.573 -9.977 1.00 97.31 326 ILE A CA 1
ATOM 2502 C C . ILE A 1 326 ? 12.459 -11.807 -9.895 1.00 97.31 326 ILE A C 1
ATOM 2504 O O . ILE A 1 326 ? 11.673 -12.048 -10.810 1.00 97.31 326 ILE A O 1
ATOM 2508 N N . HIS A 1 327 ? 12.497 -12.552 -8.785 1.00 97.31 327 HIS A N 1
ATOM 2509 C CA . HIS A 1 327 ? 11.616 -13.710 -8.604 1.00 97.31 327 HIS A CA 1
ATOM 2510 C C . HIS A 1 327 ? 10.130 -13.303 -8.621 1.00 97.31 327 HIS A C 1
ATOM 2512 O O . HIS A 1 327 ? 9.326 -13.909 -9.333 1.00 97.31 327 HIS A O 1
ATOM 2518 N N . ALA A 1 328 ? 9.780 -12.194 -7.956 1.00 97.88 328 ALA A N 1
ATOM 2519 C CA . ALA A 1 328 ? 8.449 -11.600 -8.053 1.00 97.88 328 ALA A CA 1
ATOM 2520 C C . ALA A 1 328 ? 8.094 -11.231 -9.507 1.00 97.88 328 ALA A C 1
ATOM 2522 O O . ALA A 1 328 ? 6.987 -11.489 -9.968 1.00 97.88 328 ALA A O 1
ATOM 2523 N N . ARG A 1 329 ? 9.014 -10.651 -10.281 1.00 97.56 329 ARG A N 1
ATOM 2524 C CA . ARG A 1 329 ? 8.770 -10.297 -11.688 1.00 97.56 329 ARG A CA 1
ATOM 2525 C C . ARG A 1 329 ? 8.485 -11.529 -12.545 1.00 97.56 329 ARG A C 1
ATOM 2527 O O . ARG A 1 329 ? 7.557 -11.494 -13.352 1.00 97.56 329 ARG A O 1
ATOM 2534 N N . GLU A 1 330 ? 9.227 -12.615 -12.354 1.00 96.38 330 GLU A N 1
ATOM 2535 C CA . GLU A 1 330 ? 8.965 -13.886 -13.037 1.00 96.38 330 GLU A CA 1
ATOM 2536 C C . GLU A 1 330 ? 7.585 -14.447 -12.659 1.00 96.38 330 GLU A C 1
ATOM 2538 O O . GLU A 1 330 ? 6.799 -14.817 -13.538 1.00 96.38 330 GLU A O 1
ATOM 2543 N N . ALA A 1 331 ? 7.242 -14.449 -11.367 1.00 97.06 331 ALA A N 1
ATOM 2544 C CA . ALA A 1 331 ? 5.922 -14.863 -10.894 1.00 97.06 331 ALA A CA 1
ATOM 2545 C C . ALA A 1 331 ? 4.798 -13.995 -11.490 1.00 97.06 331 ALA A C 1
ATOM 2547 O O . ALA A 1 331 ? 3.773 -14.526 -11.926 1.00 97.06 331 ALA A O 1
ATOM 2548 N N . TRP A 1 332 ? 5.006 -12.676 -11.581 1.00 98.06 332 TRP A N 1
ATOM 2549 C CA . TRP A 1 332 ? 4.083 -11.753 -12.239 1.00 98.06 332 TRP A CA 1
ATOM 2550 C C . TRP A 1 332 ? 3.941 -12.040 -13.732 1.00 98.06 332 TRP A C 1
ATOM 2552 O O . TRP A 1 332 ? 2.814 -12.093 -14.203 1.00 98.06 332 TRP A O 1
ATOM 2562 N N . SER A 1 333 ? 5.033 -12.266 -14.469 1.00 96.94 333 SER A N 1
ATOM 2563 C CA . SER A 1 333 ? 4.968 -12.577 -15.905 1.00 96.94 333 SER A CA 1
ATOM 2564 C C . SER A 1 333 ? 4.119 -13.822 -16.160 1.00 96.94 333 SER A C 1
ATOM 2566 O O . SER A 1 333 ? 3.208 -13.791 -16.980 1.00 96.94 333 SER A O 1
ATOM 2568 N N . ASN A 1 334 ? 4.354 -14.891 -15.392 1.00 96.88 334 ASN A N 1
ATOM 2569 C CA . ASN A 1 334 ? 3.578 -16.127 -15.502 1.00 96.88 334 ASN A CA 1
ATOM 2570 C C . ASN A 1 334 ? 2.093 -15.925 -15.159 1.00 96.88 334 ASN A C 1
ATOM 2572 O O . ASN A 1 334 ? 1.225 -16.578 -15.740 1.00 96.88 334 ASN A O 1
ATOM 2576 N N . LEU A 1 335 ? 1.793 -15.060 -14.184 1.00 97.94 335 LEU A N 1
ATOM 2577 C CA . LEU A 1 335 ? 0.421 -14.703 -13.835 1.00 97.94 335 LEU A CA 1
ATOM 2578 C C . LEU A 1 335 ? -0.231 -13.856 -14.935 1.00 97.94 335 LEU A C 1
ATOM 2580 O O . LEU A 1 335 ? -1.357 -14.152 -15.317 1.00 97.94 335 LEU A O 1
ATOM 2584 N N . ALA A 1 336 ? 0.460 -12.831 -15.436 1.00 98.06 336 ALA A N 1
ATOM 2585 C CA . ALA A 1 336 ? -0.025 -11.914 -16.462 1.00 98.06 336 ALA A CA 1
ATOM 2586 C C . ALA A 1 336 ? -0.412 -12.660 -17.743 1.00 98.06 336 ALA A C 1
ATOM 2588 O O . ALA A 1 336 ? -1.515 -12.442 -18.233 1.00 98.06 336 ALA A O 1
ATOM 2589 N N . ASP A 1 337 ? 0.406 -13.618 -18.191 1.00 96.56 337 ASP A N 1
ATOM 2590 C CA . ASP A 1 337 ? 0.079 -14.475 -19.338 1.00 96.56 337 ASP A CA 1
ATOM 2591 C C . ASP A 1 337 ? -1.261 -15.210 -19.128 1.00 96.56 337 ASP A C 1
ATOM 2593 O O . ASP A 1 337 ? -2.135 -15.204 -19.995 1.00 96.56 337 ASP A O 1
ATOM 2597 N N . GLY A 1 338 ? -1.473 -15.786 -17.938 1.00 96.12 338 GLY A N 1
ATOM 2598 C CA . GLY A 1 338 ? -2.733 -16.456 -17.594 1.00 96.12 338 GLY A CA 1
ATOM 2599 C C . GLY A 1 338 ? -3.928 -15.502 -17.465 1.00 96.12 338 GLY A C 1
ATOM 2600 O O . GLY A 1 338 ? -5.060 -15.878 -17.773 1.00 96.12 338 GLY A O 1
ATOM 2601 N N . LEU A 1 339 ? -3.700 -14.261 -17.027 1.00 97.25 339 LEU A N 1
ATOM 2602 C CA . LEU A 1 339 ? -4.733 -13.223 -16.969 1.00 97.25 339 LEU A CA 1
ATOM 2603 C C . LEU A 1 339 ? -5.113 -12.723 -18.372 1.00 97.25 339 LEU A C 1
ATOM 2605 O O . LEU A 1 339 ? -6.296 -12.499 -18.630 1.00 97.25 339 LEU A O 1
ATOM 2609 N N . ASP A 1 340 ? -4.150 -12.595 -19.282 1.00 97.06 340 ASP A N 1
ATOM 2610 C CA . ASP A 1 340 ? -4.382 -12.197 -20.673 1.00 97.06 340 ASP A CA 1
ATOM 2611 C C . ASP A 1 340 ? -5.157 -13.271 -21.443 1.00 97.06 340 ASP A C 1
ATOM 2613 O O . ASP A 1 340 ? -6.119 -12.955 -22.150 1.00 97.06 340 ASP A O 1
ATOM 2617 N N . GLU A 1 341 ? -4.825 -14.551 -21.240 1.00 94.81 341 GLU A N 1
ATOM 2618 C CA . GLU A 1 341 ? -5.630 -15.671 -21.742 1.00 94.81 341 GLU A CA 1
ATOM 2619 C C . GLU A 1 341 ? -7.072 -15.594 -21.220 1.00 94.81 341 GLU A C 1
ATOM 2621 O O . GLU A 1 341 ? -8.030 -15.758 -21.982 1.00 94.81 341 GLU A O 1
ATOM 2626 N N . ALA A 1 342 ? -7.239 -15.274 -19.935 1.00 90.31 342 ALA A N 1
ATOM 2627 C CA . ALA A 1 342 ? -8.545 -15.165 -19.304 1.00 90.31 342 ALA A CA 1
ATOM 2628 C C . ALA A 1 342 ? -9.396 -14.004 -19.846 1.00 90.31 342 ALA A C 1
ATOM 2630 O O . ALA A 1 342 ? -10.617 -14.131 -19.957 1.00 90.31 342 ALA A O 1
ATOM 2631 N N . ILE A 1 343 ? -8.777 -12.885 -20.235 1.00 95.19 343 ILE A N 1
ATOM 2632 C CA . ILE A 1 343 ? -9.475 -11.757 -20.874 1.00 95.19 343 ILE A CA 1
ATOM 2633 C C . ILE A 1 343 ? -10.137 -12.197 -22.193 1.00 95.19 343 ILE A C 1
ATOM 2635 O O . ILE A 1 343 ? -11.231 -11.725 -22.524 1.00 95.19 343 ILE A O 1
ATOM 2639 N N . GLN A 1 344 ? -9.532 -13.137 -22.922 1.00 96.38 344 GLN A N 1
ATOM 2640 C CA . GLN A 1 344 ? -10.046 -13.615 -24.210 1.00 96.38 344 GLN A CA 1
ATOM 2641 C C . GLN A 1 344 ? -11.166 -14.660 -24.088 1.00 96.38 344 GLN A C 1
ATOM 2643 O O . GLN A 1 344 ? -11.858 -14.927 -25.068 1.00 96.38 344 GLN A O 1
ATOM 2648 N N . GLN A 1 345 ? -11.381 -15.240 -22.905 1.00 94.94 345 GLN A N 1
ATOM 2649 C CA . GLN A 1 345 ? -12.375 -16.294 -22.683 1.00 94.94 345 GLN A CA 1
ATOM 2650 C C . GLN A 1 345 ? -13.674 -15.734 -22.091 1.00 94.94 345 GLN A C 1
ATOM 2652 O O . GLN A 1 345 ? -13.652 -14.815 -21.272 1.00 94.94 345 GLN A O 1
ATOM 2657 N N . ASP A 1 346 ? -14.827 -16.264 -22.500 1.00 89.69 346 ASP A N 1
ATOM 2658 C CA . ASP A 1 346 ? -16.129 -15.869 -21.933 1.00 89.69 346 ASP A CA 1
ATOM 2659 C C . ASP A 1 346 ? -16.449 -16.603 -20.624 1.00 89.69 346 ASP A C 1
ATOM 2661 O O . ASP A 1 346 ? -17.092 -16.039 -19.739 1.00 89.69 346 ASP A O 1
ATOM 2665 N N . GLU A 1 347 ? -15.952 -17.831 -20.480 1.00 92.75 347 GLU A N 1
ATOM 2666 C CA . GLU A 1 347 ? -16.047 -18.642 -19.269 1.00 92.75 347 GLU A CA 1
ATOM 2667 C C . GLU A 1 347 ? -14.654 -19.153 -18.902 1.00 92.75 347 GLU A C 1
ATOM 2669 O O . GLU A 1 347 ? -13.936 -19.655 -19.766 1.00 92.75 347 GLU A O 1
ATOM 2674 N N . LEU A 1 348 ? -14.283 -19.046 -17.623 1.00 96.38 348 LEU A N 1
ATOM 2675 C CA . LEU A 1 348 ? -12.981 -19.493 -17.133 1.00 96.38 348 LEU A CA 1
ATOM 2676 C C . LEU A 1 348 ? -13.084 -20.881 -16.492 1.00 96.38 348 LEU A C 1
ATOM 2678 O O . LEU A 1 348 ? -13.818 -21.052 -15.510 1.00 96.38 348 LEU A O 1
ATOM 2682 N N . PRO A 1 349 ? -12.329 -21.879 -16.981 1.00 96.25 349 PRO A N 1
ATOM 2683 C CA . PRO A 1 349 ? -12.221 -23.168 -16.319 1.00 96.25 349 PRO A CA 1
ATOM 2684 C C . PRO A 1 349 ? -11.734 -23.023 -14.872 1.00 96.25 349 PRO A C 1
ATOM 2686 O O . PRO A 1 349 ? -10.800 -22.281 -14.573 1.00 96.25 349 PRO A O 1
ATOM 2689 N N . LYS A 1 350 ? -12.303 -23.811 -13.948 1.00 95.25 350 LYS A N 1
ATOM 2690 C CA . LYS A 1 350 ? -11.891 -23.798 -12.527 1.00 95.25 350 LYS A CA 1
ATOM 2691 C C . LYS A 1 350 ? -10.393 -24.060 -12.325 1.00 95.25 350 LYS A C 1
ATOM 2693 O O . LYS A 1 350 ? -9.821 -23.571 -11.357 1.00 95.25 350 LYS A O 1
ATOM 2698 N N . VAL A 1 351 ? -9.771 -24.837 -13.215 1.00 95.88 351 VAL A N 1
ATOM 2699 C CA . VAL A 1 351 ? -8.328 -25.121 -13.177 1.00 95.88 351 VAL A CA 1
ATOM 2700 C C . VAL A 1 351 ? -7.492 -23.864 -13.426 1.00 95.88 351 VAL A C 1
ATOM 2702 O O . VAL A 1 351 ? -6.509 -23.651 -12.720 1.00 95.88 351 VAL A O 1
ATOM 2705 N N . ASP A 1 352 ? -7.924 -22.994 -14.337 1.00 96.75 352 ASP A N 1
ATOM 2706 C CA . ASP A 1 352 ? -7.229 -21.741 -14.642 1.00 96.75 352 ASP A CA 1
ATOM 2707 C C . ASP A 1 352 ? -7.413 -20.739 -13.504 1.00 96.75 352 ASP A C 1
ATOM 2709 O O . ASP A 1 352 ? -6.468 -20.055 -13.114 1.00 96.75 352 ASP A O 1
ATOM 2713 N N . VAL A 1 353 ? -8.591 -20.741 -12.870 1.00 97.19 353 VAL A N 1
ATOM 2714 C CA . VAL A 1 353 ? -8.834 -19.956 -11.653 1.00 97.19 353 VAL A CA 1
ATOM 2715 C C . VAL A 1 353 ? -7.906 -20.382 -10.514 1.00 97.19 353 VAL A C 1
ATOM 2717 O O . VAL A 1 353 ? -7.275 -19.538 -9.879 1.00 97.19 353 VAL A O 1
ATOM 2720 N N . LEU A 1 354 ? -7.778 -21.690 -10.275 1.00 97.06 354 LEU A N 1
ATOM 2721 C CA . LEU A 1 354 ? -6.854 -22.234 -9.276 1.00 97.06 354 LEU A CA 1
ATOM 2722 C C . LEU A 1 354 ? -5.397 -21.875 -9.587 1.00 97.06 354 LEU A C 1
ATOM 2724 O O . LEU A 1 354 ? -4.661 -21.484 -8.681 1.00 97.06 354 LEU A O 1
ATOM 2728 N N . ARG A 1 355 ? -4.987 -21.965 -10.858 1.00 97.06 355 ARG A N 1
ATOM 2729 C CA . ARG A 1 355 ? -3.641 -21.583 -11.300 1.00 97.06 355 ARG A CA 1
ATOM 2730 C C . ARG A 1 355 ? -3.374 -20.094 -11.069 1.00 97.06 355 ARG A C 1
ATOM 2732 O O . ARG A 1 355 ? -2.327 -19.759 -10.523 1.00 97.06 355 ARG A O 1
ATOM 2739 N N . GLY A 1 356 ? -4.319 -19.222 -11.423 1.00 97.12 356 GLY A N 1
ATOM 2740 C CA . GLY A 1 356 ? -4.215 -17.779 -11.194 1.00 97.12 356 GLY A CA 1
ATOM 2741 C C . GLY A 1 356 ? -4.090 -17.427 -9.709 1.00 97.12 356 GLY A C 1
ATOM 2742 O O . GLY A 1 356 ? -3.235 -16.628 -9.335 1.00 97.12 356 GLY A O 1
ATOM 2743 N N . LEU A 1 357 ? -4.874 -18.077 -8.839 1.00 97.25 357 LEU A N 1
ATOM 2744 C CA . LEU A 1 357 ? -4.768 -17.899 -7.384 1.00 97.25 357 LEU A CA 1
ATOM 2745 C C . LEU A 1 357 ? -3.423 -18.392 -6.830 1.00 97.25 357 LEU A C 1
ATOM 2747 O O . LEU A 1 357 ? -2.832 -17.718 -5.988 1.00 97.25 357 LEU A O 1
ATOM 2751 N N . LEU A 1 358 ? -2.921 -19.535 -7.309 1.00 97.00 358 LEU A N 1
ATOM 2752 C CA . LEU A 1 358 ? -1.627 -20.078 -6.889 1.00 97.00 358 LEU A CA 1
ATOM 2753 C C . LEU A 1 358 ? -0.473 -19.143 -7.273 1.00 97.00 358 LEU A C 1
ATOM 2755 O O . LEU A 1 358 ? 0.326 -18.781 -6.413 1.00 97.00 358 LEU A O 1
ATOM 2759 N N . LEU A 1 359 ? -0.410 -18.719 -8.540 1.00 97.38 359 LEU A N 1
ATOM 2760 C CA . LEU A 1 359 ? 0.612 -17.782 -9.022 1.00 97.38 359 LEU A CA 1
ATOM 2761 C C . LEU A 1 359 ? 0.512 -16.428 -8.308 1.00 97.38 359 LEU A C 1
ATOM 2763 O O . LEU A 1 359 ? 1.529 -15.846 -7.937 1.00 97.38 359 LEU A O 1
ATOM 2767 N N . GLY A 1 360 ? -0.712 -15.960 -8.046 1.00 97.31 360 GLY A N 1
ATOM 2768 C CA . GLY A 1 360 ? -0.954 -14.754 -7.264 1.00 97.31 360 GLY A CA 1
ATOM 2769 C C . GLY A 1 360 ? -0.442 -14.844 -5.825 1.00 97.31 360 GLY A C 1
ATOM 2770 O O . GLY A 1 360 ? 0.092 -13.864 -5.315 1.00 97.31 360 GLY A O 1
ATOM 2771 N N . ASN A 1 361 ? -0.554 -16.004 -5.173 1.00 96.38 361 ASN A N 1
ATOM 2772 C CA . ASN A 1 361 ? -0.012 -16.200 -3.828 1.00 96.38 361 ASN A CA 1
ATOM 2773 C C . ASN A 1 361 ? 1.522 -16.220 -3.822 1.00 96.38 361 ASN A C 1
ATOM 2775 O O . ASN A 1 361 ? 2.106 -15.540 -2.985 1.00 96.38 361 ASN A O 1
ATOM 2779 N N . VAL A 1 362 ? 2.161 -16.920 -4.770 1.00 96.38 362 VAL A N 1
ATOM 2780 C CA . VAL A 1 362 ? 3.634 -16.940 -4.899 1.00 96.38 362 VAL A CA 1
ATOM 2781 C C . VAL A 1 362 ? 4.172 -15.519 -5.069 1.00 96.38 362 VAL A C 1
ATOM 2783 O O . VAL A 1 362 ? 5.014 -15.074 -4.296 1.00 96.38 362 VAL A O 1
ATOM 2786 N N . LEU A 1 363 ? 3.601 -14.763 -6.012 1.00 97.38 363 LEU A N 1
ATOM 2787 C CA . LEU A 1 363 ? 3.970 -13.366 -6.218 1.00 97.38 363 LEU A CA 1
ATOM 2788 C C . LEU A 1 363 ? 3.767 -12.516 -4.956 1.00 97.38 363 LEU A C 1
ATOM 2790 O O . LEU A 1 363 ? 4.593 -11.664 -4.632 1.00 97.38 363 LEU A O 1
ATOM 2794 N N . PHE A 1 364 ? 2.649 -12.707 -4.251 1.00 96.44 364 PHE A N 1
ATOM 2795 C CA . PHE A 1 364 ? 2.383 -11.967 -3.024 1.00 96.44 364 PHE A CA 1
ATOM 2796 C C . PHE A 1 364 ? 3.433 -12.256 -1.945 1.00 96.44 364 PHE A C 1
ATOM 2798 O O . PHE A 1 364 ? 3.900 -11.313 -1.309 1.00 96.44 364 PHE A O 1
ATOM 2805 N N . GLU A 1 365 ? 3.817 -13.519 -1.755 1.00 96.44 365 GLU A N 1
ATOM 2806 C CA . GLU A 1 365 ? 4.866 -13.918 -0.812 1.00 96.44 365 GLU A CA 1
ATOM 2807 C C . GLU A 1 365 ? 6.206 -13.258 -1.158 1.00 96.44 365 GLU A C 1
ATOM 2809 O O . GLU A 1 365 ? 6.810 -12.628 -0.292 1.00 96.44 365 GLU A O 1
ATOM 2814 N N . ASP A 1 366 ? 6.617 -13.268 -2.428 1.00 96.81 366 ASP A N 1
ATOM 2815 C CA . ASP A 1 366 ? 7.867 -12.620 -2.841 1.00 96.81 366 ASP A CA 1
ATOM 2816 C C . ASP A 1 366 ? 7.860 -11.105 -2.637 1.00 96.81 366 ASP A C 1
ATOM 2818 O O . ASP A 1 366 ? 8.851 -10.529 -2.185 1.00 96.81 366 ASP A O 1
ATOM 2822 N N . LEU A 1 367 ? 6.739 -10.438 -2.931 1.00 97.06 367 LEU A N 1
ATOM 2823 C CA . LEU A 1 367 ? 6.599 -8.999 -2.702 1.00 97.06 367 LEU A CA 1
ATOM 2824 C C . LEU A 1 367 ? 6.584 -8.650 -1.208 1.00 97.06 367 LEU A C 1
ATOM 2826 O O . LEU A 1 367 ? 6.975 -7.539 -0.841 1.00 97.06 367 LEU A O 1
ATOM 2830 N N . MET A 1 368 ? 6.107 -9.556 -0.351 1.00 95.50 368 MET A N 1
ATOM 2831 C CA . MET A 1 368 ? 6.154 -9.398 1.103 1.00 95.50 368 MET A CA 1
ATOM 2832 C C . MET A 1 368 ? 7.578 -9.591 1.624 1.00 95.50 368 MET A C 1
ATOM 2834 O O . MET A 1 368 ? 8.059 -8.728 2.356 1.00 95.50 368 MET A O 1
ATOM 2838 N N . ASP A 1 369 ? 8.278 -10.633 1.177 1.00 96.31 369 ASP A N 1
ATOM 2839 C CA . ASP A 1 369 ? 9.687 -10.874 1.503 1.00 96.31 369 ASP A CA 1
ATOM 2840 C C . ASP A 1 369 ? 10.576 -9.705 1.056 1.00 96.31 369 ASP A C 1
ATOM 2842 O O . ASP A 1 369 ? 11.411 -9.220 1.822 1.00 96.31 369 ASP A O 1
ATOM 2846 N N . ALA A 1 370 ? 10.372 -9.207 -0.170 1.00 96.19 370 ALA A N 1
ATOM 2847 C CA . ALA A 1 370 ? 11.079 -8.040 -0.689 1.00 96.19 370 ALA A CA 1
ATOM 2848 C C . ALA A 1 370 ? 10.851 -6.810 0.200 1.00 96.19 370 ALA A C 1
ATOM 2850 O O . ALA A 1 370 ? 11.797 -6.081 0.489 1.00 96.19 370 ALA A O 1
ATOM 2851 N N . MET A 1 371 ? 9.621 -6.606 0.686 1.00 95.06 371 MET A N 1
ATOM 2852 C CA . MET A 1 371 ? 9.313 -5.516 1.612 1.00 95.06 371 MET A CA 1
ATOM 2853 C C . MET A 1 371 ? 9.964 -5.677 2.966 1.00 95.06 371 MET A C 1
ATOM 2855 O O . MET A 1 371 ? 10.360 -4.691 3.566 1.00 95.06 371 MET A O 1
ATOM 2859 N N . GLU A 1 372 ? 10.011 -6.893 3.493 1.00 93.31 372 GLU A N 1
ATOM 2860 C CA . GLU A 1 372 ? 10.583 -7.138 4.810 1.00 93.31 372 GLU A CA 1
ATOM 2861 C C . GLU A 1 372 ? 12.092 -6.931 4.785 1.00 93.31 372 GLU A C 1
ATOM 2863 O O . GLU A 1 372 ? 12.620 -6.267 5.675 1.00 93.31 372 GLU A O 1
ATOM 2868 N N . LEU A 1 373 ? 12.765 -7.385 3.723 1.00 94.19 373 LEU A N 1
ATOM 2869 C CA . LEU A 1 373 ? 14.161 -7.036 3.458 1.00 94.19 373 LEU A CA 1
ATOM 2870 C C . LEU A 1 373 ? 14.326 -5.525 3.315 1.00 94.19 373 LEU A C 1
ATOM 2872 O O . LEU A 1 373 ? 15.177 -4.932 3.967 1.00 94.19 373 LEU A O 1
ATOM 2876 N N . PHE A 1 374 ? 13.483 -4.894 2.505 1.00 91.94 374 PHE A N 1
ATOM 2877 C CA . PHE A 1 374 ? 13.529 -3.460 2.275 1.00 91.94 374 PHE A CA 1
ATOM 2878 C C . PHE A 1 374 ? 13.347 -2.660 3.575 1.00 91.94 374 PHE A C 1
ATOM 2880 O O . PHE A 1 374 ? 14.149 -1.781 3.871 1.00 91.94 374 PHE A O 1
ATOM 2887 N N . VAL A 1 375 ? 12.332 -2.981 4.381 1.00 89.94 375 VAL A N 1
ATOM 2888 C CA . VAL A 1 375 ? 12.070 -2.339 5.673 1.00 89.94 375 VAL A CA 1
ATOM 2889 C C . VAL A 1 375 ? 13.212 -2.629 6.635 1.00 89.94 375 VAL A C 1
ATOM 2891 O O . VAL A 1 375 ? 13.572 -1.736 7.383 1.00 89.94 375 VAL A O 1
ATOM 2894 N N . ALA A 1 376 ? 13.820 -3.817 6.621 1.00 90.44 376 ALA A N 1
ATOM 2895 C CA . ALA A 1 376 ? 14.976 -4.114 7.465 1.00 90.44 376 ALA A CA 1
ATOM 2896 C C . ALA A 1 376 ? 16.201 -3.252 7.107 1.00 90.44 376 ALA A C 1
ATOM 2898 O O . ALA A 1 376 ? 16.836 -2.709 8.010 1.00 90.44 376 ALA A O 1
ATOM 2899 N N . GLU A 1 377 ? 16.496 -3.076 5.815 1.00 91.12 377 GLU A N 1
ATOM 2900 C CA . GLU A 1 377 ? 17.596 -2.217 5.352 1.00 91.12 377 GLU A CA 1
ATOM 2901 C C . GLU A 1 377 ? 17.281 -0.723 5.585 1.00 91.12 377 GLU A C 1
ATOM 2903 O O . GLU A 1 377 ? 18.127 0.033 6.061 1.00 91.12 377 GLU A O 1
ATOM 2908 N N . ALA A 1 378 ? 16.035 -0.297 5.344 1.00 85.38 378 ALA A N 1
ATOM 2909 C CA . ALA A 1 378 ? 15.579 1.081 5.544 1.00 85.38 378 ALA A CA 1
ATOM 2910 C C . ALA A 1 378 ? 15.363 1.451 7.023 1.00 85.38 378 ALA A C 1
ATOM 2912 O O . ALA A 1 378 ? 15.432 2.627 7.377 1.00 85.38 378 ALA A O 1
ATOM 2913 N N . ALA A 1 379 ? 15.100 0.485 7.909 1.00 67.75 379 ALA A N 1
ATOM 2914 C CA . ALA A 1 379 ? 14.867 0.713 9.340 1.00 67.75 379 ALA A CA 1
ATOM 2915 C C . ALA A 1 379 ? 16.109 1.229 10.067 1.00 67.75 379 ALA A C 1
ATOM 2917 O O . ALA A 1 379 ? 15.986 1.881 11.103 1.00 67.75 379 ALA A O 1
ATOM 2918 N N . VAL A 1 380 ? 17.301 0.993 9.511 1.00 61.34 380 VAL A N 1
ATOM 2919 C CA . VAL A 1 380 ? 18.529 1.663 9.961 1.00 61.34 380 VAL A CA 1
ATOM 2920 C C . VAL A 1 380 ? 18.407 3.187 9.795 1.00 61.34 380 VAL A C 1
ATOM 2922 O O . VAL A 1 380 ? 19.032 3.938 10.542 1.00 61.34 380 VAL A O 1
ATOM 2925 N N . ALA A 1 381 ? 17.570 3.647 8.859 1.00 58.59 381 ALA A N 1
ATOM 2926 C CA . ALA A 1 381 ? 17.370 5.051 8.543 1.00 58.59 381 ALA A CA 1
ATOM 2927 C C . ALA A 1 381 ? 16.125 5.672 9.209 1.00 58.59 381 ALA A C 1
ATOM 2929 O O . ALA A 1 381 ? 16.253 6.773 9.746 1.00 58.59 381 ALA A O 1
ATOM 2930 N N . THR A 1 382 ? 14.931 5.047 9.178 1.00 75.38 382 THR A N 1
ATOM 2931 C CA . THR A 1 382 ? 13.684 5.757 9.560 1.00 75.38 382 THR A CA 1
ATOM 2932 C C . THR A 1 382 ? 12.480 4.892 9.999 1.00 75.38 382 THR A C 1
ATOM 2934 O O . THR A 1 382 ? 12.190 3.841 9.427 1.00 75.38 382 THR A O 1
ATOM 2937 N N . VAL A 1 383 ? 11.679 5.406 10.954 1.00 81.38 383 VAL A N 1
ATOM 2938 C CA . VAL A 1 383 ? 10.364 4.844 11.367 1.00 81.38 383 VAL A CA 1
ATOM 2939 C C . VAL A 1 383 ? 9.312 4.959 10.248 1.00 81.38 383 VAL A C 1
ATOM 2941 O O . VAL A 1 383 ? 8.368 4.168 10.187 1.00 81.38 383 VAL A O 1
ATOM 2944 N N . GLN A 1 384 ? 9.480 5.915 9.328 1.00 86.31 384 GLN A N 1
ATOM 2945 C CA . GLN A 1 384 ? 8.555 6.156 8.217 1.00 86.31 384 GLN A CA 1
ATOM 2946 C C . GLN A 1 384 ? 8.365 4.939 7.298 1.00 86.31 384 GLN A C 1
ATOM 2948 O O . GLN A 1 384 ? 7.244 4.688 6.858 1.00 86.31 384 GLN A O 1
ATOM 2953 N N . SER A 1 385 ? 9.415 4.147 7.052 1.00 86.38 385 SER A N 1
ATOM 2954 C CA . SER A 1 385 ? 9.332 2.944 6.203 1.00 86.38 385 SER A CA 1
ATOM 2955 C C . SER A 1 385 ? 8.305 1.929 6.727 1.00 86.38 385 SER A C 1
ATOM 2957 O O . SER A 1 385 ? 7.528 1.355 5.962 1.00 86.38 385 SER A O 1
ATOM 2959 N N . ARG A 1 386 ? 8.230 1.761 8.053 1.00 88.38 386 ARG A N 1
ATOM 2960 C CA . ARG A 1 386 ? 7.285 0.848 8.701 1.00 88.38 386 ARG A CA 1
ATOM 2961 C C . ARG A 1 386 ? 5.853 1.364 8.667 1.00 88.38 386 ARG A C 1
ATOM 2963 O O . ARG A 1 386 ? 4.932 0.574 8.476 1.00 88.38 386 ARG A O 1
ATOM 2970 N N . ILE A 1 387 ? 5.659 2.666 8.861 1.00 92.50 387 ILE A N 1
ATOM 2971 C CA . ILE A 1 387 ? 4.333 3.290 8.756 1.00 92.50 387 ILE A CA 1
ATOM 2972 C C . ILE A 1 387 ? 3.801 3.101 7.346 1.00 92.50 387 ILE A C 1
ATOM 2974 O O . ILE A 1 387 ? 2.667 2.663 7.187 1.00 92.50 387 ILE A O 1
ATOM 2978 N N . LEU A 1 388 ? 4.649 3.350 6.349 1.00 91.62 388 LEU A N 1
ATOM 2979 C CA . LEU A 1 388 ? 4.316 3.166 4.948 1.00 91.62 388 LEU A CA 1
ATOM 2980 C C . LEU A 1 388 ? 3.934 1.711 4.642 1.00 91.62 388 LEU A C 1
ATOM 2982 O O . LEU A 1 388 ? 2.898 1.472 4.029 1.00 91.62 388 LEU A O 1
ATOM 2986 N N . ASP A 1 389 ? 4.709 0.732 5.118 1.00 91.81 389 ASP A N 1
ATOM 2987 C CA . ASP A 1 389 ? 4.364 -0.690 4.982 1.00 91.81 389 ASP A CA 1
ATOM 2988 C C . ASP A 1 389 ? 3.009 -1.011 5.636 1.00 91.81 389 ASP A C 1
ATOM 2990 O O . ASP A 1 389 ? 2.157 -1.644 5.018 1.00 91.81 389 ASP A O 1
ATOM 2994 N N . LEU A 1 390 ? 2.752 -0.541 6.859 1.00 93.69 390 LEU A N 1
ATOM 2995 C CA . LEU A 1 390 ? 1.503 -0.829 7.571 1.00 93.69 390 LEU A CA 1
ATOM 2996 C C . LEU A 1 390 ? 0.274 -0.172 6.932 1.00 93.69 390 LEU A C 1
ATOM 2998 O O . LEU A 1 390 ? -0.763 -0.831 6.811 1.00 93.69 390 LEU A O 1
ATOM 3002 N N . THR A 1 391 ? 0.368 1.086 6.494 1.00 95.31 391 THR A N 1
ATOM 3003 C CA . THR A 1 391 ? -0.746 1.775 5.823 1.00 95.31 391 THR A CA 1
ATOM 3004 C C . THR A 1 391 ? -1.072 1.112 4.487 1.00 95.31 391 THR A C 1
ATOM 3006 O O . THR A 1 391 ? -2.244 0.890 4.180 1.00 95.31 391 THR A O 1
ATOM 3009 N N . HIS A 1 392 ? -0.063 0.680 3.730 1.00 94.81 392 HIS A N 1
ATOM 3010 C CA . HIS A 1 392 ? -0.281 -0.029 2.469 1.00 94.81 392 HIS A CA 1
ATOM 3011 C C . HIS A 1 392 ? -0.737 -1.474 2.666 1.00 94.81 392 HIS A C 1
ATOM 3013 O O . HIS A 1 392 ? -1.598 -1.941 1.922 1.00 94.81 392 HIS A O 1
ATOM 3019 N N . ARG A 1 393 ? -0.260 -2.186 3.698 1.00 94.94 393 ARG A N 1
ATOM 3020 C CA . ARG A 1 393 ? -0.835 -3.487 4.084 1.00 94.94 393 ARG A CA 1
ATOM 3021 C C . ARG A 1 393 ? -2.316 -3.332 4.415 1.00 94.94 393 ARG A C 1
ATOM 3023 O O . ARG A 1 393 ? -3.104 -4.198 4.046 1.00 94.94 393 ARG A O 1
ATOM 3030 N N . GLN A 1 394 ? -2.718 -2.235 5.056 1.00 95.38 394 GLN A N 1
ATOM 3031 C CA . GLN A 1 394 ? -4.124 -1.942 5.313 1.00 95.38 394 GLN A CA 1
ATOM 3032 C C . GLN A 1 394 ? -4.910 -1.650 4.021 1.00 95.38 394 GLN A C 1
ATOM 3034 O O . GLN A 1 394 ? -5.979 -2.232 3.831 1.00 95.38 394 GLN A O 1
ATOM 3039 N N . GLN A 1 395 ? -4.370 -0.842 3.100 1.00 95.50 395 GLN A N 1
ATOM 3040 C CA . GLN A 1 395 ? -4.960 -0.611 1.770 1.00 95.50 395 GLN A CA 1
ATOM 3041 C C . GLN A 1 395 ? -5.132 -1.910 0.973 1.00 95.50 395 GLN A C 1
ATOM 3043 O O . GLN A 1 395 ? -6.195 -2.176 0.417 1.00 95.50 395 GLN A O 1
ATOM 3048 N N . PHE A 1 396 ? -4.110 -2.760 0.968 1.00 95.69 396 PHE A N 1
ATOM 3049 C CA . PHE A 1 396 ? -4.109 -4.060 0.306 1.00 95.69 396 PHE A CA 1
ATOM 3050 C C . PHE A 1 396 ? -5.302 -4.935 0.726 1.00 95.69 396 PHE A C 1
ATOM 3052 O O . PHE A 1 396 ? -5.929 -5.585 -0.118 1.00 95.69 396 PHE A O 1
ATOM 3059 N N . ARG A 1 397 ? -5.688 -4.915 2.010 1.00 97.44 397 ARG A N 1
ATOM 3060 C CA . ARG A 1 397 ? -6.826 -5.712 2.499 1.00 97.44 397 ARG A CA 1
ATOM 3061 C C . ARG A 1 397 ? -8.159 -5.308 1.854 1.00 97.44 397 ARG A C 1
ATOM 3063 O O . ARG A 1 397 ? -9.014 -6.182 1.718 1.00 97.44 397 ARG A O 1
ATOM 3070 N N . PHE A 1 398 ? -8.343 -4.053 1.411 1.00 97.25 398 PHE A N 1
ATOM 3071 C CA . PHE A 1 398 ? -9.572 -3.611 0.713 1.00 97.25 398 PHE A CA 1
ATOM 3072 C C . PHE A 1 398 ? -9.799 -4.351 -0.607 1.00 97.25 398 PHE A C 1
ATOM 3074 O O . PHE A 1 398 ? -10.936 -4.463 -1.072 1.00 97.25 398 PHE A O 1
ATOM 3081 N N . HIS A 1 399 ? -8.730 -4.867 -1.210 1.00 96.94 399 HIS A N 1
ATOM 3082 C CA . HIS A 1 399 ? -8.802 -5.647 -2.439 1.00 96.94 399 HIS A CA 1
ATOM 3083 C C . HIS A 1 399 ? -8.715 -7.150 -2.180 1.00 96.94 399 HIS A C 1
ATOM 3085 O O . HIS A 1 399 ? -9.369 -7.913 -2.887 1.00 96.94 399 HIS A O 1
ATOM 3091 N N . GLN A 1 400 ? -8.008 -7.577 -1.130 1.00 97.69 400 GLN A N 1
ATOM 3092 C CA . GLN A 1 400 ? -7.930 -8.990 -0.763 1.00 97.69 400 GLN A CA 1
ATOM 3093 C C . GLN A 1 400 ? -9.259 -9.550 -0.232 1.00 97.69 400 GLN A C 1
ATOM 3095 O O . GLN A 1 400 ? -9.624 -10.677 -0.567 1.00 97.69 400 GLN A O 1
ATOM 3100 N N . LEU A 1 401 ? -9.999 -8.787 0.584 1.00 98.44 401 LEU A N 1
ATOM 3101 C CA . LEU A 1 401 ? -11.248 -9.267 1.186 1.00 98.44 401 LEU A CA 1
ATOM 3102 C C . LEU A 1 401 ? -12.284 -9.702 0.119 1.00 98.44 401 LEU A C 1
ATOM 3104 O O . LEU A 1 401 ? -12.782 -10.828 0.211 1.00 98.44 401 LEU A O 1
ATOM 3108 N N . PRO A 1 402 ? -12.532 -8.914 -0.950 1.00 98.56 402 PRO A N 1
ATOM 3109 C CA . PRO A 1 402 ? -13.341 -9.349 -2.090 1.00 98.56 402 PRO A CA 1
ATOM 3110 C C . PRO A 1 402 ? -12.861 -10.626 -2.780 1.00 98.56 402 PRO A C 1
ATOM 3112 O O . PRO A 1 402 ? -13.687 -11.465 -3.129 1.00 98.56 402 PRO A O 1
ATOM 3115 N N . VAL A 1 403 ? -11.547 -10.798 -2.977 1.00 98.25 403 VAL A N 1
ATOM 3116 C CA . VAL A 1 403 ? -10.989 -11.996 -3.634 1.00 98.25 403 VAL A CA 1
ATOM 3117 C C . VAL A 1 403 ? -11.404 -13.254 -2.870 1.00 98.25 403 VAL A C 1
ATOM 3119 O O . VAL A 1 403 ? -11.880 -14.213 -3.477 1.00 98.25 403 VAL A O 1
ATOM 3122 N N . LYS A 1 404 ? -11.315 -13.226 -1.532 1.00 98.38 404 LYS A N 1
ATOM 3123 C CA . LYS A 1 404 ? -11.731 -14.347 -0.676 1.00 98.38 404 LYS A CA 1
ATOM 3124 C C . LYS A 1 404 ? -13.242 -14.584 -0.724 1.00 98.38 404 LYS A C 1
ATOM 3126 O O . LYS A 1 404 ? -13.670 -15.732 -0.815 1.00 98.38 404 LYS A O 1
ATOM 3131 N N . ALA A 1 405 ? -14.054 -13.525 -0.754 1.00 98.50 405 ALA A N 1
ATOM 3132 C CA . ALA A 1 405 ? -15.505 -13.652 -0.913 1.00 98.50 405 ALA A CA 1
ATOM 3133 C C . ALA A 1 405 ? -15.896 -14.295 -2.260 1.00 98.50 405 ALA A C 1
ATOM 3135 O O . ALA A 1 405 ? -16.734 -15.197 -2.292 1.00 98.50 405 ALA A O 1
ATOM 3136 N N . TYR A 1 406 ? -15.258 -13.892 -3.364 1.00 98.31 406 TYR A N 1
ATOM 3137 C CA . TYR A 1 406 ? -15.503 -14.477 -4.688 1.00 98.31 406 TYR A CA 1
ATOM 3138 C C . TYR A 1 406 ? -14.985 -15.911 -4.816 1.00 98.31 406 TYR A C 1
ATOM 3140 O O . TYR A 1 406 ? -15.576 -16.715 -5.534 1.00 98.31 406 TYR A O 1
ATOM 3148 N N . GLN A 1 407 ? -13.907 -16.254 -4.109 1.00 97.62 407 GLN A N 1
ATOM 3149 C CA . GLN A 1 407 ? -13.402 -17.624 -4.037 1.00 97.62 407 GLN A CA 1
ATOM 3150 C C . GLN A 1 407 ? -14.414 -18.561 -3.354 1.00 97.62 407 GLN A C 1
ATOM 3152 O O . GLN A 1 407 ? -14.674 -19.658 -3.857 1.00 97.62 407 GLN A O 1
ATOM 3157 N N . ILE A 1 408 ? -15.034 -18.104 -2.258 1.00 98.31 408 ILE A N 1
ATOM 3158 C CA . ILE A 1 408 ? -16.121 -18.822 -1.574 1.00 98.31 408 ILE A CA 1
ATOM 3159 C C . ILE A 1 408 ? -17.319 -18.996 -2.512 1.00 98.31 408 ILE A C 1
ATOM 3161 O O . ILE A 1 408 ? -17.814 -20.114 -2.652 1.00 98.31 408 ILE A O 1
ATOM 3165 N N . LEU A 1 409 ? -17.751 -17.916 -3.177 1.00 97.25 409 LEU A N 1
ATOM 3166 C CA . LEU A 1 409 ? -18.890 -17.936 -4.102 1.00 97.25 409 LEU A CA 1
ATOM 3167 C C . LEU A 1 409 ? -18.701 -18.957 -5.237 1.00 97.25 409 LEU A C 1
ATOM 3169 O O . LEU A 1 409 ? -19.629 -19.692 -5.567 1.00 97.25 409 LEU A O 1
ATOM 3173 N N . LEU A 1 410 ? -17.484 -19.057 -5.778 1.00 96.88 410 LEU A N 1
ATOM 3174 C CA . LEU A 1 410 ? -17.140 -19.990 -6.856 1.00 96.88 410 LEU A CA 1
ATOM 3175 C C . LEU A 1 410 ? -17.027 -21.458 -6.388 1.00 96.88 410 LEU A C 1
ATOM 3177 O O . LEU A 1 410 ? -16.901 -22.382 -7.203 1.00 96.88 410 LEU A O 1
ATOM 3181 N N . GLY A 1 411 ? -17.063 -21.696 -5.073 1.00 97.12 411 GLY A N 1
ATOM 3182 C CA . GLY A 1 411 ? -16.939 -23.021 -4.471 1.00 97.12 411 GLY A CA 1
ATOM 3183 C C . GLY A 1 411 ? -15.511 -23.573 -4.485 1.00 97.12 411 GLY A C 1
ATOM 3184 O O . GLY A 1 411 ? -15.330 -24.788 -4.563 1.00 97.12 411 GLY A O 1
ATOM 3185 N N . ILE A 1 412 ? -14.495 -22.705 -4.449 1.00 96.69 412 ILE A N 1
ATOM 3186 C CA . ILE A 1 412 ? -13.078 -23.092 -4.461 1.00 96.69 412 ILE A CA 1
ATOM 3187 C C . ILE A 1 412 ? -12.524 -23.052 -3.033 1.00 96.69 412 ILE A C 1
ATOM 3189 O O . ILE A 1 412 ? -12.457 -21.987 -2.433 1.00 96.69 412 ILE A O 1
ATOM 3193 N N . HIS A 1 413 ? -12.092 -24.196 -2.488 1.00 96.62 413 HIS A N 1
ATOM 3194 C CA . HIS A 1 413 ? -11.489 -24.292 -1.143 1.00 96.62 413 HIS A CA 1
ATOM 3195 C C . HIS A 1 413 ? -12.275 -23.525 -0.057 1.00 96.62 413 HIS A C 1
ATOM 3197 O O . HIS A 1 413 ? -11.708 -22.764 0.722 1.00 96.62 413 HIS A O 1
ATOM 3203 N N . VAL A 1 414 ? -13.599 -23.711 -0.023 1.00 97.25 414 VAL A N 1
ATOM 3204 C CA . VAL A 1 414 ? -14.547 -22.873 0.738 1.00 97.25 414 VAL A CA 1
ATOM 3205 C C . VAL A 1 414 ? -14.158 -22.690 2.209 1.00 97.25 414 VAL A C 1
ATOM 3207 O O . VAL A 1 414 ? -14.176 -21.566 2.702 1.00 97.25 414 VAL A O 1
ATOM 3210 N N . GLU A 1 415 ? -13.784 -23.760 2.915 1.00 98.00 415 GLU A N 1
ATOM 3211 C CA . GLU A 1 415 ? -13.421 -23.679 4.340 1.00 98.00 415 GLU A CA 1
ATOM 3212 C C . GLU A 1 415 ? -12.165 -22.832 4.590 1.00 98.00 415 GLU A C 1
ATOM 3214 O O . GLU A 1 415 ? -12.122 -22.032 5.526 1.00 98.00 415 GLU A O 1
ATOM 3219 N N . GLU A 1 416 ? -11.146 -22.987 3.744 1.00 97.38 416 GLU A N 1
ATOM 3220 C CA . GLU A 1 416 ? -9.913 -22.204 3.812 1.00 97.38 416 GLU A CA 1
ATOM 3221 C C . GLU A 1 416 ? -10.176 -20.744 3.442 1.00 97.38 416 GLU A C 1
ATOM 3223 O O . GLU A 1 416 ? -9.767 -19.843 4.168 1.00 97.38 416 GLU A O 1
ATOM 3228 N N . ALA A 1 417 ? -10.959 -20.502 2.390 1.00 97.38 417 ALA A N 1
ATOM 3229 C CA . ALA A 1 417 ? -11.323 -19.157 1.970 1.00 97.38 417 ALA A CA 1
ATOM 3230 C C . ALA A 1 417 ? -12.140 -18.407 3.043 1.00 97.38 417 ALA A C 1
ATOM 3232 O O . ALA A 1 417 ? -11.915 -17.216 3.254 1.00 97.38 417 ALA A O 1
ATOM 3233 N N . TRP A 1 418 ? -13.031 -19.087 3.780 1.00 98.25 418 TRP A N 1
ATOM 3234 C CA . TRP A 1 418 ? -13.723 -18.512 4.945 1.00 98.25 418 TRP A CA 1
ATOM 3235 C C . TRP A 1 418 ? -12.766 -18.167 6.087 1.00 98.25 418 TRP A C 1
ATOM 3237 O O . TRP A 1 418 ? -12.898 -17.108 6.708 1.00 98.25 418 TRP A O 1
ATOM 3247 N N . ARG A 1 419 ? -11.800 -19.048 6.371 1.00 98.06 419 ARG A N 1
ATOM 3248 C CA . ARG A 1 419 ? -10.760 -18.792 7.376 1.00 98.06 419 ARG A CA 1
ATOM 3249 C C . ARG A 1 419 ? -9.946 -17.554 6.999 1.00 98.06 419 ARG A C 1
ATOM 3251 O O . ARG A 1 419 ? -9.782 -16.667 7.834 1.00 98.06 419 ARG A O 1
ATOM 3258 N N . ASP A 1 420 ? -9.522 -17.462 5.744 1.00 97.25 420 ASP A N 1
ATOM 3259 C CA . ASP A 1 420 ? -8.754 -16.339 5.207 1.00 97.25 420 ASP A CA 1
ATOM 3260 C C . ASP A 1 420 ? -9.550 -15.032 5.196 1.00 97.25 420 ASP A C 1
ATOM 3262 O O . ASP A 1 420 ? -9.005 -13.979 5.529 1.00 97.25 420 ASP A O 1
ATOM 3266 N N . LEU A 1 421 ? -10.842 -15.077 4.853 1.00 98.19 421 LEU A N 1
ATOM 3267 C CA . LEU A 1 421 ? -11.740 -13.920 4.901 1.00 98.19 421 LEU A CA 1
ATOM 3268 C C . LEU A 1 421 ? -11.787 -13.339 6.327 1.00 98.19 421 LEU A C 1
ATOM 3270 O O . LEU A 1 421 ? -11.537 -12.150 6.530 1.00 98.19 421 LEU A O 1
ATOM 3274 N N . ASN A 1 422 ? -12.005 -14.189 7.335 1.00 98.31 422 ASN A N 1
ATOM 3275 C CA . ASN A 1 422 ? -12.041 -13.781 8.744 1.00 98.31 422 ASN A CA 1
ATOM 3276 C C . ASN A 1 422 ? -10.666 -13.324 9.268 1.00 98.31 422 ASN A C 1
ATOM 3278 O O . ASN A 1 422 ? -10.573 -12.371 10.053 1.00 98.31 422 ASN A O 1
ATOM 3282 N N . ALA A 1 423 ? -9.587 -13.972 8.821 1.00 97.44 423 ALA A N 1
ATOM 3283 C CA . ALA A 1 423 ? -8.220 -13.572 9.142 1.00 97.44 423 ALA A CA 1
ATOM 3284 C C . ALA A 1 423 ? -7.884 -12.194 8.547 1.00 97.44 423 ALA A C 1
ATOM 3286 O O . ALA A 1 423 ? -7.263 -11.370 9.217 1.00 97.44 423 ALA A O 1
ATOM 3287 N N . THR A 1 424 ? -8.365 -11.902 7.335 1.00 97.88 424 THR A N 1
ATOM 3288 C CA . THR A 1 424 ? -8.227 -10.597 6.666 1.00 97.88 424 THR A CA 1
ATOM 3289 C C . THR A 1 424 ? -8.920 -9.496 7.477 1.00 97.88 424 THR A C 1
ATOM 3291 O O . THR A 1 424 ? -8.310 -8.458 7.738 1.00 97.88 424 THR A O 1
ATOM 3294 N N . VAL A 1 425 ? -10.146 -9.741 7.962 1.00 98.00 425 VAL A N 1
ATOM 3295 C CA . VAL A 1 425 ? -10.884 -8.816 8.849 1.00 98.00 425 VAL A CA 1
ATOM 3296 C C . VAL A 1 425 ? -10.140 -8.569 10.159 1.00 98.00 425 VAL A C 1
ATOM 3298 O O . VAL A 1 425 ? -9.964 -7.420 10.570 1.00 98.00 425 VAL A O 1
ATOM 3301 N N . THR A 1 426 ? -9.672 -9.636 10.804 1.00 97.06 426 THR A N 1
ATOM 3302 C CA . THR A 1 426 ? -8.918 -9.533 12.061 1.00 97.06 426 THR A CA 1
ATOM 3303 C C . THR A 1 426 ? -7.619 -8.753 11.860 1.00 97.06 426 THR A C 1
ATOM 3305 O O . THR A 1 426 ? -7.336 -7.822 12.613 1.00 97.06 426 THR A O 1
ATOM 3308 N N . SER A 1 427 ? -6.867 -9.067 10.800 1.00 96.31 427 SER A N 1
ATOM 3309 C CA . SER A 1 427 ? -5.619 -8.384 10.452 1.00 96.31 427 SER A CA 1
ATOM 3310 C C . SER A 1 427 ? -5.841 -6.899 10.168 1.00 96.31 427 SER A C 1
ATOM 3312 O O . SER A 1 427 ? -5.068 -6.080 10.656 1.00 96.31 427 SER A O 1
ATOM 3314 N N . PHE A 1 428 ? -6.901 -6.525 9.442 1.00 97.44 428 PHE A N 1
ATOM 3315 C CA . PHE A 1 428 ? -7.223 -5.118 9.187 1.00 97.44 428 PHE A CA 1
ATOM 3316 C C . PHE A 1 428 ? -7.477 -4.344 10.483 1.00 97.44 428 PHE A C 1
ATOM 3318 O O . PHE A 1 428 ? -6.920 -3.265 10.691 1.00 97.44 428 PHE A O 1
ATOM 3325 N N . ARG A 1 429 ? -8.309 -4.903 11.372 1.00 96.69 429 ARG A N 1
ATOM 3326 C CA . ARG A 1 429 ? -8.640 -4.284 12.663 1.00 96.69 429 ARG A CA 1
ATOM 3327 C C . ARG A 1 429 ? -7.401 -4.138 13.545 1.00 96.69 429 ARG A C 1
ATOM 3329 O O . ARG A 1 429 ? -7.230 -3.082 14.150 1.00 96.69 429 ARG A O 1
ATOM 3336 N N . GLN A 1 430 ? -6.526 -5.145 13.564 1.00 95.62 430 GLN A N 1
ATOM 3337 C CA . GLN A 1 430 ? -5.259 -5.079 14.290 1.00 95.62 430 GLN A CA 1
ATOM 3338 C C . GLN A 1 430 ? -4.329 -4.004 13.715 1.00 95.62 430 GLN A C 1
ATOM 3340 O O . GLN A 1 430 ? -3.829 -3.187 14.472 1.00 95.62 430 GLN A O 1
ATOM 3345 N N . MET A 1 431 ? -4.155 -3.924 12.392 1.00 95.81 431 MET A N 1
ATOM 3346 C CA . MET A 1 431 ? -3.310 -2.885 11.785 1.00 95.81 431 MET A CA 1
ATOM 3347 C C . MET A 1 431 ? -3.842 -1.476 12.061 1.00 95.81 431 MET A C 1
ATOM 3349 O O . MET A 1 431 ? -3.067 -0.591 12.408 1.00 95.81 431 MET A O 1
ATOM 3353 N N . ARG A 1 432 ? -5.164 -1.262 11.988 1.00 96.19 432 ARG A N 1
ATOM 3354 C CA . ARG A 1 432 ? -5.783 0.011 12.399 1.00 96.19 432 ARG A CA 1
ATOM 3355 C C . ARG A 1 432 ? -5.453 0.342 13.852 1.00 96.19 432 ARG A C 1
ATOM 3357 O O . ARG A 1 432 ? -5.111 1.483 14.155 1.00 96.19 432 ARG A O 1
ATOM 3364 N N . ARG A 1 433 ? -5.592 -0.646 14.741 1.00 95.88 433 ARG A N 1
ATOM 3365 C CA . ARG A 1 433 ? -5.280 -0.507 16.164 1.00 95.88 433 ARG A CA 1
ATOM 3366 C C . ARG A 1 433 ? -3.818 -0.107 16.346 1.00 95.88 433 ARG A C 1
ATOM 3368 O O . ARG A 1 433 ? -3.570 0.889 17.007 1.00 95.88 433 ARG A O 1
ATOM 3375 N N . ASP A 1 434 ? -2.890 -0.814 15.713 1.00 95.25 434 ASP A N 1
ATOM 3376 C CA . ASP A 1 434 ? -1.449 -0.563 15.817 1.00 95.25 434 ASP A CA 1
ATOM 3377 C C . ASP A 1 434 ? -1.064 0.822 15.275 1.00 95.25 434 ASP A C 1
ATOM 3379 O O . ASP A 1 434 ? -0.265 1.532 15.884 1.00 95.25 434 ASP A O 1
ATOM 3383 N N . LEU A 1 435 ? -1.668 1.243 14.158 1.00 95.38 435 LEU A N 1
ATOM 3384 C CA . LEU A 1 435 ? -1.413 2.547 13.540 1.00 95.38 435 LEU A CA 1
ATOM 3385 C C . LEU A 1 435 ? -1.893 3.724 14.399 1.00 95.38 435 LEU A C 1
ATOM 3387 O O . LEU A 1 435 ? -1.262 4.777 14.377 1.00 95.38 435 LEU A O 1
ATOM 3391 N N . VAL A 1 436 ? -3.001 3.573 15.136 1.00 96.31 436 VAL A N 1
ATOM 3392 C CA . VAL A 1 436 ? -3.602 4.680 15.904 1.00 96.31 436 VAL A CA 1
ATOM 3393 C C . VAL A 1 436 ? -3.265 4.619 17.392 1.00 96.31 436 VAL A C 1
ATOM 3395 O O . VAL A 1 436 ? -2.974 5.647 17.994 1.00 96.31 436 VAL A O 1
ATOM 3398 N N . LEU A 1 437 ? -3.289 3.440 18.005 1.00 95.69 437 LEU A N 1
ATOM 3399 C CA . LEU A 1 437 ? -2.999 3.254 19.432 1.00 95.69 437 LEU A CA 1
ATOM 3400 C C . LEU A 1 437 ? -1.523 2.951 19.704 1.00 95.69 437 LEU A C 1
ATOM 3402 O O . LEU A 1 437 ? -1.132 2.877 20.865 1.00 95.69 437 LEU A O 1
ATOM 3406 N N . GLY A 1 438 ? -0.710 2.796 18.660 1.00 95.06 438 GLY A N 1
ATOM 3407 C CA . GLY A 1 438 ? 0.670 2.352 18.779 1.00 95.06 438 GLY A CA 1
ATOM 3408 C C . GLY A 1 438 ? 0.788 0.835 18.946 1.00 95.06 438 GLY A C 1
ATOM 3409 O O . GLY A 1 438 ? -0.186 0.121 19.182 1.00 95.06 438 GLY A O 1
ATOM 3410 N N . ALA A 1 439 ? 2.019 0.346 18.828 1.00 93.75 439 ALA A N 1
ATOM 3411 C CA . ALA A 1 439 ? 2.366 -1.072 18.912 1.00 93.75 439 ALA A CA 1
ATOM 3412 C C . ALA A 1 439 ? 3.590 -1.242 19.827 1.00 93.75 439 ALA A C 1
ATOM 3414 O O . ALA A 1 439 ? 4.714 -1.431 19.333 1.00 93.75 439 ALA A O 1
ATOM 3415 N N . PRO A 1 440 ? 3.402 -1.118 21.158 1.00 88.12 440 PRO A N 1
ATOM 3416 C CA . PRO A 1 440 ? 4.503 -1.204 22.108 1.00 88.12 440 PRO A CA 1
ATOM 3417 C C . PRO A 1 440 ? 5.150 -2.593 22.061 1.00 88.12 440 PRO A C 1
ATOM 3419 O O . PRO A 1 440 ? 4.465 -3.610 21.959 1.00 88.12 440 PRO A O 1
ATOM 3422 N N . GLY A 1 441 ? 6.482 -2.639 22.133 1.00 84.06 441 GLY A N 1
ATOM 3423 C CA . GLY A 1 441 ? 7.253 -3.889 22.127 1.00 84.06 441 GLY A CA 1
ATOM 3424 C C . GLY A 1 441 ? 7.488 -4.516 20.747 1.00 84.06 441 GLY A C 1
ATOM 3425 O O . GLY A 1 441 ? 8.105 -5.577 20.664 1.00 84.06 441 GLY A O 1
ATOM 3426 N N . SER A 1 442 ? 7.038 -3.879 19.663 1.00 83.38 442 SER A N 1
ATOM 3427 C CA . SER A 1 442 ? 7.478 -4.247 18.314 1.00 83.38 442 SER A CA 1
ATOM 3428 C C . SER A 1 442 ? 8.916 -3.770 18.054 1.00 83.38 442 SER A C 1
ATOM 3430 O O . SER A 1 442 ? 9.408 -2.866 18.727 1.00 83.38 442 SER A O 1
ATOM 3432 N N . VAL A 1 443 ? 9.605 -4.373 17.073 1.00 75.94 443 VAL A N 1
ATOM 3433 C CA . VAL A 1 443 ? 11.000 -4.026 16.705 1.00 75.94 443 VAL A CA 1
ATOM 3434 C C . VAL A 1 443 ? 11.159 -2.527 16.391 1.00 75.94 443 VAL A C 1
ATOM 3436 O O . VAL A 1 443 ? 12.224 -1.961 16.614 1.00 75.94 443 VAL A O 1
ATOM 3439 N N . MET A 1 444 ? 10.086 -1.874 15.935 1.00 78.12 444 MET A N 1
ATOM 3440 C CA . MET A 1 444 ? 9.984 -0.423 15.784 1.00 78.12 444 MET A CA 1
ATOM 3441 C C . MET A 1 444 ? 8.742 0.083 16.516 1.00 78.12 444 MET A C 1
ATOM 3443 O O . MET A 1 444 ? 7.629 -0.048 16.011 1.00 78.12 444 MET A O 1
ATOM 3447 N N . GLU A 1 445 ? 8.941 0.663 17.699 1.00 87.50 445 GLU A N 1
ATOM 3448 C CA . GLU A 1 445 ? 7.868 1.167 18.558 1.00 87.50 445 GLU A CA 1
ATOM 3449 C C . GLU A 1 445 ? 7.036 2.250 17.847 1.00 87.50 445 GLU A C 1
ATOM 3451 O O . GLU A 1 445 ? 7.466 3.396 17.681 1.00 87.50 445 GLU A O 1
ATOM 3456 N N . LEU A 1 446 ? 5.818 1.886 17.435 1.00 92.38 446 LEU A N 1
ATOM 3457 C CA . LEU A 1 446 ? 4.833 2.847 16.945 1.00 92.38 446 LEU A CA 1
ATOM 3458 C C . LEU A 1 446 ? 4.246 3.601 18.132 1.00 92.38 446 LEU A C 1
ATOM 3460 O O . LEU A 1 446 ? 3.701 2.994 19.058 1.00 92.38 446 LEU A O 1
ATOM 3464 N N . LYS A 1 447 ? 4.328 4.928 18.078 1.00 93.88 447 LYS A N 1
ATOM 3465 C CA . LYS A 1 447 ? 3.752 5.808 19.090 1.00 93.88 447 LYS A CA 1
ATOM 3466 C C . LYS A 1 447 ? 2.242 5.938 18.867 1.00 93.88 447 LYS A C 1
ATOM 3468 O O . LYS A 1 447 ? 1.812 6.041 17.716 1.00 93.88 447 LYS A O 1
ATOM 3473 N N . PRO A 1 448 ? 1.438 6.006 19.942 1.00 95.69 448 PRO A N 1
ATOM 3474 C CA . PRO A 1 448 ? 0.025 6.333 19.822 1.00 95.69 448 PRO A CA 1
ATOM 3475 C C . PRO A 1 448 ? -0.170 7.684 19.122 1.00 95.69 448 PRO A C 1
ATOM 3477 O O . PRO A 1 448 ? 0.525 8.663 19.411 1.00 95.69 448 PRO A O 1
ATOM 3480 N N . VAL A 1 449 ? -1.141 7.749 18.216 1.00 96.00 449 VAL A N 1
ATOM 3481 C CA . VAL A 1 449 ? -1.550 8.979 17.542 1.00 96.00 449 VAL A CA 1
ATOM 3482 C C . VAL A 1 449 ? -2.196 9.910 18.561 1.00 96.00 449 VAL A C 1
ATOM 3484 O O . VAL A 1 449 ? -3.215 9.591 19.168 1.00 96.00 449 VAL A O 1
ATOM 3487 N N . THR A 1 450 ? -1.632 11.106 18.713 1.00 96.31 450 THR A N 1
ATOM 3488 C CA . THR A 1 450 ? -2.152 12.140 19.626 1.00 96.31 450 THR A CA 1
ATOM 3489 C C . THR A 1 450 ? -2.966 13.217 18.910 1.00 96.31 450 THR A C 1
ATOM 3491 O O . THR A 1 450 ? -3.495 14.126 19.551 1.00 96.31 450 THR A O 1
ATOM 3494 N N . ASN A 1 451 ? -3.098 13.117 17.586 1.00 96.19 451 ASN A N 1
ATOM 3495 C CA . ASN A 1 451 ? -3.815 14.059 16.738 1.00 96.19 451 ASN A CA 1
ATOM 3496 C C . ASN A 1 451 ? -5.214 13.521 16.371 1.00 96.19 451 ASN A C 1
ATOM 3498 O O . ASN A 1 451 ? -5.349 12.443 15.790 1.00 96.19 451 ASN A O 1
ATOM 3502 N N . VAL A 1 452 ? -6.259 14.297 16.676 1.00 96.50 452 VAL A N 1
ATOM 3503 C CA . VAL A 1 452 ? -7.658 13.887 16.457 1.00 96.50 452 VAL A CA 1
ATOM 3504 C C . VAL A 1 452 ? -8.023 13.764 14.973 1.00 96.50 452 VAL A C 1
ATOM 3506 O O . VAL A 1 452 ? -8.910 12.998 14.608 1.00 96.50 452 VAL A O 1
ATOM 3509 N N . CYS A 1 453 ? -7.328 14.480 14.095 1.00 96.31 453 CYS A N 1
ATOM 3510 C CA . CYS A 1 453 ? -7.572 14.502 12.655 1.00 96.31 453 CYS A CA 1
ATOM 3511 C C . CYS A 1 453 ? -7.195 13.168 12.025 1.00 96.31 453 CYS A C 1
ATOM 3513 O O . CYS A 1 453 ? -7.972 12.605 11.260 1.00 96.31 453 CYS A O 1
ATOM 3515 N N . ILE A 1 454 ? -6.042 12.619 12.409 1.00 96.38 454 ILE A N 1
ATOM 3516 C CA . ILE A 1 454 ? -5.612 11.289 11.968 1.00 96.38 454 ILE A CA 1
ATOM 3517 C C . ILE A 1 454 ? -6.582 10.225 12.481 1.00 96.38 454 ILE A C 1
ATOM 3519 O O . ILE A 1 454 ? -7.005 9.373 11.703 1.00 96.38 454 ILE A O 1
ATOM 3523 N N . ALA A 1 455 ? -7.017 10.316 13.743 1.00 96.88 455 ALA A N 1
ATOM 3524 C CA . ALA A 1 455 ? -8.028 9.408 14.285 1.00 96.88 455 ALA A CA 1
ATOM 3525 C C . ALA A 1 455 ? -9.351 9.474 13.495 1.00 96.88 455 ALA A C 1
ATOM 3527 O O . ALA A 1 455 ? -9.908 8.434 13.151 1.00 96.88 455 ALA A O 1
ATOM 3528 N N . ARG A 1 456 ? -9.823 10.674 13.120 1.00 96.62 456 ARG A N 1
ATOM 3529 C CA . ARG A 1 456 ? -11.018 10.854 12.272 1.00 96.62 456 ARG A CA 1
ATOM 3530 C C . ARG A 1 456 ? -10.840 10.277 10.872 1.00 96.62 456 ARG A C 1
ATOM 3532 O O . ARG A 1 456 ? -11.730 9.576 10.400 1.00 96.62 456 ARG A O 1
ATOM 3539 N N . MET A 1 457 ? -9.704 10.533 10.222 1.00 96.50 457 MET A N 1
ATOM 3540 C CA . MET A 1 457 ? -9.406 9.960 8.904 1.00 96.50 457 MET A CA 1
ATOM 3541 C C . MET A 1 457 ? -9.396 8.426 8.965 1.00 96.50 457 MET A C 1
ATOM 3543 O O . MET A 1 457 ? -10.039 7.771 8.150 1.00 96.50 457 MET A O 1
ATOM 3547 N N . MET A 1 458 ? -8.765 7.848 9.991 1.00 97.38 458 MET A N 1
ATOM 3548 C CA . MET A 1 458 ? -8.744 6.399 10.224 1.00 97.38 458 MET A CA 1
ATOM 3549 C C . MET A 1 458 ? -10.110 5.820 10.625 1.00 97.38 458 MET A C 1
ATOM 3551 O O . MET A 1 458 ? -10.359 4.634 10.402 1.00 97.38 458 MET A O 1
ATOM 3555 N N . SER A 1 459 ? -11.005 6.620 11.214 1.00 96.62 459 SER A N 1
ATOM 3556 C CA . SER A 1 459 ? -12.404 6.227 11.431 1.00 96.62 459 SER A CA 1
ATOM 3557 C C . SER A 1 459 ? -13.171 6.175 10.120 1.00 96.62 459 SER A C 1
ATOM 3559 O O . SER A 1 459 ? -13.801 5.162 9.852 1.00 96.62 459 SER A O 1
ATOM 3561 N N . LYS A 1 460 ? -13.041 7.196 9.263 1.00 96.50 460 LYS A N 1
ATOM 3562 C CA . LYS A 1 460 ? -13.687 7.224 7.941 1.00 96.50 460 LYS A CA 1
ATOM 3563 C C . LYS A 1 460 ? -13.292 6.012 7.091 1.00 96.50 460 LYS A C 1
ATOM 3565 O O . LYS A 1 460 ? -14.143 5.364 6.492 1.00 96.50 460 LYS A O 1
ATOM 3570 N N . VAL A 1 461 ? -12.003 5.669 7.089 1.00 97.56 461 VAL A N 1
ATOM 3571 C CA . VAL A 1 461 ? -11.490 4.433 6.477 1.00 97.56 461 VAL A CA 1
ATOM 3572 C C . VAL A 1 461 ? -12.212 3.203 7.024 1.00 97.56 461 VAL A C 1
ATOM 3574 O O . VAL A 1 461 ? -12.572 2.301 6.269 1.00 97.56 461 VAL A O 1
ATOM 3577 N N . PHE A 1 462 ? -12.380 3.133 8.344 1.00 97.56 462 PHE A N 1
ATOM 3578 C CA . PHE A 1 462 ? -12.990 1.983 8.996 1.00 97.56 462 PHE A CA 1
ATOM 3579 C C . PHE A 1 462 ? -14.493 1.879 8.730 1.00 97.56 462 PHE A C 1
ATOM 3581 O O . PHE A 1 462 ? -14.996 0.763 8.633 1.00 97.56 462 PHE A O 1
ATOM 3588 N N . ASP A 1 463 ? -15.184 3.003 8.546 1.00 96.75 463 ASP A N 1
ATOM 3589 C CA . ASP A 1 463 ? -16.581 3.032 8.109 1.00 96.75 463 ASP A CA 1
ATOM 3590 C C . ASP A 1 463 ? -16.714 2.382 6.726 1.00 96.75 463 ASP A C 1
ATOM 3592 O O . ASP A 1 463 ? -17.448 1.402 6.568 1.00 96.75 463 ASP A O 1
ATOM 3596 N N . THR A 1 464 ? -15.905 2.828 5.757 1.00 97.69 464 THR A N 1
ATOM 3597 C CA . THR A 1 464 ? -15.860 2.234 4.411 1.00 97.69 464 THR A CA 1
ATOM 3598 C C . THR A 1 464 ? -15.457 0.750 4.457 1.00 97.69 464 THR A C 1
ATOM 3600 O O . THR A 1 464 ? -16.025 -0.076 3.741 1.00 97.69 464 THR A O 1
ATOM 3603 N N . TRP A 1 465 ? -14.505 0.376 5.321 1.00 97.88 465 TRP A N 1
ATOM 3604 C CA . TRP A 1 465 ? -14.112 -1.024 5.530 1.00 97.88 465 TRP A CA 1
ATOM 3605 C C . TRP A 1 465 ? -15.259 -1.882 6.068 1.00 97.88 465 TRP A C 1
ATOM 3607 O O . TRP A 1 465 ? -15.451 -3.006 5.613 1.00 97.88 465 TRP A O 1
ATOM 3617 N N . TYR A 1 466 ? -16.012 -1.380 7.044 1.00 97.75 466 TYR A N 1
ATOM 3618 C CA . TYR A 1 466 ? -17.103 -2.126 7.658 1.00 97.75 466 TYR A CA 1
ATOM 3619 C C . TYR A 1 466 ? -18.237 -2.388 6.664 1.00 97.75 466 TYR A C 1
ATOM 3621 O O . TYR A 1 466 ? -18.745 -3.508 6.601 1.00 97.75 466 TYR A O 1
ATOM 3629 N N . GLU A 1 467 ? -18.586 -1.400 5.839 1.00 97.62 467 GLU A N 1
ATOM 3630 C CA . GLU A 1 467 ? -19.526 -1.586 4.727 1.00 97.62 467 GLU A CA 1
ATOM 3631 C C . GLU A 1 467 ? -19.013 -2.655 3.746 1.00 97.62 467 GLU A C 1
ATOM 3633 O O . GLU A 1 467 ? -19.751 -3.576 3.382 1.00 97.62 467 GLU A O 1
ATOM 3638 N N . LEU A 1 468 ? -17.722 -2.599 3.387 1.00 98.25 468 LEU A N 1
ATOM 3639 C CA . LEU A 1 468 ? -17.099 -3.587 2.502 1.00 98.25 468 LEU A CA 1
ATOM 3640 C C . LEU A 1 468 ? -17.127 -4.994 3.112 1.00 98.25 468 LEU A C 1
ATOM 3642 O O . LEU A 1 468 ? -17.385 -5.966 2.403 1.00 98.25 468 LEU A O 1
ATOM 3646 N N . GLU A 1 469 ? -16.874 -5.114 4.415 1.00 98.19 469 GLU A N 1
ATOM 3647 C CA . GLU A 1 469 ? -16.940 -6.368 5.164 1.00 98.19 469 GLU A CA 1
ATOM 3648 C C . GLU A 1 469 ? -18.342 -6.983 5.082 1.00 98.19 469 GLU A C 1
ATOM 3650 O O . GLU A 1 469 ? -18.477 -8.161 4.740 1.00 98.19 469 GLU A O 1
ATOM 3655 N N . GLN A 1 470 ? -19.392 -6.190 5.324 1.00 98.06 470 GLN A N 1
ATOM 3656 C CA . GLN A 1 470 ? -20.772 -6.674 5.225 1.00 98.06 470 GLN A CA 1
ATOM 3657 C C . GLN A 1 470 ? -21.123 -7.112 3.797 1.00 98.06 470 GLN A C 1
ATOM 3659 O O . GLN A 1 470 ? -21.700 -8.188 3.611 1.00 98.06 470 GLN A O 1
ATOM 3664 N N . ALA A 1 471 ? -20.737 -6.327 2.787 1.00 98.31 471 ALA A N 1
ATOM 3665 C CA . ALA A 1 471 ? -20.969 -6.668 1.386 1.00 98.31 471 ALA A CA 1
ATOM 3666 C C . ALA A 1 471 ? -20.226 -7.958 0.979 1.00 98.31 471 ALA A C 1
ATOM 3668 O O . ALA A 1 471 ? -20.816 -8.834 0.345 1.00 98.31 471 ALA A O 1
ATOM 3669 N N . CYS A 1 472 ? -18.971 -8.130 1.409 1.00 98.44 472 CYS A N 1
ATOM 3670 C CA . CYS A 1 472 ? -18.189 -9.347 1.176 1.00 98.44 472 CYS A CA 1
ATOM 3671 C C . CYS A 1 472 ? -18.829 -10.581 1.829 1.00 98.44 472 CYS A C 1
ATOM 3673 O O . CYS A 1 472 ? -18.925 -11.624 1.183 1.00 98.44 472 CYS A O 1
ATOM 3675 N N . TYR A 1 473 ? -19.313 -10.485 3.074 1.00 98.50 473 TYR A N 1
ATOM 3676 C CA . TYR A 1 473 ? -20.022 -11.601 3.710 1.00 98.50 473 TYR A CA 1
ATOM 3677 C C . TYR A 1 473 ? -21.336 -11.947 3.010 1.00 98.50 473 TYR A C 1
ATOM 3679 O O . TYR A 1 473 ? -21.699 -13.122 2.959 1.00 98.50 473 TYR A O 1
ATOM 3687 N N . ALA A 1 474 ? -22.055 -10.957 2.479 1.00 98.06 474 ALA A N 1
ATOM 3688 C CA . ALA A 1 474 ? -23.266 -11.199 1.702 1.00 98.06 474 ALA A CA 1
ATOM 3689 C C . ALA A 1 474 ? -22.946 -11.961 0.403 1.00 98.06 474 ALA A C 1
ATOM 3691 O O . ALA A 1 474 ? -23.547 -13.006 0.148 1.00 98.06 474 ALA A O 1
ATOM 3692 N N . VAL A 1 475 ? -21.933 -11.521 -0.354 1.00 97.69 475 VAL A N 1
ATOM 3693 C CA . VAL A 1 475 ? -21.465 -12.222 -1.564 1.00 97.69 475 VAL A CA 1
ATOM 3694 C C . VAL A 1 475 ? -20.986 -13.637 -1.247 1.00 97.69 475 VAL A C 1
ATOM 3696 O O . VAL A 1 475 ? -21.389 -14.578 -1.923 1.00 97.69 475 VAL A O 1
ATOM 3699 N N . ALA A 1 476 ? -20.190 -13.820 -0.191 1.00 97.69 476 ALA A N 1
ATOM 3700 C CA . ALA A 1 476 ? -19.716 -15.138 0.238 1.00 97.69 476 ALA A CA 1
ATOM 3701 C C . ALA A 1 476 ? -20.866 -16.097 0.619 1.00 97.69 476 ALA A C 1
ATOM 3703 O O . ALA A 1 476 ? -20.694 -17.313 0.601 1.00 97.69 476 ALA A O 1
ATOM 3704 N N . ARG A 1 477 ? -22.051 -15.568 0.953 1.00 97.88 477 ARG A N 1
ATOM 3705 C CA . ARG A 1 477 ? -23.279 -16.338 1.219 1.00 97.88 477 ARG A CA 1
ATOM 3706 C C . ARG A 1 477 ? -24.190 -16.488 -0.008 1.00 97.88 477 ARG A C 1
ATOM 3708 O O . ARG A 1 477 ? -25.273 -17.050 0.126 1.00 97.88 477 ARG A O 1
ATOM 3715 N N . GLY A 1 478 ? -23.769 -16.013 -1.180 1.00 96.62 478 GLY A N 1
ATOM 3716 C CA . GLY A 1 478 ? -24.497 -16.155 -2.444 1.00 96.62 478 GLY A CA 1
ATOM 3717 C C . GLY A 1 478 ? -25.220 -14.899 -2.937 1.00 96.62 478 GLY A C 1
ATOM 3718 O O . GLY A 1 478 ? -25.869 -14.960 -3.980 1.00 96.62 478 GLY A O 1
ATOM 3719 N N . ASP A 1 479 ? -25.127 -13.758 -2.245 1.00 97.19 479 ASP A N 1
ATOM 3720 C CA . ASP A 1 479 ? -25.765 -12.514 -2.694 1.00 97.19 479 ASP A CA 1
ATOM 3721 C C . ASP A 1 479 ? -24.910 -11.778 -3.738 1.00 97.19 479 ASP A C 1
ATOM 3723 O O . ASP A 1 479 ? -24.178 -10.834 -3.437 1.00 97.19 479 ASP A O 1
ATOM 3727 N N . GLY A 1 480 ? -25.025 -12.196 -5.000 1.00 92.94 480 GLY A N 1
ATOM 3728 C CA . GLY A 1 480 ? -24.335 -11.563 -6.128 1.00 92.94 480 GLY A CA 1
ATOM 3729 C C . GLY A 1 480 ? -24.746 -10.106 -6.403 1.00 92.94 480 GLY A C 1
ATOM 3730 O O . GLY A 1 480 ? -24.041 -9.409 -7.134 1.00 92.94 480 GLY A O 1
ATOM 3731 N N . SER A 1 481 ? -25.840 -9.596 -5.818 1.00 95.06 481 SER A N 1
ATOM 3732 C CA . SER A 1 481 ? -26.270 -8.203 -6.034 1.00 95.06 481 SER A CA 1
ATOM 3733 C C . SER A 1 481 ? -25.306 -7.182 -5.413 1.00 95.06 481 SER A C 1
ATOM 3735 O O . SER A 1 481 ? -25.201 -6.046 -5.881 1.00 95.06 481 SER A O 1
ATOM 3737 N N . LYS A 1 482 ? -24.532 -7.612 -4.409 1.00 97.19 482 LYS A N 1
ATOM 3738 C CA . LYS A 1 482 ? -23.571 -6.793 -3.659 1.00 97.19 482 LYS A CA 1
ATOM 3739 C C . LYS A 1 482 ? -22.228 -6.574 -4.357 1.00 97.19 482 LYS A C 1
ATOM 3741 O O . LYS A 1 482 ? -21.406 -5.799 -3.882 1.00 97.19 482 LYS A O 1
ATOM 3746 N N . VAL A 1 483 ? -22.002 -7.179 -5.521 1.00 94.62 483 VAL A N 1
ATOM 3747 C CA . VAL A 1 483 ? -20.723 -7.095 -6.253 1.00 94.62 483 VAL A CA 1
ATOM 3748 C C . VAL A 1 483 ? -20.387 -5.667 -6.693 1.00 94.62 483 VAL A C 1
ATOM 3750 O O . VAL A 1 483 ? -19.246 -5.225 -6.558 1.00 94.62 483 VAL A O 1
ATOM 3753 N N . ARG A 1 484 ? -21.381 -4.912 -7.184 1.00 94.56 484 ARG A N 1
ATOM 3754 C CA . ARG A 1 484 ? -21.179 -3.502 -7.570 1.00 94.56 484 ARG A CA 1
ATOM 3755 C C . ARG A 1 484 ? -20.815 -2.634 -6.367 1.00 94.56 484 ARG A C 1
ATOM 3757 O O . ARG A 1 484 ? -19.945 -1.776 -6.469 1.00 94.56 484 ARG A O 1
ATOM 3764 N N . GLU A 1 485 ? -21.460 -2.892 -5.233 1.00 97.12 485 GLU A N 1
ATOM 3765 C CA . GLU A 1 485 ? -21.178 -2.216 -3.967 1.00 97.12 485 GLU A CA 1
ATOM 3766 C C . GLU A 1 485 ? -19.749 -2.519 -3.494 1.00 97.12 485 GLU A C 1
ATOM 3768 O O . GLU A 1 485 ? -19.013 -1.589 -3.182 1.00 97.12 485 GLU A O 1
ATOM 3773 N N . ILE A 1 486 ? -19.297 -3.777 -3.573 1.00 97.69 486 ILE A N 1
ATOM 3774 C CA . ILE A 1 486 ? -17.900 -4.154 -3.295 1.00 97.69 486 ILE A CA 1
ATOM 3775 C C . ILE A 1 486 ? -16.915 -3.367 -4.170 1.00 97.69 486 ILE A C 1
ATOM 3777 O O . ILE A 1 486 ? -15.920 -2.856 -3.661 1.00 97.69 486 ILE A O 1
ATOM 3781 N N . ASN A 1 487 ? -17.170 -3.246 -5.478 1.00 95.56 487 ASN A N 1
ATOM 3782 C CA . ASN A 1 487 ? -16.275 -2.509 -6.375 1.00 95.56 487 ASN A CA 1
ATOM 3783 C C . ASN A 1 487 ? -16.146 -1.037 -5.977 1.00 95.56 487 ASN A C 1
ATOM 3785 O O . ASN A 1 487 ? -15.024 -0.532 -5.888 1.00 95.56 487 ASN A O 1
ATOM 3789 N N . LEU A 1 488 ? -17.277 -0.387 -5.692 1.00 96.88 488 LEU A N 1
ATOM 3790 C CA . LEU A 1 488 ? -17.316 0.998 -5.234 1.00 96.88 488 LEU A CA 1
ATOM 3791 C C . LEU A 1 488 ? -16.583 1.164 -3.897 1.00 96.88 488 LEU A C 1
ATOM 3793 O O . LEU A 1 488 ? -15.734 2.044 -3.771 1.00 96.88 488 LEU A O 1
ATOM 3797 N N . LEU A 1 489 ? -16.879 0.305 -2.919 1.00 98.00 489 LEU A N 1
ATOM 3798 C CA . LEU A 1 489 ? -16.325 0.388 -1.568 1.00 98.00 489 LEU A CA 1
ATOM 3799 C C . LEU A 1 489 ? -14.828 0.082 -1.520 1.00 98.00 489 LEU A C 1
ATOM 3801 O O . LEU A 1 489 ? -14.103 0.764 -0.806 1.00 98.00 489 LEU A O 1
ATOM 3805 N N . SER A 1 490 ? -14.329 -0.878 -2.302 1.00 97.19 490 SER A N 1
ATOM 3806 C CA . SER A 1 490 ? -12.885 -1.119 -2.409 1.00 97.19 490 SER A CA 1
ATOM 3807 C C . SER A 1 490 ? -12.149 0.093 -2.987 1.00 97.19 490 SER A C 1
ATOM 3809 O O . SER A 1 490 ? -11.112 0.478 -2.458 1.00 97.19 490 SER A O 1
ATOM 3811 N N . SER A 1 491 ? -12.671 0.702 -4.060 1.00 95.56 491 SER A N 1
ATOM 3812 C CA . SER A 1 491 ? -12.038 1.875 -4.685 1.00 95.56 491 SER A CA 1
ATOM 3813 C C . SER A 1 491 ? -12.099 3.099 -3.771 1.00 95.56 491 SER A C 1
ATOM 3815 O O . SER A 1 491 ? -11.098 3.792 -3.595 1.00 95.56 491 SER A O 1
ATOM 3817 N N . ARG A 1 492 ? -13.253 3.332 -3.133 1.00 97.38 492 ARG A N 1
ATOM 3818 C CA . ARG A 1 492 ? -13.425 4.388 -2.131 1.00 97.38 492 ARG A CA 1
ATOM 3819 C C . ARG A 1 492 ? -12.506 4.170 -0.932 1.00 97.38 492 ARG A C 1
ATOM 3821 O O . ARG A 1 492 ? -11.866 5.115 -0.504 1.00 97.38 492 ARG A O 1
ATOM 3828 N N . GLY A 1 493 ? -12.413 2.945 -0.421 1.00 96.12 493 GLY A N 1
ATOM 3829 C CA . GLY A 1 493 ? -11.578 2.599 0.727 1.00 96.12 493 GLY A CA 1
ATOM 3830 C C . GLY A 1 493 ? -10.087 2.782 0.458 1.00 96.12 493 GLY A C 1
ATOM 3831 O O . GLY A 1 493 ? -9.372 3.293 1.316 1.00 96.12 493 GLY A O 1
ATOM 3832 N N . HIS A 1 494 ? -9.631 2.443 -0.752 1.00 94.38 494 HIS A N 1
ATOM 3833 C CA . HIS A 1 494 ? -8.273 2.744 -1.202 1.00 94.38 494 HIS A CA 1
ATOM 3834 C C . HIS A 1 494 ? -7.998 4.257 -1.203 1.00 94.38 494 HIS A C 1
ATOM 3836 O O . HIS A 1 494 ? -7.026 4.689 -0.590 1.00 94.38 494 HIS A O 1
ATOM 3842 N N . SER A 1 495 ? -8.889 5.065 -1.788 1.00 95.25 495 SER A N 1
ATOM 3843 C CA . SER A 1 495 ? -8.747 6.530 -1.795 1.00 95.25 495 SER A CA 1
ATOM 3844 C C . SER A 1 495 ? -8.851 7.145 -0.390 1.00 95.25 495 SER A C 1
ATOM 3846 O O . SER A 1 495 ? -8.045 7.996 -0.020 1.00 95.25 495 SER A O 1
ATOM 3848 N N . ASP A 1 496 ? -9.782 6.671 0.445 1.00 95.69 496 ASP A N 1
ATOM 3849 C CA . ASP A 1 496 ? -9.949 7.121 1.834 1.00 95.69 496 ASP A CA 1
ATOM 3850 C C . ASP A 1 496 ? -8.696 6.841 2.685 1.00 95.69 496 ASP A C 1
ATOM 3852 O O . ASP A 1 496 ? -8.485 7.523 3.687 1.00 95.69 496 ASP A O 1
ATOM 3856 N N . MET A 1 497 ? -7.858 5.875 2.290 1.00 96.06 497 MET A N 1
ATOM 3857 C CA . MET A 1 497 ? -6.597 5.540 2.955 1.00 96.06 497 MET A CA 1
ATOM 3858 C C . MET A 1 497 ? -5.401 6.415 2.547 1.00 96.06 497 MET A C 1
ATOM 3860 O O . MET A 1 497 ? -4.403 6.423 3.270 1.00 96.06 497 MET A O 1
ATOM 3864 N N . GLU A 1 498 ? -5.457 7.147 1.431 1.00 94.31 498 GLU A N 1
ATOM 3865 C CA . GLU A 1 498 ? -4.342 8.001 0.979 1.00 94.31 498 GLU A CA 1
ATOM 3866 C C . GLU A 1 498 ? -4.077 9.139 1.977 1.00 94.31 498 GLU A C 1
ATOM 3868 O O . GLU A 1 498 ? -2.954 9.331 2.451 1.00 94.31 498 GLU A O 1
ATOM 3873 N N . ALA A 1 499 ? -5.139 9.850 2.372 1.00 93.88 499 ALA A N 1
ATOM 3874 C CA . ALA A 1 499 ? -5.063 10.963 3.315 1.00 93.88 499 ALA A CA 1
ATOM 3875 C C . ALA A 1 499 ? -4.496 10.572 4.700 1.00 93.88 499 ALA A C 1
ATOM 3877 O O . ALA A 1 499 ? -3.550 11.226 5.149 1.00 93.88 499 ALA A O 1
ATOM 3878 N N . PRO A 1 500 ? -4.988 9.522 5.395 1.00 95.19 500 PRO A N 1
ATOM 3879 C CA . PRO A 1 500 ? -4.390 9.090 6.653 1.00 95.19 500 PRO A CA 1
ATOM 3880 C C . PRO A 1 500 ? -2.980 8.529 6.481 1.00 95.19 500 PRO A C 1
ATOM 3882 O O . PRO A 1 500 ? -2.188 8.714 7.399 1.00 95.19 500 PRO A O 1
ATOM 3885 N N . SER A 1 501 ? -2.627 7.910 5.345 1.00 94.88 501 SER A N 1
ATOM 3886 C CA . SER A 1 501 ? -1.241 7.478 5.108 1.00 94.88 501 SER A CA 1
ATOM 3887 C C . SER A 1 501 ? -0.287 8.672 5.146 1.00 94.88 501 SER A C 1
ATOM 3889 O O . SER A 1 501 ? 0.651 8.682 5.941 1.00 94.88 501 SER A O 1
ATOM 3891 N N . HIS A 1 502 ? -0.584 9.732 4.390 1.00 93.94 502 HIS A N 1
ATOM 3892 C CA . HIS A 1 502 ? 0.208 10.963 4.434 1.00 93.94 502 HIS A CA 1
ATOM 3893 C C . HIS A 1 502 ? 0.141 11.665 5.794 1.00 93.94 502 HIS A C 1
ATOM 3895 O O . HIS A 1 502 ? 1.149 12.178 6.273 1.00 93.94 502 HIS A O 1
ATOM 3901 N N . GLY A 1 503 ? -1.028 11.680 6.440 1.00 94.56 503 GLY A N 1
ATOM 3902 C CA . GLY A 1 503 ? -1.185 12.246 7.780 1.00 94.56 503 GLY A CA 1
ATOM 3903 C C . GLY A 1 503 ? -0.307 11.547 8.821 1.00 94.56 503 GLY A C 1
ATOM 3904 O O . GLY A 1 503 ? 0.303 12.215 9.654 1.00 94.56 503 GLY A O 1
ATOM 3905 N N . LEU A 1 504 ? -0.205 10.217 8.751 1.00 95.12 504 LEU A N 1
ATOM 3906 C CA . LEU A 1 504 ? 0.659 9.413 9.612 1.00 95.12 504 LEU A CA 1
ATOM 3907 C C . LEU A 1 504 ? 2.141 9.665 9.315 1.00 95.12 504 LEU A C 1
ATOM 3909 O O . LEU A 1 504 ? 2.894 9.884 10.257 1.00 95.12 504 LEU A O 1
ATOM 3913 N N . GLU A 1 505 ? 2.556 9.704 8.044 1.00 92.81 505 GLU A N 1
ATOM 3914 C CA . GLU A 1 505 ? 3.937 10.058 7.668 1.00 92.81 505 GLU A CA 1
ATOM 3915 C C . GLU A 1 505 ? 4.345 11.405 8.293 1.00 92.81 505 GLU A C 1
ATOM 3917 O O . GLU A 1 505 ? 5.310 11.468 9.060 1.00 92.81 505 GLU A O 1
ATOM 3922 N N . ARG A 1 506 ? 3.542 12.458 8.076 1.00 93.38 506 ARG A N 1
ATOM 3923 C CA . ARG A 1 506 ? 3.822 13.796 8.619 1.00 93.38 506 ARG A CA 1
ATOM 3924 C C . ARG A 1 506 ? 3.820 13.817 10.153 1.00 93.38 506 ARG A C 1
ATOM 3926 O O . ARG A 1 506 ? 4.690 14.438 10.765 1.00 93.38 506 ARG A O 1
ATOM 3933 N N . PHE A 1 507 ? 2.892 13.102 10.800 1.00 94.19 507 PHE A N 1
ATOM 3934 C CA . PHE A 1 507 ? 2.841 13.007 12.265 1.00 94.19 507 PHE A CA 1
ATOM 3935 C C . PHE A 1 507 ? 4.151 12.481 12.856 1.00 94.19 507 PHE A C 1
ATOM 3937 O O . PHE A 1 507 ? 4.642 13.037 13.841 1.00 94.19 507 PHE A O 1
ATOM 3944 N N . TYR A 1 508 ? 4.750 11.463 12.238 1.00 91.81 508 TYR A N 1
ATOM 3945 C CA . TYR A 1 508 ? 6.033 10.921 12.687 1.00 91.81 508 TYR A CA 1
ATOM 3946 C C . TYR A 1 508 ? 7.235 11.793 12.308 1.00 91.81 508 TYR A C 1
ATOM 3948 O O . TYR A 1 508 ? 8.263 11.729 12.979 1.00 91.81 508 TYR A O 1
ATOM 3956 N N . GLU A 1 509 ? 7.085 12.678 11.325 1.00 91.19 509 GLU A N 1
ATOM 3957 C CA . GLU A 1 509 ? 8.035 13.759 11.027 1.00 91.19 509 GLU A CA 1
ATOM 3958 C C . GLU A 1 509 ? 7.897 14.959 11.981 1.00 91.19 509 GLU A C 1
ATOM 3960 O O . GLU A 1 509 ? 8.648 15.931 11.885 1.00 91.19 509 GLU A O 1
ATOM 3965 N N . GLY A 1 510 ? 6.941 14.918 12.916 1.00 92.81 510 GLY A N 1
ATOM 3966 C CA . GLY A 1 510 ? 6.638 16.033 13.814 1.00 92.81 510 GLY A CA 1
ATOM 3967 C C . GLY A 1 510 ? 5.912 17.193 13.125 1.00 92.81 510 GLY A C 1
ATOM 3968 O O . GLY A 1 510 ? 5.764 18.261 13.719 1.00 92.81 510 GLY A O 1
ATOM 3969 N N . GLN A 1 511 ? 5.438 16.989 11.896 1.00 91.88 511 GLN A N 1
ATOM 3970 C CA . GLN A 1 511 ? 4.659 17.947 11.125 1.00 91.88 511 GLN A CA 1
ATOM 3971 C C . GLN A 1 511 ? 3.188 17.546 11.212 1.00 91.88 511 GLN A C 1
ATOM 3973 O O . GLN A 1 511 ? 2.778 16.524 10.680 1.00 91.88 511 GLN A O 1
ATOM 3978 N N . TRP A 1 512 ? 2.344 18.312 11.890 1.00 86.50 512 TRP A N 1
ATOM 3979 C CA . TRP A 1 512 ? 0.918 17.998 11.872 1.00 86.50 512 TRP A CA 1
ATOM 3980 C C . TRP A 1 512 ? 0.068 19.253 11.878 1.00 86.50 512 TRP A C 1
ATOM 3982 O O . TRP A 1 512 ? 0.394 20.260 12.506 1.00 86.50 512 TRP A O 1
ATOM 3992 N N . GLU A 1 513 ? -1.040 19.165 11.156 1.00 84.50 513 GLU A N 1
ATOM 3993 C CA . GLU A 1 513 ? -2.012 20.237 11.029 1.00 84.50 513 GLU A CA 1
ATOM 3994 C C . GLU A 1 513 ? -3.114 20.069 12.076 1.00 84.50 513 GLU A C 1
ATOM 3996 O O . GLU A 1 513 ? -3.585 18.961 12.366 1.00 84.50 513 GLU A O 1
ATOM 4001 N N . VAL A 1 514 ? -3.521 21.190 12.667 1.00 85.25 514 VAL A N 1
ATOM 4002 C CA . VAL A 1 514 ? -4.731 21.253 13.485 1.00 85.25 514 VAL A CA 1
ATOM 4003 C C . VAL A 1 514 ? -5.912 21.199 12.518 1.00 85.25 514 VAL A C 1
ATOM 4005 O O . VAL A 1 514 ? -6.078 22.108 11.712 1.00 85.25 514 VAL A O 1
ATOM 4008 N N . CYS A 1 515 ? -6.729 20.150 12.576 1.00 88.19 515 CYS A N 1
ATOM 4009 C CA . CYS A 1 515 ? -7.987 20.122 11.831 1.00 88.19 515 CYS A CA 1
ATOM 4010 C C . CYS A 1 515 ? -9.052 20.948 12.538 1.00 88.19 515 CYS A C 1
ATOM 4012 O O . CYS A 1 515 ? -9.031 21.143 13.757 1.00 88.19 515 CYS A O 1
ATOM 4014 N N . GLU A 1 516 ? -10.022 21.378 11.743 1.00 94.81 516 GLU A N 1
ATOM 4015 C CA . GLU A 1 516 ? -11.205 22.069 12.219 1.00 94.81 516 GLU A CA 1
ATOM 4016 C C . GLU A 1 516 ? -11.973 21.218 13.242 1.00 94.81 516 GLU A C 1
ATOM 4018 O O . GLU A 1 516 ? -12.034 19.980 13.178 1.00 94.81 516 GLU A O 1
ATOM 4023 N N . ASN A 1 517 ? -12.554 21.900 14.228 1.00 95.12 517 ASN A N 1
ATOM 4024 C CA . ASN A 1 517 ? -13.463 21.259 15.166 1.00 95.12 517 ASN A CA 1
ATOM 4025 C C . ASN A 1 517 ? -14.699 20.777 14.404 1.00 95.12 517 ASN A C 1
ATOM 4027 O O . ASN A 1 517 ? -15.237 21.496 13.566 1.00 95.12 517 ASN A O 1
ATOM 4031 N N . LEU A 1 518 ? -15.142 19.560 14.703 1.00 95.69 518 LEU A N 1
ATOM 4032 C CA . LEU A 1 518 ? -16.323 18.987 14.076 1.00 95.69 518 LEU A CA 1
ATOM 4033 C C . LEU A 1 518 ? -17.564 19.428 14.854 1.00 95.69 518 LEU A C 1
ATOM 4035 O O . LEU A 1 518 ? -17.612 19.292 16.079 1.00 95.69 518 LEU A O 1
ATOM 4039 N N . THR A 1 519 ? -18.570 19.928 14.145 1.00 96.44 519 THR A N 1
ATOM 4040 C CA . THR A 1 519 ? -19.910 20.099 14.709 1.00 96.44 519 THR A CA 1
ATOM 4041 C C . THR A 1 519 ? -20.625 18.757 14.650 1.00 96.44 519 THR A C 1
ATOM 4043 O O . THR A 1 519 ? -20.766 18.182 13.572 1.00 96.44 519 THR A O 1
ATOM 4046 N N . LEU A 1 520 ? -21.037 18.243 15.806 1.00 96.31 520 LEU A N 1
ATOM 4047 C CA . LEU A 1 520 ? -21.751 16.975 15.918 1.00 96.31 520 LEU A CA 1
ATOM 4048 C C . LEU A 1 520 ? -23.243 17.219 16.099 1.00 96.31 520 LEU A C 1
ATOM 4050 O O . LEU A 1 520 ? -23.649 18.132 16.818 1.00 96.31 520 LEU A O 1
ATOM 4054 N N . GLY A 1 521 ? -24.055 16.355 15.493 1.00 96.31 521 GLY A N 1
ATOM 4055 C CA . GLY A 1 521 ? -25.490 16.346 15.744 1.00 96.31 521 GLY A CA 1
ATOM 4056 C C . GLY A 1 521 ? -25.832 15.777 17.124 1.00 96.31 521 GLY A C 1
ATOM 4057 O O . GLY A 1 521 ? -25.032 15.105 17.778 1.00 96.31 521 GLY A O 1
ATOM 4058 N N . VAL A 1 522 ? -27.080 15.977 17.550 1.00 95.75 522 VAL A N 1
ATOM 4059 C CA . VAL A 1 522 ? -27.621 15.435 18.811 1.00 95.75 522 VAL A CA 1
ATOM 4060 C C . VAL A 1 522 ? -27.423 13.917 18.942 1.00 95.75 522 VAL A C 1
ATOM 4062 O O . VAL A 1 522 ? -27.106 13.421 20.026 1.00 95.75 522 VAL A O 1
ATOM 4065 N N . ALA A 1 523 ? -27.597 13.173 17.845 1.00 96.38 523 ALA A N 1
ATOM 4066 C CA . ALA A 1 523 ? -27.409 11.723 17.831 1.00 96.38 523 ALA A CA 1
ATOM 4067 C C . ALA A 1 523 ? -25.957 11.340 18.160 1.00 96.38 523 ALA A C 1
ATOM 4069 O O . ALA A 1 523 ? -25.725 10.509 19.034 1.00 96.38 523 ALA A O 1
ATOM 4070 N N . ASP A 1 524 ? -24.989 12.010 17.540 1.00 96.56 524 ASP A N 1
ATOM 4071 C CA . ASP A 1 524 ? -23.557 11.762 17.716 1.00 96.56 524 ASP A CA 1
ATOM 4072 C C . ASP A 1 524 ? -23.082 12.070 19.141 1.00 96.56 524 ASP A C 1
ATOM 4074 O O . ASP A 1 524 ? -22.368 11.271 19.753 1.00 96.56 524 ASP A O 1
ATOM 4078 N N . TRP A 1 525 ? -23.539 13.186 19.717 1.00 97.12 525 TRP A N 1
ATOM 4079 C CA . TRP A 1 525 ? -23.277 13.502 21.122 1.00 97.12 525 TRP A CA 1
ATOM 4080 C C . TRP A 1 525 ? -23.858 12.449 22.066 1.00 97.12 525 TRP A C 1
ATOM 4082 O O . TRP A 1 525 ? -23.189 12.009 23.003 1.00 97.12 525 TRP A O 1
ATOM 4092 N N . THR A 1 526 ? -25.082 11.996 21.796 1.00 96.62 526 THR A N 1
ATOM 4093 C CA . THR A 1 526 ? -25.742 10.949 22.587 1.00 96.62 526 THR A CA 1
ATOM 4094 C C . THR A 1 526 ? -24.966 9.631 22.514 1.00 96.62 526 THR A C 1
ATOM 4096 O O . THR A 1 526 ? -24.795 8.965 23.533 1.00 96.62 526 THR A O 1
ATOM 4099 N N . LEU A 1 527 ? -24.437 9.272 21.344 1.00 97.25 527 LEU A N 1
ATOM 4100 C CA . LEU A 1 527 ? -23.610 8.080 21.155 1.00 97.25 527 LEU A CA 1
ATOM 4101 C C . LEU A 1 527 ? -22.280 8.154 21.930 1.00 97.25 527 LEU A C 1
ATOM 4103 O O . LEU A 1 527 ? -21.912 7.194 22.607 1.00 97.25 527 LEU A O 1
ATOM 4107 N N . LEU A 1 528 ? -21.598 9.306 21.918 1.00 97.75 528 LEU A N 1
ATOM 4108 C CA . LEU A 1 528 ? -20.391 9.534 22.729 1.00 97.75 528 LEU A CA 1
ATOM 4109 C C . LEU A 1 528 ? -20.666 9.391 24.230 1.00 97.75 528 LEU A C 1
ATOM 4111 O O . LEU A 1 528 ? -19.913 8.735 24.954 1.00 97.75 528 LEU A O 1
ATOM 4115 N N . MET A 1 529 ? -21.758 9.993 24.700 1.00 98.00 529 MET A N 1
ATOM 4116 C CA . MET A 1 529 ? -22.180 9.894 26.096 1.00 98.00 529 MET A CA 1
ATOM 4117 C C . MET A 1 529 ? -22.530 8.457 26.485 1.00 98.00 529 MET A C 1
ATOM 4119 O O . MET A 1 529 ? -22.111 7.993 27.547 1.00 98.00 529 MET A O 1
ATOM 4123 N N . ALA A 1 530 ? -23.247 7.739 25.616 1.00 97.94 530 ALA A N 1
ATOM 4124 C CA . ALA A 1 530 ? -23.602 6.343 25.829 1.00 97.94 530 ALA A CA 1
ATOM 4125 C C . ALA A 1 530 ? -22.355 5.460 25.963 1.00 97.94 530 ALA A C 1
ATOM 4127 O O . ALA A 1 530 ? -22.306 4.612 26.854 1.00 97.94 530 ALA A O 1
ATOM 4128 N N . GLU A 1 531 ? -21.326 5.683 25.142 1.00 98.38 531 GLU A N 1
ATOM 4129 C CA . GLU A 1 531 ? -20.092 4.899 25.209 1.00 98.38 531 GLU A CA 1
ATOM 4130 C C . GLU A 1 531 ? -19.261 5.214 26.467 1.00 98.38 531 GLU A C 1
ATOM 4132 O O . GLU A 1 531 ? -18.728 4.296 27.088 1.00 98.38 531 GLU A O 1
ATOM 4137 N N . VAL A 1 532 ? -19.217 6.469 26.935 1.00 98.31 532 VAL A N 1
ATOM 4138 C CA . VAL A 1 532 ? -18.596 6.809 28.236 1.00 98.31 532 VAL A CA 1
ATOM 4139 C C . VAL A 1 532 ? -19.347 6.165 29.403 1.00 98.31 532 VAL A C 1
ATOM 4141 O O . VAL A 1 532 ? -18.732 5.637 30.333 1.00 98.31 532 VAL A O 1
ATOM 4144 N N . THR A 1 533 ? -20.678 6.165 29.355 1.00 98.38 533 THR A N 1
ATOM 4145 C CA . THR A 1 533 ? -21.513 5.460 30.334 1.00 98.38 533 THR A CA 1
ATOM 4146 C C . THR A 1 533 ? -21.266 3.955 30.299 1.00 98.38 533 THR A C 1
ATOM 4148 O O . THR A 1 533 ? -21.127 3.333 31.353 1.00 98.38 533 THR A O 1
ATOM 4151 N N . ARG A 1 534 ? -21.123 3.368 29.107 1.00 98.19 534 ARG A N 1
ATOM 4152 C CA . ARG A 1 534 ? -20.771 1.957 28.939 1.00 98.19 534 ARG A CA 1
ATOM 4153 C C . ARG A 1 534 ? -19.399 1.645 29.537 1.00 98.19 534 ARG A C 1
ATOM 4155 O O . ARG A 1 534 ? -19.279 0.658 30.261 1.00 98.19 534 ARG A O 1
ATOM 4162 N N . LEU A 1 535 ? -18.392 2.489 29.307 1.00 98.31 535 LEU A N 1
ATOM 4163 C CA . LEU A 1 535 ? -17.063 2.359 29.916 1.00 98.31 535 LEU A CA 1
ATOM 4164 C C . LEU A 1 535 ? -17.158 2.329 31.453 1.00 98.31 535 LEU A C 1
ATOM 4166 O O . LEU A 1 535 ? -16.548 1.480 32.107 1.00 98.31 535 LEU A O 1
ATOM 4170 N N . ALA A 1 536 ? -17.980 3.209 32.032 1.00 98.44 536 ALA A N 1
ATOM 4171 C CA . ALA A 1 536 ? -18.231 3.252 33.470 1.00 98.44 536 ALA A CA 1
ATOM 4172 C C . ALA A 1 536 ? -18.953 1.997 33.992 1.00 98.44 536 ALA A C 1
ATOM 4174 O O . ALA A 1 536 ? -18.591 1.471 35.041 1.00 98.44 536 ALA A O 1
ATOM 4175 N N . GLN A 1 537 ? -19.951 1.482 33.270 1.00 98.31 537 GLN A N 1
ATOM 4176 C CA . GLN A 1 537 ? -20.630 0.231 33.629 1.00 98.31 537 GLN A CA 1
ATOM 4177 C C . GLN A 1 537 ? -19.673 -0.962 33.581 1.00 98.31 537 GLN A C 1
ATOM 4179 O O . GLN A 1 537 ? -19.629 -1.767 34.514 1.00 98.31 537 GLN A O 1
ATOM 4184 N N . LEU A 1 538 ? -18.870 -1.061 32.519 1.00 98.31 538 LEU A N 1
ATOM 4185 C CA . LEU A 1 538 ? -17.905 -2.140 32.338 1.00 98.31 538 LEU A CA 1
ATOM 4186 C C . LEU A 1 538 ? -16.839 -2.140 33.436 1.00 98.31 538 LEU A C 1
ATOM 4188 O O . LEU A 1 538 ? -16.462 -3.215 33.893 1.00 98.31 538 LEU A O 1
ATOM 4192 N N . SER A 1 539 ? -16.419 -0.976 33.946 1.00 98.31 539 SER A N 1
ATOM 4193 C CA . SER A 1 539 ? -15.485 -0.925 35.082 1.00 98.31 539 SER A CA 1
ATOM 4194 C C . SER A 1 539 ? -16.077 -1.556 36.349 1.00 98.31 539 SER A C 1
ATOM 4196 O O . SER A 1 539 ? -15.387 -2.280 37.067 1.00 98.31 539 SER A O 1
ATOM 4198 N N . GLN A 1 540 ? -17.379 -1.365 36.595 1.00 97.69 540 GLN A N 1
ATOM 4199 C CA . GLN A 1 540 ? -18.083 -2.002 37.712 1.00 97.69 540 GLN A CA 1
ATOM 4200 C C . GLN A 1 540 ? -18.325 -3.502 37.463 1.00 97.69 540 GLN A C 1
ATOM 4202 O O . GLN A 1 540 ? -18.254 -4.306 38.397 1.00 97.69 540 GLN A O 1
ATOM 4207 N N . ARG A 1 541 ? -18.574 -3.903 36.207 1.00 97.31 541 ARG A N 1
ATOM 4208 C CA . ARG A 1 541 ? -18.699 -5.315 35.810 1.00 97.31 541 ARG A CA 1
ATOM 4209 C C . ARG A 1 541 ? -17.385 -6.068 36.004 1.00 97.31 541 ARG A C 1
ATOM 4211 O O . ARG A 1 541 ? -17.409 -7.127 36.617 1.00 97.31 541 ARG A O 1
ATOM 4218 N N . VAL A 1 542 ? -16.253 -5.500 35.578 1.00 97.75 542 VAL A N 1
ATOM 4219 C CA . VAL A 1 542 ? -14.908 -6.067 35.793 1.00 97.75 542 VAL A CA 1
ATOM 4220 C C . VAL A 1 542 ? -14.672 -6.357 37.273 1.00 97.75 542 VAL A C 1
ATOM 4222 O O . VAL A 1 542 ? -14.238 -7.454 37.612 1.00 97.75 542 VAL A O 1
ATOM 4225 N N . MET A 1 543 ? -15.036 -5.429 38.163 1.00 96.94 543 MET A N 1
ATOM 4226 C CA . MET A 1 543 ? -14.923 -5.658 39.606 1.00 96.94 543 MET A CA 1
ATOM 4227 C C . MET A 1 543 ? -15.819 -6.789 40.111 1.00 96.94 543 MET A C 1
ATOM 4229 O O . MET A 1 543 ? -15.380 -7.596 40.927 1.00 96.94 543 MET A O 1
ATOM 4233 N N . SER A 1 544 ? -17.052 -6.876 39.612 1.00 96.06 544 SER A N 1
ATOM 4234 C CA . SER A 1 544 ? -17.977 -7.958 39.975 1.00 96.06 544 SER A CA 1
ATOM 4235 C C . SER A 1 544 ? -17.432 -9.320 39.535 1.00 96.06 544 SER A C 1
ATOM 4237 O O . SER A 1 544 ? -17.401 -10.256 40.330 1.00 96.06 544 SER A O 1
ATOM 4239 N N . SER A 1 545 ? -16.938 -9.411 38.294 1.00 96.75 545 SER A N 1
ATOM 4240 C CA . SER A 1 545 ? -16.324 -10.619 37.733 1.00 96.75 545 SER A CA 1
ATOM 4241 C C . SER A 1 545 ? -15.043 -11.009 38.470 1.00 96.75 545 SER A C 1
ATOM 4243 O O . SER A 1 545 ? -14.799 -12.191 38.673 1.00 96.75 545 SER A O 1
ATOM 4245 N N . MET A 1 546 ? -14.239 -10.034 38.907 1.00 96.31 546 MET A N 1
ATOM 4246 C CA . MET A 1 546 ? -13.013 -10.283 39.668 1.00 96.31 546 MET A CA 1
ATOM 4247 C C . MET A 1 546 ? -13.310 -10.876 41.050 1.00 96.31 546 MET A C 1
ATOM 4249 O O . MET A 1 546 ? -12.662 -11.841 41.443 1.00 96.31 546 MET A O 1
ATOM 4253 N N . VAL A 1 547 ? -14.302 -10.333 41.766 1.00 95.25 547 VAL A N 1
ATOM 4254 C CA . VAL A 1 547 ? -14.738 -10.875 43.065 1.00 95.25 547 VAL A CA 1
ATOM 4255 C C . VAL A 1 547 ? -15.318 -12.278 42.896 1.00 95.25 547 VAL A C 1
ATOM 4257 O O . VAL A 1 547 ? -14.954 -13.178 43.641 1.00 95.25 547 VAL A O 1
ATOM 4260 N N . ALA A 1 548 ? -16.155 -12.496 41.878 1.00 94.69 548 ALA A N 1
ATOM 4261 C CA . ALA A 1 548 ? -16.689 -13.823 41.580 1.00 94.69 548 ALA A CA 1
ATOM 4262 C C . ALA A 1 548 ? -15.572 -14.841 41.276 1.00 94.69 548 ALA A C 1
ATOM 4264 O O . ALA A 1 548 ? -15.570 -15.937 41.834 1.00 94.69 548 ALA A O 1
ATOM 4265 N N . ALA A 1 549 ? -14.590 -14.462 40.450 1.00 95.19 549 ALA A N 1
ATOM 4266 C CA . ALA A 1 549 ? -13.453 -15.315 40.110 1.00 95.19 549 ALA A CA 1
ATOM 4267 C C . ALA A 1 549 ? -12.583 -15.658 41.333 1.00 95.19 549 ALA A C 1
ATOM 4269 O O . ALA A 1 549 ? -12.103 -16.785 41.446 1.00 95.19 549 ALA A O 1
ATOM 4270 N N . GLN A 1 550 ? -12.404 -14.720 42.272 1.00 94.88 550 GLN A N 1
ATOM 4271 C CA . GLN A 1 550 ? -11.672 -14.966 43.521 1.00 94.88 550 GLN A CA 1
ATOM 4272 C C . GLN A 1 550 ? -12.344 -16.041 44.390 1.00 94.88 550 GLN A C 1
ATOM 4274 O O . GLN A 1 550 ? -11.657 -16.822 45.045 1.00 94.88 550 GLN A O 1
ATOM 4279 N N . GLU A 1 551 ? -13.672 -16.114 44.346 1.00 94.75 551 GLU A N 1
ATOM 4280 C CA . GLU A 1 551 ? -14.482 -17.088 45.085 1.00 94.75 551 GLU A CA 1
ATOM 4281 C C . GLU A 1 551 ? -14.676 -18.410 44.319 1.00 94.75 551 GLU A C 1
ATOM 4283 O O . GLU A 1 551 ? -15.482 -19.257 44.706 1.00 94.75 551 GLU A O 1
ATOM 4288 N N . GLY A 1 552 ? -13.940 -18.610 43.220 1.00 94.25 552 GLY A N 1
ATOM 4289 C CA . GLY A 1 552 ? -13.992 -19.832 42.416 1.00 94.25 552 GLY A CA 1
ATOM 4290 C C . GLY A 1 552 ? -15.261 -19.973 41.574 1.00 94.25 552 GLY A C 1
ATOM 4291 O O . GLY A 1 552 ? -15.581 -21.075 41.128 1.00 94.25 552 GLY A O 1
ATOM 4292 N N . LEU A 1 553 ? -15.993 -18.880 41.357 1.00 94.00 553 LEU A N 1
ATOM 4293 C CA . LEU A 1 553 ? -17.133 -18.855 40.449 1.00 94.00 553 LEU A CA 1
ATOM 4294 C C . LEU A 1 553 ? -16.658 -18.554 39.035 1.00 94.00 553 LEU A C 1
ATOM 4296 O O . LEU A 1 553 ? -15.650 -17.874 38.834 1.00 94.00 553 LEU A O 1
ATOM 4300 N N . ASP A 1 554 ? -17.421 -19.035 38.056 1.00 88.19 554 ASP A N 1
ATOM 4301 C CA . ASP A 1 554 ? -17.183 -18.752 36.644 1.00 88.19 554 ASP A CA 1
ATOM 4302 C C . ASP A 1 554 ? -17.538 -17.287 36.341 1.00 88.19 554 ASP A C 1
ATOM 4304 O O . ASP A 1 554 ? -18.638 -16.938 35.910 1.00 88.19 554 ASP A O 1
ATOM 4308 N N . GLY A 1 555 ? -16.621 -16.395 36.712 1.00 80.62 555 GLY A N 1
ATOM 4309 C CA . GLY A 1 555 ? -16.643 -14.989 36.363 1.00 80.62 555 GLY A CA 1
ATOM 4310 C C . GLY A 1 555 ? -15.855 -14.802 35.080 1.00 80.62 555 GLY A C 1
ATOM 4311 O O . GLY A 1 555 ? -14.642 -15.004 35.069 1.00 80.62 555 GLY A O 1
ATOM 4312 N N . ASP A 1 556 ? -16.518 -14.358 34.014 1.00 92.75 556 ASP A N 1
ATOM 4313 C CA . ASP A 1 556 ? -15.871 -14.077 32.732 1.00 92.75 556 ASP A CA 1
ATOM 4314 C C . ASP A 1 556 ? -15.073 -12.753 32.786 1.00 92.75 556 ASP A C 1
ATOM 4316 O O . ASP A 1 556 ? -15.403 -11.729 32.172 1.00 92.75 556 ASP A O 1
ATOM 4320 N N . LEU A 1 557 ? -14.050 -12.738 33.646 1.00 95.94 557 LEU A N 1
ATOM 4321 C CA . LEU A 1 557 ? -13.185 -11.596 33.924 1.00 95.94 557 LEU A CA 1
ATOM 4322 C C . LEU A 1 557 ? -12.403 -11.191 32.676 1.00 95.94 557 LEU A C 1
ATOM 4324 O O . LEU A 1 557 ? -12.272 -10.000 32.393 1.00 95.94 557 LEU A O 1
ATOM 4328 N N . THR A 1 558 ? -11.928 -12.174 31.910 1.00 96.12 558 THR A N 1
ATOM 4329 C CA . THR A 1 558 ? -11.182 -11.947 30.672 1.00 96.12 558 THR A CA 1
ATOM 4330 C C . THR A 1 558 ? -12.047 -11.254 29.626 1.00 96.12 558 THR A C 1
ATOM 4332 O O . THR A 1 558 ? -11.601 -10.249 29.067 1.00 96.12 558 THR A O 1
ATOM 4335 N N . VAL A 1 559 ? -13.291 -11.700 29.402 1.00 95.94 559 VAL A N 1
ATOM 4336 C CA . VAL A 1 559 ? -14.203 -11.003 28.480 1.00 95.94 559 VAL A CA 1
ATOM 4337 C C . VAL A 1 559 ? -14.594 -9.638 29.024 1.00 95.94 559 VAL A C 1
ATOM 4339 O O . VAL A 1 559 ? -14.560 -8.671 28.271 1.00 95.94 559 VAL A O 1
ATOM 4342 N N . SER A 1 560 ? -14.879 -9.505 30.323 1.00 97.06 560 SER A N 1
ATOM 4343 C CA . SER A 1 560 ? -15.236 -8.203 30.915 1.00 97.06 560 SER A CA 1
ATOM 4344 C C . SER A 1 560 ? -14.115 -7.167 30.733 1.00 97.06 560 SER A C 1
ATOM 4346 O O . SER A 1 560 ? -14.375 -6.004 30.417 1.00 97.06 560 SER A O 1
ATOM 4348 N N . LEU A 1 561 ? -12.854 -7.583 30.895 1.00 97.44 561 LEU A N 1
ATOM 4349 C CA . LEU A 1 561 ? -11.693 -6.718 30.692 1.00 97.44 561 LEU A CA 1
ATOM 4350 C C . LEU A 1 561 ? -11.464 -6.398 29.206 1.00 97.44 561 LEU A C 1
ATOM 4352 O O . LEU A 1 561 ? -11.108 -5.266 28.869 1.00 97.44 561 LEU A O 1
ATOM 4356 N N . ALA A 1 562 ? -11.690 -7.367 28.316 1.00 96.44 562 ALA A N 1
ATOM 4357 C CA . ALA A 1 562 ? -11.634 -7.151 26.873 1.00 96.44 562 ALA A CA 1
ATOM 4358 C C . ALA A 1 562 ? -12.724 -6.173 26.399 1.00 96.44 562 ALA A C 1
ATOM 4360 O O . ALA A 1 562 ? -12.431 -5.267 25.623 1.00 96.44 562 ALA A O 1
ATOM 4361 N N . GLU A 1 563 ? -13.952 -6.290 26.915 1.00 97.12 563 GLU A N 1
ATOM 4362 C CA . GLU A 1 563 ? -15.051 -5.356 26.647 1.00 97.12 563 GLU A CA 1
ATOM 4363 C C . GLU A 1 563 ? -14.726 -3.942 27.138 1.00 97.12 563 GLU A C 1
ATOM 4365 O O . GLU A 1 563 ? -15.003 -2.974 26.428 1.00 97.12 563 GLU A O 1
ATOM 4370 N N . LEU A 1 564 ? -14.125 -3.807 28.329 1.00 98.12 564 LEU A N 1
ATOM 4371 C CA . LEU A 1 564 ? -13.703 -2.512 28.870 1.00 98.12 564 LEU A CA 1
ATOM 4372 C C . LEU A 1 564 ? -12.687 -1.829 27.944 1.00 98.12 564 LEU A C 1
ATOM 4374 O O . LEU A 1 564 ? -12.850 -0.656 27.605 1.00 98.12 564 LEU A O 1
ATOM 4378 N N . ARG A 1 565 ? -11.663 -2.569 27.501 1.00 97.50 565 ARG A N 1
ATOM 4379 C CA . ARG A 1 565 ? -10.656 -2.064 26.556 1.00 97.50 565 ARG A CA 1
ATOM 4380 C C . ARG A 1 565 ? -11.275 -1.711 25.210 1.00 97.50 565 ARG A C 1
ATOM 4382 O O . ARG A 1 565 ? -11.053 -0.611 24.721 1.00 97.50 565 ARG A O 1
ATOM 4389 N N . ALA A 1 566 ? -12.126 -2.578 24.663 1.00 96.50 566 ALA A N 1
ATOM 4390 C CA . ALA A 1 566 ? -12.844 -2.304 23.422 1.00 96.50 566 ALA A CA 1
ATOM 4391 C C . ALA A 1 566 ? -13.711 -1.037 23.525 1.00 96.50 566 ALA A C 1
ATOM 4393 O O . ALA A 1 566 ? -13.827 -0.292 22.555 1.00 96.50 566 ALA A O 1
ATOM 4394 N N . SER A 1 567 ? -14.291 -0.761 24.697 1.00 97.88 567 SER A N 1
ATOM 4395 C CA . SER A 1 567 ? -15.075 0.454 24.920 1.00 97.88 567 SER A CA 1
ATOM 4396 C C . SER A 1 567 ? -14.220 1.724 24.880 1.00 97.88 567 SER A C 1
ATOM 4398 O O . SER A 1 567 ? -14.560 2.680 24.182 1.00 97.88 567 SER A O 1
ATOM 4400 N N . LEU A 1 568 ? -13.055 1.709 25.537 1.00 98.06 568 LEU A N 1
ATOM 4401 C CA . LEU A 1 568 ? -12.076 2.794 25.430 1.00 98.06 568 LEU A CA 1
ATOM 4402 C C . LEU A 1 568 ? -11.599 2.979 23.981 1.00 98.06 568 LEU A C 1
ATOM 4404 O O . LEU A 1 568 ? -11.509 4.101 23.490 1.00 98.06 568 LEU A O 1
ATOM 4408 N N . GLU A 1 569 ? -11.325 1.883 23.278 1.00 97.38 569 GLU A N 1
ATOM 4409 C CA . GLU A 1 569 ? -10.893 1.923 21.881 1.00 97.38 569 GLU A CA 1
ATOM 4410 C C . GLU A 1 569 ? -11.952 2.538 20.973 1.00 97.38 569 GLU A C 1
ATOM 4412 O O . GLU A 1 569 ? -11.600 3.324 20.103 1.00 97.38 569 GLU A O 1
ATOM 4417 N N . ARG A 1 570 ? -13.245 2.266 21.192 1.00 97.56 570 ARG A N 1
ATOM 4418 C CA . ARG A 1 570 ? -14.321 2.930 20.440 1.00 97.56 570 ARG A CA 1
ATOM 4419 C C . ARG A 1 570 ? -14.370 4.434 20.690 1.00 97.56 570 ARG A C 1
ATOM 4421 O O . ARG A 1 570 ? -14.630 5.176 19.751 1.00 97.56 570 ARG A O 1
ATOM 4428 N N . LEU A 1 571 ? -14.066 4.897 21.903 1.00 97.94 571 LEU A N 1
ATOM 4429 C CA . LEU A 1 571 ? -13.980 6.332 22.203 1.00 97.94 571 LEU A CA 1
ATOM 4430 C C . LEU A 1 571 ? -12.796 7.024 21.507 1.00 97.94 571 LEU A C 1
ATOM 4432 O O . LEU A 1 571 ? -12.900 8.202 21.152 1.00 97.94 571 LEU A O 1
ATOM 4436 N N . ILE A 1 572 ? -11.680 6.313 21.320 1.00 97.69 572 ILE A N 1
ATOM 4437 C CA . ILE A 1 572 ? -10.473 6.839 20.662 1.00 97.69 572 ILE A CA 1
ATOM 4438 C C . ILE A 1 572 ? -10.601 6.745 19.136 1.00 97.69 572 ILE A C 1
ATOM 4440 O O . ILE A 1 572 ? -10.376 7.721 18.424 1.00 97.69 572 ILE A O 1
ATOM 4444 N N . LEU A 1 573 ? -10.947 5.564 18.631 1.00 96.62 573 LEU A N 1
ATOM 4445 C CA . LEU A 1 573 ? -10.911 5.226 17.211 1.00 96.62 573 LEU A CA 1
ATOM 4446 C C . LEU A 1 573 ? -12.212 5.555 16.481 1.00 96.62 573 LEU A C 1
ATOM 4448 O O . LEU A 1 573 ? -12.197 5.648 15.256 1.00 96.62 573 LEU A O 1
ATOM 4452 N N . GLY A 1 574 ? -13.324 5.684 17.204 1.00 96.94 574 GLY A N 1
ATOM 4453 C CA . GLY A 1 574 ? -14.661 5.654 16.624 1.00 96.94 574 GLY A CA 1
ATOM 4454 C C . GLY A 1 574 ? -15.079 4.245 16.188 1.00 96.94 574 GLY A C 1
ATOM 4455 O O . GLY A 1 574 ? -14.257 3.323 16.044 1.00 96.94 574 GLY A O 1
ATOM 4456 N N . PHE A 1 575 ? -16.381 4.070 15.971 1.00 96.25 575 PHE A N 1
ATOM 4457 C CA . PHE A 1 575 ? -16.982 2.847 15.454 1.00 96.25 575 PHE A CA 1
ATOM 4458 C C . PHE A 1 575 ? -18.143 3.165 14.491 1.00 96.25 575 PHE A C 1
ATOM 4460 O O . PHE A 1 575 ? -18.997 3.986 14.850 1.00 96.25 575 PHE A O 1
ATOM 4467 N N . PRO A 1 576 ? -18.228 2.499 13.322 1.00 90.94 576 PRO A N 1
ATOM 4468 C CA . PRO A 1 576 ? -19.177 2.841 12.270 1.00 90.94 576 PRO A CA 1
ATOM 4469 C C . PRO A 1 576 ? -20.612 2.753 12.767 1.00 90.94 576 PRO A C 1
ATOM 4471 O O . PRO A 1 576 ? -20.995 1.761 13.390 1.00 90.94 576 PRO A O 1
ATOM 4474 N N . ASN A 1 577 ? -21.401 3.797 12.497 1.00 87.56 577 ASN A N 1
ATOM 4475 C CA . ASN A 1 577 ? -22.802 3.927 12.916 1.00 87.56 577 ASN A CA 1
ATOM 4476 C C . ASN A 1 577 ? -23.048 3.776 14.434 1.00 87.56 577 ASN A C 1
ATOM 4478 O O . ASN A 1 577 ? -24.184 3.532 14.841 1.00 87.56 577 ASN A O 1
ATOM 4482 N N . MET A 1 578 ? -22.010 3.882 15.277 1.00 92.19 578 MET A N 1
ATOM 4483 C CA . MET A 1 578 ? -22.147 3.682 16.725 1.00 92.19 578 MET A CA 1
ATOM 4484 C C . MET A 1 578 ? -21.455 4.731 17.582 1.00 92.19 578 MET A C 1
ATOM 4486 O O . MET A 1 578 ? -22.045 5.136 18.567 1.00 92.19 578 MET A O 1
ATOM 4490 N N . VAL A 1 579 ? -20.214 5.131 17.299 1.00 96.81 579 VAL A N 1
ATOM 4491 C CA . VAL A 1 579 ? -19.485 6.091 18.148 1.00 96.81 579 VAL A CA 1
ATOM 4492 C C . VAL A 1 579 ? -18.619 6.967 17.247 1.00 96.81 579 VAL A C 1
ATOM 4494 O O . VAL A 1 579 ? -17.702 6.435 16.620 1.00 96.81 579 VAL A O 1
ATOM 4497 N N . PRO A 1 580 ? -18.864 8.282 17.143 1.00 97.25 580 PRO A N 1
ATOM 4498 C CA . PRO A 1 580 ? -17.999 9.152 16.355 1.00 97.25 580 PRO A CA 1
ATOM 4499 C C . PRO A 1 580 ? -16.646 9.342 17.058 1.00 97.25 580 PRO A C 1
ATOM 4501 O O . PRO A 1 580 ? -16.525 9.205 18.276 1.00 97.25 580 PRO A O 1
ATOM 4504 N N . VAL A 1 581 ? -15.611 9.702 16.298 1.00 97.06 581 VAL A N 1
ATOM 4505 C CA . VAL A 1 581 ? -14.354 10.191 16.886 1.00 97.06 581 VAL A CA 1
ATOM 4506 C C . VAL A 1 581 ? -14.583 11.565 17.515 1.00 97.06 581 VAL A C 1
ATOM 4508 O O . VAL A 1 581 ? -15.454 12.328 17.102 1.00 97.06 581 VAL A O 1
ATOM 4511 N N . GLN A 1 582 ? -13.760 11.902 18.504 1.00 97.56 582 GLN A N 1
ATOM 4512 C CA . GLN A 1 582 ? -13.854 13.149 19.256 1.00 97.56 582 GLN A CA 1
ATOM 4513 C C . GLN A 1 582 ? -13.925 14.401 18.358 1.00 97.56 582 GLN A C 1
ATOM 4515 O O . GLN A 1 582 ? -13.121 14.536 17.426 1.00 97.56 582 GLN A O 1
ATOM 4520 N N . PRO A 1 583 ? -14.828 15.360 18.647 1.00 97.06 583 PRO A N 1
ATOM 4521 C CA . PRO A 1 583 ? -15.053 16.542 17.810 1.00 97.06 583 PRO A CA 1
ATOM 4522 C C . PRO A 1 583 ? -14.039 17.666 18.019 1.00 97.06 583 PRO A C 1
ATOM 4524 O O . PRO A 1 583 ? -13.923 18.554 17.172 1.00 97.06 583 PRO A O 1
ATOM 4527 N N . THR A 1 584 ? -13.213 17.585 19.062 1.00 96.94 584 THR A N 1
ATOM 4528 C CA . THR A 1 584 ? -12.133 18.543 19.316 1.00 96.94 584 THR A CA 1
ATOM 4529 C C . THR A 1 584 ? -10.847 17.835 19.742 1.00 96.94 584 THR A C 1
ATOM 4531 O O . THR A 1 584 ? -10.861 16.747 20.326 1.00 96.94 584 THR A O 1
ATOM 4534 N N . GLN A 1 585 ? -9.703 18.474 19.482 1.00 96.75 585 GLN A N 1
ATOM 4535 C CA . GLN A 1 585 ? -8.393 17.982 19.923 1.00 96.75 585 GLN A CA 1
ATOM 4536 C C . GLN A 1 585 ? -8.270 17.949 21.458 1.00 96.75 585 GLN A C 1
ATOM 4538 O O . GLN A 1 585 ? -7.549 17.111 22.003 1.00 96.75 585 GLN A O 1
ATOM 4543 N N . ALA A 1 586 ? -8.969 18.850 22.155 1.00 96.50 586 ALA A N 1
ATOM 4544 C CA . ALA A 1 586 ? -8.985 18.917 23.614 1.00 96.50 586 ALA A CA 1
ATOM 4545 C C . ALA A 1 586 ? -9.696 17.703 24.231 1.00 96.50 586 ALA A C 1
ATOM 4547 O O . ALA A 1 586 ? -9.149 17.076 25.140 1.00 96.50 586 ALA A O 1
ATOM 4548 N N . LEU A 1 587 ? -10.864 17.325 23.700 1.00 97.19 587 LEU A N 1
ATOM 4549 C CA . LEU A 1 587 ? -11.567 16.110 24.114 1.00 97.19 587 LEU A CA 1
ATOM 4550 C C . LEU A 1 587 ? -10.747 14.854 23.828 1.00 97.19 587 LEU A C 1
ATOM 4552 O O . LEU A 1 587 ? -10.621 13.994 24.696 1.00 97.19 587 LEU A O 1
ATOM 4556 N N . PHE A 1 588 ? -10.132 14.783 22.645 1.00 97.38 588 PHE A N 1
ATOM 4557 C CA . PHE A 1 588 ? -9.268 13.663 22.278 1.00 97.38 588 PHE A CA 1
ATOM 4558 C C . PHE A 1 588 ? -8.100 13.487 23.253 1.00 97.38 588 PHE A C 1
ATOM 4560 O O . PHE A 1 588 ? -7.912 12.397 23.792 1.00 97.38 588 PHE A O 1
ATOM 4567 N N . ARG A 1 589 ? -7.383 14.573 23.578 1.00 96.75 589 ARG A N 1
ATOM 4568 C CA . ARG A 1 589 ? -6.322 14.547 24.600 1.00 96.75 589 ARG A CA 1
ATOM 4569 C C . ARG A 1 589 ? -6.846 14.131 25.961 1.00 96.75 589 ARG A C 1
ATOM 4571 O O . ARG A 1 589 ? -6.219 13.317 26.615 1.00 96.75 589 ARG A O 1
ATOM 4578 N N . ARG A 1 590 ? -8.019 14.609 26.384 1.00 97.38 590 ARG A N 1
ATOM 4579 C CA . ARG A 1 590 ? -8.584 14.205 27.679 1.00 97.38 590 ARG A CA 1
ATOM 4580 C C . ARG A 1 590 ? -8.824 12.693 27.765 1.00 97.38 590 ARG A C 1
ATOM 4582 O O . ARG A 1 590 ? -8.647 12.119 28.835 1.00 97.38 590 ARG A O 1
ATOM 4589 N N . ILE A 1 591 ? -9.196 12.034 26.670 1.00 97.81 591 ILE A N 1
ATOM 4590 C CA . ILE A 1 591 ? -9.340 10.571 26.654 1.00 97.81 591 ILE A CA 1
ATOM 4591 C C . ILE A 1 591 ? -7.975 9.896 26.752 1.00 97.81 591 ILE A C 1
ATOM 4593 O O . ILE A 1 591 ? -7.805 9.017 27.595 1.00 97.81 591 ILE A O 1
ATOM 4597 N N . LEU A 1 592 ? -7.006 10.333 25.945 1.00 96.69 592 LEU A N 1
ATOM 4598 C CA . LEU A 1 592 ? -5.658 9.761 25.932 1.00 96.69 592 LEU A CA 1
ATOM 4599 C C . LEU A 1 592 ? -4.898 9.984 27.248 1.00 96.69 592 LEU A C 1
ATOM 4601 O O . LEU A 1 592 ? -4.241 9.071 27.728 1.00 96.69 592 LEU A O 1
ATOM 4605 N N . ASP A 1 593 ? -5.020 11.164 27.850 1.00 96.88 593 ASP A N 1
ATOM 4606 C CA . ASP A 1 593 ? -4.225 11.579 29.010 1.00 96.88 593 ASP A CA 1
ATOM 4607 C C . ASP A 1 593 ? -4.880 11.199 30.347 1.00 96.88 593 ASP A C 1
ATOM 4609 O O . ASP A 1 593 ? -4.213 11.187 31.381 1.00 96.88 593 ASP A O 1
ATOM 4613 N N . VAL A 1 594 ? -6.192 10.920 30.360 1.00 97.31 594 VAL A N 1
ATOM 4614 C CA . VAL A 1 594 ? -6.948 10.669 31.603 1.00 97.31 594 VAL A CA 1
ATOM 4615 C C . VAL A 1 594 ? -7.673 9.327 31.582 1.00 97.31 594 VAL A C 1
ATOM 4617 O O . VAL A 1 594 ? -7.496 8.525 32.498 1.00 97.31 594 VAL A O 1
ATOM 4620 N N . ALA A 1 595 ? -8.488 9.053 30.561 1.00 97.50 595 ALA A N 1
ATOM 4621 C CA . ALA A 1 595 ? -9.290 7.828 30.527 1.00 97.50 595 ALA A CA 1
ATOM 4622 C C . ALA A 1 595 ? -8.456 6.582 30.228 1.00 97.50 595 ALA A C 1
ATOM 4624 O O . ALA A 1 595 ? -8.615 5.577 30.920 1.00 97.50 595 ALA A O 1
ATOM 4625 N N . ALA A 1 596 ? -7.549 6.647 29.250 1.00 97.25 596 ALA A N 1
ATOM 4626 C CA . ALA A 1 596 ? -6.704 5.510 28.902 1.00 97.25 596 ALA A CA 1
ATOM 4627 C C . ALA A 1 596 ? -5.806 5.057 30.073 1.00 97.25 596 ALA A C 1
ATOM 4629 O O . ALA A 1 596 ? -5.911 3.890 30.458 1.00 97.25 596 ALA A O 1
ATOM 4630 N N . PRO A 1 597 ? -5.065 5.948 30.767 1.00 97.81 597 PRO A N 1
ATOM 4631 C CA . PRO A 1 597 ? -4.286 5.562 31.942 1.00 97.81 597 PRO A CA 1
ATOM 4632 C C . PRO A 1 597 ? -5.137 4.982 33.078 1.00 97.81 597 PRO A C 1
ATOM 4634 O O . PRO A 1 597 ? -4.684 4.081 33.780 1.00 97.81 597 PRO A O 1
ATOM 4637 N N . ALA A 1 598 ? -6.373 5.460 33.268 1.00 98.12 598 ALA A N 1
ATOM 4638 C CA . ALA A 1 598 ? -7.277 4.921 34.286 1.00 98.12 598 ALA A CA 1
ATOM 4639 C C . ALA A 1 598 ? -7.743 3.489 33.955 1.00 98.12 598 ALA A C 1
ATOM 4641 O O . ALA A 1 598 ? -7.797 2.636 34.845 1.00 98.12 598 ALA A O 1
ATOM 4642 N N . VAL A 1 599 ? -8.031 3.201 32.680 1.00 98.06 599 VAL A N 1
ATOM 4643 C CA . VAL A 1 599 ? -8.339 1.841 32.205 1.00 98.06 599 VAL A CA 1
ATOM 4644 C C . VAL A 1 599 ? -7.123 0.926 32.346 1.00 98.06 599 VAL A C 1
ATOM 4646 O O . VAL A 1 599 ? -7.268 -0.182 32.863 1.00 98.06 599 VAL A O 1
ATOM 4649 N N . ASP A 1 600 ? -5.929 1.383 31.969 1.00 96.94 600 ASP A N 1
ATOM 4650 C CA . ASP A 1 600 ? -4.692 0.602 32.094 1.00 96.94 600 ASP A CA 1
ATOM 4651 C C . ASP A 1 600 ? -4.322 0.330 33.555 1.00 96.94 600 ASP A C 1
ATOM 4653 O O . ASP A 1 600 ? -3.911 -0.782 33.897 1.00 96.94 600 ASP A O 1
ATOM 4657 N N . ALA A 1 601 ? -4.534 1.303 34.446 1.00 97.69 601 ALA A N 1
ATOM 4658 C CA . ALA A 1 601 ? -4.325 1.137 35.879 1.00 97.69 601 ALA A CA 1
ATOM 4659 C C . ALA A 1 601 ? -5.293 0.105 36.477 1.00 97.69 601 ALA A C 1
ATOM 4661 O O . ALA A 1 601 ? -4.876 -0.721 37.295 1.00 97.69 601 ALA A O 1
ATOM 4662 N N . LEU A 1 602 ? -6.566 0.115 36.059 1.00 98.00 602 LEU A N 1
ATOM 4663 C CA . LEU A 1 602 ? -7.537 -0.908 36.451 1.00 98.00 602 LEU A CA 1
ATOM 4664 C C . LEU A 1 602 ? -7.134 -2.282 35.905 1.00 98.00 602 LEU A C 1
ATOM 4666 O O . LEU A 1 602 ? -7.066 -3.242 36.668 1.00 98.00 602 LEU A O 1
ATOM 4670 N N . ALA A 1 603 ? -6.809 -2.374 34.615 1.00 97.50 603 ALA A N 1
ATOM 4671 C CA . ALA A 1 603 ? -6.394 -3.620 33.981 1.00 97.50 603 ALA A CA 1
ATOM 4672 C C . ALA A 1 603 ? -5.149 -4.229 34.645 1.00 97.50 603 ALA A C 1
ATOM 4674 O O . ALA A 1 603 ? -5.108 -5.434 34.885 1.00 97.50 603 ALA A O 1
ATOM 4675 N N . SER A 1 604 ? -4.165 -3.396 34.992 1.00 97.25 604 SER A N 1
ATOM 4676 C CA . SER A 1 604 ? -2.955 -3.822 35.703 1.00 97.25 604 SER A CA 1
ATOM 4677 C C . SER A 1 604 ? -3.288 -4.344 37.101 1.00 97.25 604 SER A C 1
ATOM 4679 O O . SER A 1 604 ? -2.860 -5.433 37.469 1.00 97.25 604 SER A O 1
ATOM 4681 N N . ALA A 1 605 ? -4.132 -3.634 37.859 1.00 97.38 605 ALA A N 1
ATOM 4682 C CA . ALA A 1 605 ? -4.548 -4.082 39.188 1.00 97.38 605 ALA A CA 1
ATOM 4683 C C . ALA A 1 605 ? -5.334 -5.409 39.158 1.00 97.38 605 ALA A C 1
ATOM 4685 O O . ALA A 1 605 ? -5.188 -6.229 40.066 1.00 97.38 605 ALA A O 1
ATOM 4686 N N . VAL A 1 606 ? -6.140 -5.628 38.113 1.00 96.81 606 VAL A N 1
ATOM 4687 C CA . VAL A 1 606 ? -6.842 -6.896 37.867 1.00 96.81 606 VAL A CA 1
ATOM 4688 C C . VAL A 1 606 ? -5.850 -8.018 37.553 1.00 96.81 606 VAL A C 1
ATOM 4690 O O . VAL A 1 606 ? -5.948 -9.088 38.148 1.00 96.81 606 VAL A O 1
ATOM 4693 N N . ALA A 1 607 ? -4.871 -7.775 36.674 1.00 96.56 607 ALA A N 1
ATOM 4694 C CA . ALA A 1 607 ? -3.844 -8.757 36.314 1.00 96.56 607 ALA A CA 1
ATOM 4695 C C . ALA A 1 607 ? -2.963 -9.169 37.509 1.00 96.56 607 ALA A C 1
ATOM 4697 O O . ALA A 1 607 ? -2.527 -10.313 37.591 1.00 96.56 607 ALA A O 1
ATOM 4698 N N . GLU A 1 608 ? -2.741 -8.260 38.460 1.00 96.75 608 GLU A N 1
ATOM 4699 C CA . GLU A 1 608 ? -2.036 -8.538 39.717 1.00 96.75 608 GLU A CA 1
ATOM 4700 C C . GLU A 1 608 ? -2.875 -9.324 40.745 1.00 96.75 608 GLU A C 1
ATOM 4702 O O . GLU A 1 608 ? -2.359 -9.698 41.798 1.00 96.75 608 GLU A O 1
ATOM 4707 N N . GLY A 1 609 ? -4.176 -9.534 40.504 1.00 95.19 609 GLY A N 1
ATOM 4708 C CA . GLY A 1 609 ? -5.086 -10.142 41.482 1.00 95.19 609 GLY A CA 1
ATOM 4709 C C . GLY A 1 609 ? -5.349 -9.264 42.716 1.00 95.19 609 GLY A C 1
ATOM 4710 O O . GLY A 1 609 ? -5.856 -9.740 43.731 1.00 95.19 609 GLY A O 1
ATOM 4711 N N . ALA A 1 610 ? -5.016 -7.970 42.664 1.00 95.25 610 ALA A N 1
ATOM 4712 C CA . ALA A 1 610 ? -5.076 -7.061 43.805 1.00 95.25 610 ALA A CA 1
ATOM 4713 C C . ALA A 1 610 ? -6.464 -6.411 43.942 1.00 95.25 610 ALA A C 1
ATOM 4715 O O . ALA A 1 610 ? -6.652 -5.243 43.605 1.00 95.25 610 ALA A O 1
ATOM 4716 N N . VAL A 1 611 ? -7.441 -7.147 44.476 1.00 94.44 611 VAL A N 1
ATOM 4717 C CA . VAL A 1 611 ? -8.874 -6.768 44.493 1.00 94.44 611 VAL A CA 1
ATOM 4718 C C . VAL A 1 611 ? -9.127 -5.378 45.095 1.00 94.44 611 VAL A C 1
ATOM 4720 O O . VAL A 1 611 ? -9.847 -4.572 44.509 1.00 94.44 611 VAL A O 1
ATOM 4723 N N . ALA A 1 612 ? -8.492 -5.044 46.224 1.00 93.81 612 ALA A N 1
ATOM 4724 C CA . ALA A 1 612 ? -8.626 -3.721 46.848 1.00 93.81 612 ALA A CA 1
ATOM 4725 C C . ALA A 1 612 ? -8.075 -2.588 45.970 1.00 93.81 612 ALA A C 1
ATOM 4727 O O . ALA A 1 612 ? -8.677 -1.517 45.870 1.00 93.81 612 ALA A O 1
ATOM 4728 N N . ARG A 1 613 ? -6.953 -2.834 45.281 1.00 95.25 613 ARG A N 1
ATOM 4729 C CA . ARG A 1 613 ? -6.376 -1.874 44.336 1.00 95.25 613 ARG A CA 1
ATOM 4730 C C . ARG A 1 613 ? -7.268 -1.735 43.105 1.00 95.25 613 ARG A C 1
ATOM 4732 O O . ARG A 1 613 ? -7.535 -0.612 42.694 1.00 95.25 613 ARG A O 1
ATOM 4739 N N . ALA A 1 614 ? -7.763 -2.845 42.560 1.00 96.00 614 ALA A N 1
ATOM 4740 C CA . ALA A 1 614 ? -8.677 -2.846 41.424 1.00 96.00 614 ALA A CA 1
ATOM 4741 C C . ALA A 1 614 ? -9.966 -2.074 41.751 1.00 96.00 614 ALA A C 1
ATOM 4743 O O . ALA A 1 614 ? -10.371 -1.224 40.965 1.00 96.00 614 ALA A O 1
ATOM 4744 N N . GLN A 1 615 ? -10.538 -2.250 42.949 1.00 95.44 615 GLN A N 1
ATOM 4745 C CA . GLN A 1 615 ? -11.703 -1.481 43.404 1.00 95.44 615 GLN A CA 1
ATOM 4746 C C . GLN A 1 615 ? -11.420 0.027 43.439 1.00 95.44 615 GLN A C 1
ATOM 4748 O O . GLN A 1 615 ? -12.241 0.810 42.959 1.00 95.44 615 GLN A O 1
ATOM 4753 N N . SER A 1 616 ? -10.262 0.440 43.971 1.00 95.50 616 SER A N 1
ATOM 4754 C CA . SER A 1 616 ? -9.844 1.850 43.959 1.00 95.50 616 SER A CA 1
ATOM 4755 C C . SER A 1 616 ? -9.756 2.385 42.530 1.00 95.50 616 SER A C 1
ATOM 4757 O O . SER A 1 616 ? -10.349 3.415 42.221 1.00 95.50 616 SER A O 1
ATOM 4759 N N . ARG A 1 617 ? -9.087 1.652 41.627 1.00 97.62 617 ARG A N 1
ATOM 4760 C CA . ARG A 1 617 ? -8.927 2.054 40.219 1.00 97.62 617 ARG A CA 1
ATOM 4761 C C . ARG A 1 617 ? -10.248 2.081 39.452 1.00 97.62 617 ARG A C 1
ATOM 4763 O O . ARG A 1 617 ? -10.456 2.970 38.634 1.00 97.62 617 ARG A O 1
ATOM 4770 N N . ALA A 1 618 ? -11.174 1.168 39.740 1.00 97.12 618 ALA A N 1
ATOM 4771 C CA . ALA A 1 618 ? -12.519 1.199 39.174 1.00 97.12 618 ALA A CA 1
ATOM 4772 C C . ALA A 1 618 ? -13.321 2.416 39.665 1.00 97.12 618 ALA A C 1
ATOM 4774 O O . ALA A 1 618 ? -14.095 2.985 38.896 1.00 97.12 618 ALA A O 1
ATOM 4775 N N . GLY A 1 619 ? -13.126 2.839 40.920 1.00 96.19 619 GLY A N 1
ATOM 4776 C CA . GLY A 1 619 ? -13.678 4.087 41.453 1.00 96.19 619 GLY A CA 1
ATOM 4777 C C . GLY A 1 619 ? -13.085 5.332 40.785 1.00 96.19 619 GLY A C 1
ATOM 4778 O O . GLY A 1 619 ? -13.825 6.230 40.395 1.00 96.19 619 GLY A O 1
ATOM 4779 N N . GLU A 1 620 ? -11.770 5.362 40.571 1.00 97.38 620 GLU A N 1
ATOM 4780 C CA . GLU A 1 620 ? -11.101 6.438 39.825 1.00 97.38 620 GLU A CA 1
ATOM 4781 C C . GLU A 1 620 ? -11.626 6.532 38.385 1.00 97.38 620 GLU A C 1
ATOM 4783 O O . GLU A 1 620 ? -12.010 7.613 37.936 1.00 97.38 620 GLU A O 1
ATOM 4788 N N . LEU A 1 621 ? -11.729 5.400 37.679 1.00 98.12 621 LEU A N 1
ATOM 4789 C CA . LEU A 1 621 ? -12.274 5.348 36.321 1.00 98.12 621 LEU A CA 1
ATOM 4790 C C . LEU A 1 621 ? -13.746 5.795 36.267 1.00 98.12 621 LEU A C 1
ATOM 4792 O O . LEU A 1 621 ? -14.155 6.446 35.306 1.00 98.12 621 LEU A O 1
ATOM 4796 N N . LEU A 1 622 ? -14.538 5.500 37.304 1.00 97.75 622 LEU A N 1
ATOM 4797 C CA . LEU A 1 622 ? -15.912 5.990 37.430 1.00 97.75 622 LEU A CA 1
ATOM 4798 C C . LEU A 1 622 ? -15.958 7.527 37.503 1.00 97.75 622 LEU A C 1
ATOM 4800 O O . LEU A 1 622 ? -16.751 8.150 36.795 1.00 97.75 622 LEU A O 1
ATOM 4804 N N . GLU A 1 623 ? -15.092 8.155 38.299 1.00 97.81 623 GLU A N 1
ATOM 4805 C CA . GLU A 1 623 ? -15.026 9.621 38.380 1.00 97.81 623 GLU A CA 1
ATOM 4806 C C . GLU A 1 623 ? -14.497 10.258 37.087 1.00 97.81 623 GLU A C 1
ATOM 4808 O O . GLU A 1 623 ? -15.004 11.302 36.663 1.00 97.81 623 GLU A O 1
ATOM 4813 N N . VAL A 1 624 ? -13.545 9.610 36.405 1.00 97.94 624 VAL A N 1
ATOM 4814 C CA . VAL A 1 624 ? -13.076 10.036 35.075 1.00 97.94 624 VAL A CA 1
ATOM 4815 C C . VAL A 1 624 ? -14.217 10.003 34.057 1.00 97.94 624 VAL A C 1
ATOM 4817 O O . VAL A 1 624 ? -14.437 10.994 33.356 1.00 97.94 624 VAL A O 1
ATOM 4820 N N . ALA A 1 625 ? -14.991 8.916 34.009 1.00 98.12 625 ALA A N 1
ATOM 4821 C CA . ALA A 1 625 ? -16.142 8.803 33.118 1.00 98.12 625 ALA A CA 1
ATOM 4822 C C . ALA A 1 625 ? -17.210 9.865 33.429 1.00 98.12 625 ALA A C 1
ATOM 4824 O O . ALA A 1 625 ? -17.713 10.527 32.521 1.00 98.12 625 ALA A O 1
ATOM 4825 N N . ARG A 1 626 ? -17.499 10.124 34.713 1.00 98.00 626 ARG A N 1
ATOM 4826 C CA . ARG A 1 626 ? -18.411 11.206 35.126 1.00 98.00 626 ARG A CA 1
ATOM 4827 C C . ARG A 1 626 ? -17.910 12.582 34.681 1.00 98.00 626 ARG A C 1
ATOM 4829 O O . ARG A 1 626 ? -18.699 13.429 34.256 1.00 98.00 626 ARG A O 1
ATOM 4836 N N . ALA A 1 627 ? -16.609 12.840 34.808 1.00 97.81 627 ALA A N 1
ATOM 4837 C CA . ALA A 1 627 ? -16.000 14.090 34.372 1.00 97.81 627 ALA A CA 1
ATOM 4838 C C . ALA A 1 627 ? -16.092 14.261 32.850 1.00 97.81 627 ALA A C 1
ATOM 4840 O O . ALA A 1 627 ? -16.466 15.342 32.402 1.00 97.81 627 ALA A O 1
ATOM 4841 N N . LEU A 1 628 ? -15.815 13.212 32.071 1.00 97.75 628 LEU A N 1
ATOM 4842 C CA . LEU A 1 628 ? -15.978 13.213 30.613 1.00 97.75 628 LEU A CA 1
ATOM 4843 C C . LEU A 1 628 ? -17.426 13.478 30.193 1.00 97.75 628 LEU A C 1
ATOM 4845 O O . LEU A 1 628 ? -17.662 14.353 29.365 1.00 97.75 628 LEU A O 1
ATOM 4849 N N . LEU A 1 629 ? -18.391 12.807 30.827 1.00 97.94 629 LEU A N 1
ATOM 4850 C CA . LEU A 1 629 ? -19.815 12.968 30.530 1.00 97.94 629 LEU A CA 1
ATOM 4851 C C . LEU A 1 629 ? -20.286 14.419 30.726 1.00 97.94 629 LEU A C 1
ATOM 4853 O O . LEU A 1 629 ? -21.050 14.940 29.914 1.00 97.94 629 LEU A O 1
ATOM 4857 N N . ARG A 1 630 ? -19.780 15.103 31.764 1.00 97.31 630 ARG A N 1
ATOM 4858 C CA . ARG A 1 630 ? -20.031 16.539 31.980 1.00 97.31 630 ARG A CA 1
ATOM 4859 C C . ARG A 1 630 ? -19.439 17.411 30.873 1.00 97.31 630 ARG A C 1
ATOM 4861 O O . ARG A 1 630 ? -20.091 18.369 30.475 1.00 97.31 630 ARG A O 1
ATOM 4868 N N . VAL A 1 631 ? -18.240 17.095 30.372 1.00 97.69 631 VAL A N 1
ATOM 4869 C CA . VAL A 1 631 ? -17.648 17.867 29.265 1.00 97.69 631 VAL A CA 1
ATOM 4870 C C . VAL A 1 631 ? -18.435 17.666 27.978 1.00 97.69 631 VAL A C 1
ATOM 4872 O O . VAL A 1 631 ? -18.785 18.658 27.355 1.00 97.69 631 VAL A O 1
ATOM 4875 N N . TYR A 1 632 ? -18.782 16.429 27.614 1.00 97.88 632 TYR A N 1
ATOM 4876 C CA . TYR A 1 632 ? -19.605 16.171 26.425 1.00 97.88 632 TYR A CA 1
ATOM 4877 C C . TYR A 1 632 ? -20.960 16.860 26.495 1.00 97.88 632 TYR A C 1
ATOM 4879 O O . TYR A 1 632 ? -21.391 17.467 25.522 1.00 97.88 632 TYR A O 1
ATOM 4887 N N . THR A 1 633 ? -21.604 16.829 27.661 1.00 97.00 633 THR A N 1
ATOM 4888 C CA . THR A 1 633 ? -22.864 17.548 27.872 1.00 97.00 633 THR A CA 1
ATOM 4889 C C . THR A 1 633 ? -22.675 19.054 27.683 1.00 97.00 633 THR A C 1
ATOM 4891 O O . THR A 1 633 ? -23.476 19.696 27.012 1.00 97.00 633 THR A O 1
ATOM 4894 N N . GLY A 1 634 ? -21.602 19.624 28.242 1.00 96.69 634 GLY A N 1
ATOM 4895 C CA . GLY A 1 634 ? -21.293 21.047 28.113 1.00 96.69 634 GLY A CA 1
ATOM 4896 C C . GLY A 1 634 ? -20.976 21.476 26.679 1.00 96.69 634 GLY A C 1
ATOM 4897 O O . GLY A 1 634 ? -21.533 22.465 26.214 1.00 96.69 634 GLY A O 1
ATOM 4898 N N . GLU A 1 635 ? -20.116 20.742 25.970 1.00 97.00 635 GLU A N 1
ATOM 4899 C CA . GLU A 1 635 ? -19.763 21.045 24.576 1.00 97.00 635 GLU A CA 1
ATOM 4900 C C . GLU A 1 635 ? -20.946 20.823 23.628 1.00 97.00 635 GLU A C 1
ATOM 4902 O O . GLU A 1 635 ? -21.207 21.668 22.773 1.00 97.00 635 GLU A O 1
ATOM 4907 N N . GLY A 1 636 ? -21.716 19.749 23.810 1.00 96.25 636 GLY A N 1
ATOM 4908 C CA . GLY A 1 636 ? -22.902 19.519 22.993 1.00 96.25 636 GLY A CA 1
ATOM 4909 C C . GLY A 1 636 ? -23.989 20.571 23.218 1.00 96.25 636 GLY A C 1
ATOM 4910 O O . GLY A 1 636 ? -24.595 21.000 22.249 1.00 96.25 636 GLY A O 1
ATOM 4911 N N . LEU A 1 637 ? -24.173 21.089 24.441 1.00 95.06 637 LEU A N 1
ATOM 4912 C CA . LEU A 1 637 ? -25.064 22.234 24.697 1.00 95.06 637 LEU A CA 1
ATOM 4913 C C . LEU A 1 637 ? -24.562 23.549 24.083 1.00 95.06 637 LEU A C 1
ATOM 4915 O O . LEU A 1 637 ? -25.368 24.421 23.767 1.00 95.06 637 LEU A O 1
ATOM 4919 N N . GLN A 1 638 ? -23.246 23.724 23.930 1.00 95.88 638 GLN A N 1
ATOM 4920 C CA . GLN A 1 638 ? -22.697 24.892 23.234 1.00 95.88 638 GLN A CA 1
ATOM 4921 C C . GLN A 1 638 ? -22.977 24.836 21.729 1.00 95.88 638 GLN A C 1
ATOM 4923 O O . GLN A 1 638 ? -23.207 25.881 21.125 1.00 95.88 638 GLN A O 1
ATOM 4928 N N . GLN A 1 639 ? -22.950 23.640 21.133 1.00 95.50 639 GLN A N 1
ATOM 4929 C CA . GLN A 1 639 ? -23.248 23.444 19.711 1.00 95.50 639 GLN A CA 1
ATOM 4930 C C . GLN A 1 639 ? -24.758 23.406 19.431 1.00 95.50 639 GLN A C 1
ATOM 4932 O O . GLN A 1 639 ? -25.208 24.009 18.464 1.00 95.50 639 GLN A O 1
ATOM 4937 N N . GLU A 1 640 ? -25.532 22.753 20.299 1.00 95.00 640 GLU A N 1
ATOM 4938 C CA . GLU A 1 640 ? -26.977 22.539 20.173 1.00 95.00 640 GLU A CA 1
ATOM 4939 C C . GLU A 1 640 ? -27.696 22.918 21.485 1.00 95.00 640 GLU A C 1
ATOM 4941 O O . GLU A 1 640 ? -28.016 22.050 22.303 1.00 95.00 640 GLU A O 1
ATOM 4946 N N . PRO A 1 641 ? -27.982 24.215 21.725 1.00 94.19 641 PRO A N 1
ATOM 4947 C CA . PRO A 1 641 ? -28.556 24.685 22.993 1.00 94.19 641 PRO A CA 1
ATOM 4948 C C . PRO A 1 641 ? -29.937 24.112 23.343 1.00 94.19 641 PRO A C 1
ATOM 4950 O O . PRO A 1 641 ? -30.337 24.137 24.506 1.00 94.19 641 PRO A O 1
ATOM 4953 N N . SER A 1 642 ? -30.681 23.621 22.347 1.00 90.19 642 SER A N 1
ATOM 4954 C CA . SER A 1 642 ? -32.001 22.998 22.516 1.00 90.19 642 SER A CA 1
ATOM 4955 C C . SER A 1 642 ? -31.931 21.520 22.915 1.00 90.19 642 SER A C 1
ATOM 4957 O O . SER A 1 642 ? -32.951 20.933 23.281 1.00 90.19 642 SER A O 1
ATOM 4959 N N . TRP A 1 643 ? -30.754 20.893 22.849 1.00 91.56 643 TRP A N 1
ATOM 4960 C CA . TRP A 1 643 ? -30.585 19.489 23.195 1.00 91.56 643 TRP A CA 1
ATOM 4961 C C . TRP A 1 643 ? -30.744 19.272 24.710 1.00 91.56 643 TRP A C 1
ATOM 4963 O O . TRP A 1 643 ? -30.046 19.919 25.492 1.00 91.56 643 TRP A O 1
ATOM 4973 N N . PRO A 1 644 ? -31.579 18.321 25.177 1.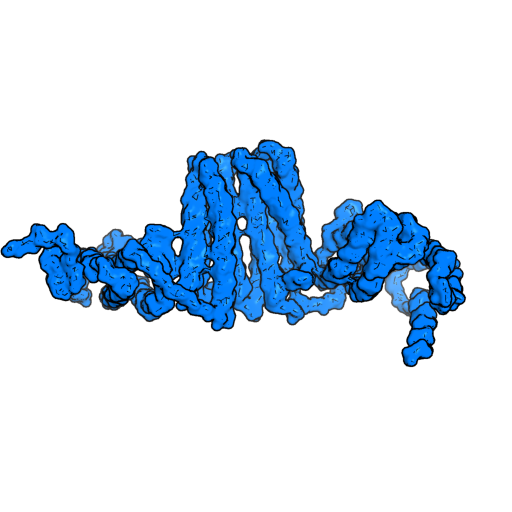00 91.19 644 PRO A N 1
ATOM 4974 C CA . PRO A 1 644 ? -31.743 18.025 26.605 1.00 91.19 644 PRO A CA 1
ATOM 4975 C C . PRO A 1 644 ? -30.557 17.229 27.195 1.00 91.19 644 PRO A C 1
ATOM 4977 O O . PRO A 1 644 ? -30.747 16.270 27.947 1.00 91.19 644 PRO A O 1
ATOM 4980 N N . GLY A 1 645 ? -29.317 17.609 26.868 1.00 92.19 645 GLY A N 1
ATOM 4981 C CA . GLY A 1 645 ? -28.095 16.859 27.176 1.00 92.19 645 GLY A CA 1
ATOM 4982 C C . GLY A 1 645 ? -27.910 16.549 28.663 1.00 92.19 645 GLY A C 1
ATOM 4983 O O . GLY A 1 645 ? -27.507 15.444 29.010 1.00 92.19 645 GLY A O 1
ATOM 4984 N N . GLN A 1 646 ? -28.287 17.460 29.568 1.00 93.19 646 GLN A N 1
ATOM 4985 C CA . GLN A 1 646 ? -28.196 17.223 31.019 1.00 93.19 646 GLN A CA 1
ATOM 4986 C C . GLN A 1 646 ? -29.163 16.137 31.502 1.00 93.19 646 GLN A C 1
ATOM 4988 O O . GLN A 1 646 ? -28.811 15.306 32.341 1.00 93.19 646 GLN A O 1
ATOM 4993 N N . ARG A 1 647 ? -30.373 16.093 30.933 1.00 91.38 647 ARG A N 1
ATOM 4994 C CA . ARG A 1 647 ? -31.349 15.043 31.230 1.00 91.38 647 ARG A CA 1
ATOM 4995 C C . ARG A 1 647 ? -30.877 13.696 30.687 1.00 91.38 647 ARG A C 1
ATOM 4997 O O . ARG A 1 647 ? -30.973 12.690 31.387 1.00 91.38 647 ARG A O 1
ATOM 5004 N N . VAL A 1 648 ? -30.320 13.686 29.473 1.00 93.81 648 VAL A N 1
ATOM 5005 C CA . VAL A 1 648 ? -29.702 12.496 28.864 1.00 93.81 648 VAL A CA 1
ATOM 5006 C C . VAL A 1 648 ? -28.538 11.995 29.722 1.00 93.81 648 VAL A C 1
ATOM 5008 O O . VAL A 1 648 ? -28.488 10.810 30.044 1.00 93.81 648 VAL A O 1
ATOM 5011 N N . GLN A 1 649 ? -27.655 12.892 30.172 1.00 95.50 649 GLN A N 1
ATOM 5012 C CA . GLN A 1 649 ? -26.553 12.588 31.089 1.00 95.50 649 GLN A CA 1
ATOM 5013 C C . GLN A 1 649 ? -27.053 11.894 32.353 1.00 95.50 649 GLN A C 1
ATOM 5015 O O . GLN A 1 649 ? -26.506 10.863 32.745 1.00 95.50 649 GLN A O 1
ATOM 5020 N N . LEU A 1 650 ? -28.080 12.454 32.991 1.00 94.44 650 LEU A N 1
ATOM 5021 C CA . LEU A 1 650 ? -28.618 11.924 34.234 1.00 94.44 650 LEU A CA 1
ATOM 5022 C C . LEU A 1 650 ? -29.247 10.538 34.036 1.00 94.44 650 LEU A C 1
ATOM 5024 O O . LEU A 1 650 ? -28.931 9.613 34.786 1.00 94.44 650 LEU A O 1
ATOM 5028 N N . ALA A 1 651 ? -30.060 10.371 32.989 1.00 95.19 651 ALA A N 1
ATOM 5029 C CA . ALA A 1 651 ? -30.673 9.091 32.629 1.00 95.19 651 ALA A CA 1
ATOM 5030 C C . ALA A 1 651 ? -29.622 8.013 32.331 1.00 95.19 651 ALA A C 1
ATOM 5032 O O . ALA A 1 651 ? -29.703 6.891 32.829 1.00 95.19 651 ALA A O 1
ATOM 5033 N N . MET A 1 652 ? -28.579 8.359 31.576 1.00 97.38 652 MET A N 1
ATOM 5034 C CA . MET A 1 652 ? -27.468 7.448 31.319 1.00 97.38 652 MET A CA 1
ATOM 5035 C C . MET A 1 652 ? -26.710 7.107 32.606 1.00 97.38 652 MET A C 1
ATOM 5037 O O . MET A 1 652 ? -26.360 5.947 32.820 1.00 97.38 652 MET A O 1
ATOM 5041 N N . TRP A 1 653 ? -26.484 8.075 33.496 1.00 97.81 653 TRP A N 1
ATOM 5042 C CA . TRP A 1 653 ? -25.754 7.839 34.742 1.00 97.81 653 TRP A CA 1
ATOM 5043 C C . TRP A 1 653 ? -26.502 6.922 35.719 1.00 97.81 653 TRP A C 1
ATOM 5045 O O . TRP A 1 653 ? -25.867 6.141 36.430 1.00 97.81 653 TRP A O 1
ATOM 5055 N N . GLN A 1 654 ? -27.839 6.923 35.719 1.00 97.12 654 GLN A N 1
ATOM 5056 C CA . GLN A 1 654 ? -28.618 5.953 36.500 1.00 97.12 654 GLN A CA 1
ATOM 5057 C C . GLN A 1 654 ? -28.276 4.503 36.156 1.00 97.12 654 GLN A C 1
ATOM 5059 O O . GLN A 1 654 ? -28.184 3.657 37.046 1.00 97.12 654 GLN A O 1
ATOM 5064 N N . SER A 1 655 ? -28.036 4.212 34.876 1.00 97.81 655 SER A N 1
ATOM 5065 C CA . SER A 1 655 ? -27.644 2.869 34.443 1.00 97.81 655 SER A CA 1
ATOM 5066 C C . SER A 1 655 ? -26.255 2.465 34.964 1.00 97.81 655 SER A C 1
ATOM 5068 O O . SER A 1 655 ? -26.002 1.282 35.199 1.00 97.81 655 SER A O 1
ATOM 5070 N N . VAL A 1 656 ? -25.364 3.434 35.212 1.00 98.12 656 VAL A N 1
ATOM 5071 C CA . VAL A 1 656 ? -24.070 3.210 35.877 1.00 98.12 656 VAL A CA 1
ATOM 5072 C C . VAL A 1 656 ? -24.275 2.909 37.359 1.00 98.12 656 VAL A C 1
ATOM 5074 O O . VAL A 1 656 ? -23.663 1.982 37.888 1.00 98.12 656 VAL A O 1
ATOM 5077 N N . LEU A 1 657 ? -25.157 3.658 38.028 1.00 98.00 657 LEU A N 1
ATOM 5078 C CA . LEU A 1 657 ? -25.493 3.450 39.439 1.00 98.00 657 LEU A CA 1
ATOM 5079 C C . LEU A 1 657 ? -26.129 2.074 39.673 1.00 98.00 657 LEU A C 1
ATOM 5081 O O . LEU A 1 657 ? -25.758 1.398 40.627 1.00 98.00 657 LEU A O 1
ATOM 5085 N N . ALA A 1 658 ? -26.995 1.611 38.769 1.00 97.94 658 ALA A N 1
ATOM 5086 C CA . ALA A 1 658 ? -27.548 0.258 38.821 1.00 97.94 658 ALA A CA 1
ATOM 5087 C C . ALA A 1 658 ? -26.452 -0.823 38.719 1.00 97.94 658 ALA A C 1
ATOM 5089 O O . ALA A 1 658 ? -26.433 -1.771 39.505 1.00 97.94 658 ALA A O 1
ATOM 5090 N N . GLN A 1 659 ? -25.484 -0.661 37.809 1.00 97.75 659 GLN A N 1
ATOM 5091 C CA . GLN A 1 659 ? -24.363 -1.600 37.693 1.00 97.75 659 GLN A CA 1
ATOM 5092 C C . GLN A 1 659 ? -23.418 -1.537 38.908 1.00 97.75 659 GLN A C 1
ATOM 5094 O O . GLN A 1 659 ? -22.903 -2.564 39.354 1.00 97.75 659 GLN A O 1
ATOM 5099 N N . LYS A 1 660 ? -23.204 -0.343 39.475 1.00 97.44 660 LYS A N 1
ATOM 5100 C CA . LYS A 1 660 ? -22.448 -0.148 40.720 1.00 97.44 660 LYS A CA 1
ATOM 5101 C C . LYS A 1 660 ? -23.139 -0.833 41.904 1.00 97.44 660 LYS A C 1
ATOM 5103 O O . LYS A 1 660 ? -22.454 -1.490 42.683 1.00 97.44 660 LYS A O 1
ATOM 5108 N N . LEU A 1 661 ? -24.467 -0.733 41.995 1.00 97.25 661 LEU A N 1
ATOM 5109 C CA . LEU A 1 661 ? -25.286 -1.407 43.003 1.00 97.25 661 LEU A CA 1
ATOM 5110 C C . LEU A 1 661 ? -25.147 -2.931 42.897 1.00 97.25 661 LEU A C 1
ATOM 5112 O O . LEU A 1 661 ? -24.896 -3.594 43.900 1.00 97.25 661 LEU A O 1
ATOM 5116 N N . ALA A 1 662 ? -25.221 -3.481 41.680 1.00 96.25 662 ALA A N 1
ATOM 5117 C CA . ALA A 1 662 ? -25.018 -4.910 41.438 1.00 96.25 662 ALA A CA 1
ATOM 5118 C C . ALA A 1 662 ? -23.627 -5.384 41.898 1.00 96.25 662 ALA A C 1
ATOM 5120 O O . ALA A 1 662 ? -23.511 -6.392 42.595 1.00 96.25 662 ALA A O 1
ATOM 5121 N N . LYS A 1 663 ? -22.574 -4.622 41.581 1.00 95.56 663 LYS A N 1
ATOM 5122 C CA . LYS A 1 663 ? -21.211 -4.888 42.065 1.00 95.56 663 LYS A CA 1
ATOM 5123 C C . LYS A 1 663 ? -21.129 -4.865 43.594 1.00 95.56 663 LYS A C 1
ATOM 5125 O O . LYS A 1 663 ? -20.512 -5.740 44.194 1.00 95.56 663 LYS A O 1
ATOM 5130 N N . GLU A 1 664 ? -21.715 -3.859 44.237 1.00 95.62 664 GLU A N 1
ATOM 5131 C CA . GLU A 1 664 ? -21.697 -3.726 45.701 1.00 95.62 664 GLU A CA 1
ATOM 5132 C C . GLU A 1 664 ? -22.453 -4.864 46.394 1.00 95.62 664 GLU A C 1
ATOM 5134 O O . GLU A 1 664 ? -21.981 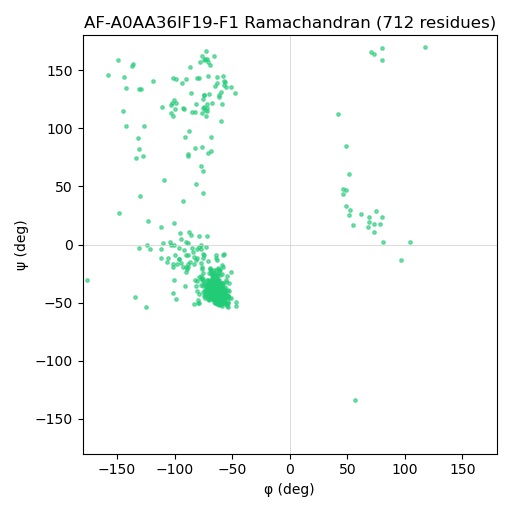-5.366 47.414 1.00 95.62 664 GLU A O 1
ATOM 5139 N N . ALA A 1 665 ? -23.550 -5.339 45.801 1.00 94.62 665 ALA A N 1
ATOM 5140 C CA . ALA A 1 665 ? -24.255 -6.526 46.268 1.00 94.62 665 ALA A CA 1
ATOM 5141 C C . ALA A 1 665 ? -23.371 -7.783 46.183 1.00 94.62 665 ALA A C 1
ATOM 5143 O O . ALA A 1 665 ? -23.276 -8.518 47.161 1.00 94.62 665 ALA A O 1
ATOM 5144 N N . VAL A 1 666 ? -22.663 -7.996 45.064 1.00 93.50 666 VAL A N 1
ATOM 5145 C CA . VAL A 1 666 ? -21.703 -9.108 44.908 1.00 93.50 666 VAL A CA 1
ATOM 5146 C C . VAL A 1 666 ? -20.615 -9.043 45.984 1.00 93.50 666 VAL A C 1
ATOM 5148 O O . VAL A 1 666 ? -20.394 -10.022 46.693 1.00 93.50 666 VAL A O 1
ATOM 5151 N N . ILE A 1 667 ? -19.990 -7.878 46.178 1.00 93.19 667 ILE A N 1
ATOM 5152 C CA . ILE A 1 667 ? -18.974 -7.671 47.226 1.00 93.19 667 ILE A CA 1
ATOM 5153 C C . ILE A 1 667 ? -19.527 -8.009 48.620 1.00 93.19 667 ILE A C 1
ATOM 5155 O O . ILE A 1 667 ? -18.833 -8.640 49.420 1.00 93.19 667 ILE A O 1
ATOM 5159 N N . SER A 1 668 ? -20.768 -7.602 48.913 1.00 92.62 668 SER A N 1
ATOM 5160 C CA . SER A 1 668 ? -21.414 -7.867 50.202 1.00 92.62 668 SER A CA 1
ATOM 5161 C C . SER A 1 668 ? -21.735 -9.347 50.407 1.00 92.62 668 SER A C 1
ATOM 5163 O O . SER A 1 668 ? -21.583 -9.839 51.522 1.00 92.62 668 SER A O 1
ATOM 5165 N N . VAL A 1 669 ? -22.176 -10.056 49.363 1.00 93.00 669 VAL A N 1
ATOM 5166 C CA . VAL A 1 669 ? -22.526 -11.485 49.438 1.00 93.00 669 VAL A CA 1
ATOM 5167 C C . VAL A 1 669 ? -21.299 -12.332 49.760 1.00 93.00 669 VAL A C 1
ATOM 5169 O O . VAL A 1 669 ? -21.373 -13.208 50.618 1.00 93.00 669 VAL A O 1
ATOM 5172 N N . TYR A 1 670 ? -20.161 -12.036 49.133 1.00 91.81 670 TYR A N 1
ATOM 5173 C CA . TYR A 1 670 ? -18.912 -12.771 49.359 1.00 91.81 670 TYR A CA 1
ATOM 5174 C C . TYR A 1 670 ? -18.105 -12.256 50.556 1.00 91.81 670 TYR A C 1
ATOM 5176 O O . TYR A 1 670 ? -16.983 -12.693 50.786 1.00 91.81 670 TYR A O 1
ATOM 5184 N N . ASN A 1 671 ? -18.680 -11.338 51.343 1.00 87.56 671 ASN A N 1
ATOM 5185 C CA . ASN A 1 671 ? -18.079 -10.773 52.548 1.00 87.56 671 ASN A CA 1
ATOM 5186 C C . ASN A 1 671 ? -16.615 -10.346 52.345 1.00 87.56 671 ASN A C 1
ATOM 5188 O O . ASN A 1 671 ? -15.754 -10.576 53.201 1.00 87.56 671 ASN A O 1
ATOM 5192 N N . VAL A 1 672 ? -16.328 -9.693 51.214 1.00 84.81 672 VAL A N 1
ATOM 5193 C CA . VAL A 1 672 ? -15.008 -9.107 50.953 1.00 84.81 672 VAL A CA 1
ATOM 5194 C C . VAL A 1 672 ? -14.911 -7.806 51.759 1.00 84.81 672 VAL A C 1
ATOM 5196 O O . VAL A 1 672 ? -14.930 -6.694 51.228 1.00 84.81 672 VAL A O 1
ATOM 5199 N N . ALA A 1 673 ? -14.886 -7.959 53.088 1.00 61.75 673 ALA A N 1
ATOM 5200 C CA . ALA A 1 673 ? -15.099 -6.919 54.096 1.00 61.75 673 ALA A CA 1
ATOM 5201 C C . ALA A 1 673 ? -14.106 -5.749 53.996 1.00 61.75 673 ALA A C 1
ATOM 5203 O O . ALA A 1 673 ? -14.361 -4.660 54.505 1.00 61.75 673 ALA A O 1
ATOM 5204 N N . THR A 1 674 ? -12.986 -5.948 53.303 1.00 67.94 674 THR A N 1
ATOM 5205 C CA . THR A 1 674 ? -11.960 -4.930 53.061 1.00 67.94 674 THR A CA 1
ATOM 5206 C C . THR A 1 674 ? -12.352 -3.885 52.012 1.00 67.94 674 THR A C 1
ATOM 5208 O O . THR A 1 674 ? -11.672 -2.867 51.911 1.00 67.94 674 THR A O 1
ATOM 5211 N N . LEU A 1 675 ? -13.430 -4.090 51.243 1.00 72.25 675 LEU A N 1
ATOM 5212 C CA . LEU A 1 675 ? -13.787 -3.222 50.110 1.00 72.25 675 LEU A CA 1
ATOM 5213 C C . LEU A 1 675 ? -14.822 -2.133 50.421 1.00 72.25 675 LEU A C 1
ATOM 5215 O O . LEU A 1 675 ? -15.115 -1.336 49.531 1.00 72.25 675 LEU A O 1
ATOM 5219 N N . GLY A 1 676 ? -15.365 -2.085 51.645 1.00 64.38 676 GLY A N 1
ATOM 5220 C CA . GLY A 1 676 ? -16.277 -1.024 52.089 1.00 64.38 676 GLY A CA 1
ATOM 5221 C C . GLY A 1 676 ? -17.445 -0.780 51.126 1.00 64.38 676 GLY A C 1
ATOM 5222 O O . GLY A 1 676 ? -17.564 0.311 50.569 1.00 64.38 676 GLY A O 1
ATOM 5223 N N . ALA A 1 677 ? -18.289 -1.790 50.891 1.00 72.62 677 ALA A N 1
ATOM 5224 C CA . ALA A 1 677 ? -19.479 -1.628 50.057 1.00 72.62 677 ALA A CA 1
ATOM 5225 C C . ALA A 1 677 ? -20.388 -0.530 50.639 1.00 72.62 677 ALA A C 1
ATOM 5227 O O . ALA A 1 677 ? -20.836 -0.633 51.779 1.00 72.62 677 ALA A O 1
ATOM 5228 N N . ASN A 1 678 ? -20.663 0.521 49.861 1.00 88.44 678 ASN A N 1
ATOM 5229 C CA . ASN A 1 678 ? -21.534 1.625 50.273 1.00 88.44 678 ASN A CA 1
ATOM 5230 C C . ASN A 1 678 ? -22.859 1.583 49.503 1.00 88.44 678 ASN A C 1
ATOM 5232 O O . ASN A 1 678 ? -23.250 2.542 48.834 1.00 88.44 678 ASN A O 1
ATOM 5236 N N . MET A 1 679 ? -23.521 0.429 49.604 1.00 92.75 679 MET A N 1
ATOM 5237 C CA . MET A 1 679 ? -24.751 0.118 48.882 1.00 92.75 679 MET A CA 1
ATOM 5238 C C . MET A 1 679 ? -25.837 1.173 49.128 1.00 92.75 679 MET A C 1
ATOM 5240 O O . MET A 1 679 ? -26.449 1.665 48.184 1.00 92.75 679 MET A O 1
ATOM 5244 N N . ASP A 1 680 ? -26.000 1.601 50.383 1.00 94.00 680 ASP A N 1
ATOM 5245 C CA . ASP A 1 680 ? -26.990 2.610 50.769 1.00 94.00 680 ASP A CA 1
ATOM 5246 C C . ASP A 1 680 ? -26.735 3.975 50.118 1.00 94.00 680 ASP A C 1
ATOM 5248 O O . ASP A 1 680 ? -27.683 4.681 49.776 1.00 94.00 680 ASP A O 1
ATOM 5252 N N . ALA A 1 681 ? -25.471 4.379 49.935 1.00 95.31 681 ALA A N 1
ATOM 5253 C CA . ALA A 1 681 ? -25.171 5.614 49.215 1.00 95.31 681 ALA A CA 1
ATOM 5254 C C . ALA A 1 681 ? -25.495 5.485 47.726 1.00 95.31 681 ALA A C 1
ATOM 5256 O O . ALA A 1 681 ? -26.106 6.391 47.170 1.00 95.31 681 ALA A O 1
ATOM 5257 N N . THR A 1 682 ? -25.158 4.357 47.096 1.00 96.56 682 THR A N 1
ATOM 5258 C CA . THR A 1 682 ? -25.487 4.122 45.682 1.00 96.56 682 THR A CA 1
ATOM 5259 C C . THR A 1 682 ? -27.004 4.080 45.448 1.00 96.56 682 THR A C 1
ATOM 5261 O O . THR A 1 682 ? -27.469 4.618 44.443 1.00 96.56 682 THR A O 1
ATOM 5264 N N . ILE A 1 683 ? -27.786 3.513 46.379 1.00 96.88 683 ILE A N 1
ATOM 5265 C CA . ILE A 1 683 ? -29.260 3.548 46.345 1.00 96.88 683 ILE A CA 1
ATOM 5266 C C . ILE A 1 683 ? -29.764 4.993 46.416 1.00 96.88 683 ILE A C 1
ATOM 5268 O O . ILE A 1 683 ? -30.531 5.408 45.550 1.00 96.88 683 ILE A O 1
ATOM 5272 N N . ARG A 1 684 ? -29.283 5.789 47.382 1.00 96.81 684 ARG A N 1
ATOM 5273 C CA . ARG A 1 684 ? -29.671 7.206 47.502 1.00 96.81 684 ARG A CA 1
ATOM 5274 C C . ARG A 1 684 ? -29.310 8.021 46.261 1.00 96.81 684 ARG A C 1
ATOM 5276 O O . ARG A 1 684 ? -30.117 8.837 45.820 1.00 96.81 684 ARG A O 1
ATOM 5283 N N . ASP A 1 685 ? -28.132 7.798 45.680 1.00 95.81 685 ASP A N 1
ATOM 5284 C CA . ASP A 1 685 ? -27.713 8.456 44.437 1.00 95.81 685 ASP A CA 1
ATOM 5285 C C . ASP A 1 685 ? -28.663 8.095 43.280 1.00 95.81 685 ASP A C 1
ATOM 5287 O O . ASP A 1 685 ? -29.047 8.960 42.490 1.00 95.81 685 ASP A O 1
ATOM 5291 N N . PHE A 1 686 ? -29.073 6.823 43.187 1.00 96.88 686 PHE A N 1
ATOM 5292 C CA . PHE A 1 686 ? -29.996 6.347 42.156 1.00 96.88 686 PHE A CA 1
ATOM 5293 C C . PHE A 1 686 ? -31.393 6.954 42.320 1.00 96.88 686 PHE A C 1
ATOM 5295 O O . PHE A 1 686 ? -31.963 7.454 41.349 1.00 96.88 686 PHE A O 1
ATOM 5302 N N . GLU A 1 687 ? -31.930 6.946 43.541 1.00 95.62 687 GLU A N 1
ATOM 5303 C CA . GLU A 1 687 ? -33.229 7.539 43.877 1.00 95.62 687 GLU A CA 1
ATOM 5304 C C . GLU A 1 687 ? -33.244 9.048 43.625 1.00 95.62 687 GLU A C 1
ATOM 5306 O O . GLU A 1 687 ? -34.214 9.570 43.074 1.00 95.62 687 GLU A O 1
ATOM 5311 N N . THR A 1 688 ? -32.147 9.739 43.948 1.00 93.81 688 THR A N 1
ATOM 5312 C CA . THR A 1 688 ? -31.982 11.173 43.667 1.00 93.81 688 THR A CA 1
ATOM 5313 C C . THR A 1 688 ? -32.039 11.440 42.166 1.00 93.81 688 THR A C 1
ATOM 5315 O O . THR A 1 688 ? -32.818 12.281 41.718 1.00 93.81 688 THR A O 1
ATOM 5318 N N . ALA A 1 689 ? -31.279 10.681 41.370 1.00 92.31 689 ALA A N 1
ATOM 5319 C CA . ALA A 1 689 ? -31.317 10.795 39.916 1.00 92.31 689 ALA A CA 1
ATOM 5320 C C . ALA A 1 689 ? -32.708 10.450 39.343 1.00 92.31 689 ALA A C 1
ATOM 5322 O O . ALA A 1 689 ? -33.172 11.099 38.406 1.00 92.31 689 ALA A O 1
ATOM 5323 N N . GLN A 1 690 ? -33.408 9.471 39.930 1.00 93.44 690 GLN A N 1
ATOM 5324 C CA . GLN A 1 690 ? -34.754 9.069 39.505 1.00 93.44 690 GLN A CA 1
ATOM 5325 C C . GLN A 1 690 ? -35.792 10.149 39.788 1.00 93.44 690 GLN A C 1
ATOM 5327 O O . GLN A 1 690 ? -36.622 10.433 38.924 1.00 93.44 690 GLN A O 1
ATOM 5332 N N . SER A 1 691 ? -35.750 10.751 40.977 1.00 89.56 691 SER A N 1
ATOM 5333 C CA . SER A 1 691 ? -36.626 11.865 41.342 1.00 89.56 691 SER A CA 1
ATOM 5334 C C . SER A 1 691 ? -36.385 13.057 40.421 1.00 89.56 691 SER A C 1
ATOM 5336 O O . SER A 1 691 ? -37.336 13.556 39.836 1.00 89.56 691 SER A O 1
ATOM 5338 N N . GLN A 1 692 ? -35.128 13.423 40.157 1.00 86.69 692 GLN A N 1
ATOM 5339 C CA . GLN A 1 692 ? -34.795 14.484 39.201 1.00 86.69 692 GLN A CA 1
ATOM 5340 C C . GLN A 1 692 ? -35.349 14.211 37.791 1.00 86.69 692 GLN A C 1
ATOM 5342 O O . GLN A 1 692 ? -35.903 15.107 37.166 1.00 86.69 692 GLN A O 1
ATOM 5347 N N . LEU A 1 693 ? -35.265 12.981 37.275 1.00 87.56 693 LEU A N 1
ATOM 5348 C CA . LEU A 1 693 ? -35.806 12.655 35.945 1.00 87.56 693 LEU A CA 1
ATOM 5349 C C . LEU A 1 693 ? -37.338 12.623 35.883 1.00 87.56 693 LEU A C 1
ATOM 5351 O O . LEU A 1 693 ? -37.903 12.889 34.813 1.00 87.56 693 LEU A O 1
ATOM 5355 N N . ARG A 1 694 ? -37.988 12.255 36.995 1.00 85.69 694 ARG A N 1
ATOM 5356 C CA . ARG A 1 694 ? -39.448 12.167 37.130 1.00 85.69 694 ARG A CA 1
ATOM 5357 C C . ARG A 1 694 ? -40.077 13.542 37.350 1.00 85.69 694 ARG A C 1
ATOM 5359 O O . ARG A 1 694 ? -41.026 13.878 36.653 1.00 85.69 694 ARG A O 1
ATOM 5366 N N . ASP A 1 695 ? -39.520 14.328 38.264 1.00 81.12 695 ASP A N 1
ATOM 5367 C CA . ASP A 1 695 ? -40.116 15.543 38.830 1.00 81.12 695 ASP A CA 1
ATOM 5368 C C . ASP A 1 695 ? -39.688 16.811 38.049 1.00 81.12 695 ASP A C 1
ATOM 5370 O O . ASP A 1 695 ? -39.422 17.862 38.623 1.00 81.12 695 ASP A O 1
ATOM 5374 N N . GLY A 1 696 ? -39.573 16.708 36.718 1.00 66.75 696 GLY A N 1
ATOM 5375 C CA . GLY A 1 696 ? -39.315 17.855 35.829 1.00 66.75 696 GLY A CA 1
ATOM 5376 C C . GLY A 1 696 ? -37.866 18.363 35.774 1.00 66.75 696 GLY A C 1
ATOM 5377 O O . GLY A 1 696 ? -37.624 19.473 35.314 1.00 66.75 696 GLY A O 1
ATOM 5378 N N . GLY A 1 697 ? -36.886 17.570 36.209 1.00 60.94 697 GLY A N 1
ATOM 5379 C CA . GLY A 1 697 ? -35.462 17.924 36.187 1.00 60.94 697 GLY A CA 1
ATOM 5380 C C . GLY A 1 697 ? -34.926 18.487 37.505 1.00 60.94 697 GLY A C 1
ATOM 5381 O O . GLY A 1 697 ? -33.711 18.549 37.671 1.00 60.94 697 GLY A O 1
ATOM 5382 N N . GLY A 1 698 ? -35.776 18.867 38.464 1.00 67.56 698 GLY A N 1
ATOM 5383 C CA . GLY A 1 698 ? -35.322 19.617 39.644 1.00 67.56 698 GLY A CA 1
ATOM 5384 C C . GLY A 1 698 ? -34.599 20.913 39.240 1.00 67.56 698 GLY A C 1
ATOM 5385 O O . GLY A 1 698 ? -35.049 21.611 38.338 1.00 67.56 698 GLY A O 1
ATOM 5386 N N . ASP A 1 699 ? -33.443 21.202 39.851 1.00 67.19 699 ASP A N 1
ATOM 5387 C CA . ASP A 1 699 ? -32.590 22.365 39.526 1.00 67.19 699 ASP A CA 1
ATOM 5388 C C . ASP A 1 699 ? -31.853 22.259 38.170 1.00 67.19 699 ASP A C 1
ATOM 5390 O O . ASP A 1 699 ? -30.984 23.082 37.884 1.00 67.19 699 ASP A O 1
ATOM 5394 N N . VAL A 1 700 ? -32.129 21.244 37.339 1.00 69.06 700 VAL A N 1
ATOM 5395 C CA . VAL A 1 700 ? -31.489 21.056 36.025 1.00 69.06 700 VAL A CA 1
ATOM 5396 C C . VAL A 1 700 ? -32.093 22.046 35.011 1.00 69.06 700 VAL A C 1
ATOM 5398 O O . VAL A 1 700 ? -33.270 21.910 34.659 1.00 69.06 700 VAL A O 1
ATOM 5401 N N . PRO A 1 701 ? -31.327 23.037 34.504 1.00 63.06 701 PRO A N 1
ATOM 5402 C CA . PRO A 1 701 ? -31.819 23.993 33.512 1.00 63.06 701 PRO A CA 1
ATOM 5403 C C . PRO A 1 701 ? -32.380 23.295 32.265 1.00 63.06 701 PRO A C 1
ATOM 5405 O O . PRO A 1 701 ? -31.762 22.373 31.737 1.00 63.06 701 PRO A O 1
ATOM 5408 N N . ASN A 1 702 ? -33.538 23.755 31.775 1.00 59.84 702 ASN A N 1
ATOM 5409 C CA . ASN A 1 702 ? -34.265 23.166 30.637 1.00 59.84 702 ASN A CA 1
ATOM 5410 C C . ASN A 1 702 ? -34.740 21.710 30.868 1.00 59.84 702 ASN A C 1
ATOM 5412 O O . ASN A 1 702 ? -34.904 20.948 29.916 1.00 59.84 702 ASN A O 1
ATOM 5416 N N . GLY A 1 703 ? -34.963 21.308 32.128 1.00 54.72 703 GLY A N 1
ATOM 5417 C CA . GLY A 1 703 ? -35.399 19.954 32.508 1.00 54.72 703 GLY A CA 1
ATOM 5418 C C . GLY A 1 703 ? -36.773 19.524 31.970 1.00 54.72 703 GLY A C 1
ATOM 5419 O O . GLY A 1 703 ? -37.039 18.321 31.840 1.00 54.72 703 GLY A O 1
ATOM 5420 N N . ILE A 1 704 ? -37.614 20.488 31.586 1.00 54.19 704 ILE A N 1
ATOM 5421 C CA . ILE A 1 704 ? -38.951 20.269 31.029 1.00 54.19 704 ILE A CA 1
ATOM 5422 C C . ILE A 1 704 ? -38.939 20.670 29.554 1.00 54.19 704 ILE A C 1
ATOM 5424 O O . ILE A 1 704 ? -38.675 21.821 29.213 1.00 54.19 704 ILE A O 1
ATOM 5428 N N . VAL A 1 705 ? -39.215 19.701 28.677 1.00 54.84 705 VAL A N 1
ATOM 5429 C CA . VAL A 1 705 ? -39.598 20.000 27.292 1.00 54.84 705 VAL A CA 1
ATOM 5430 C C . VAL A 1 705 ? -41.039 20.515 27.363 1.00 54.84 705 VAL A C 1
ATOM 5432 O O . VAL A 1 705 ? -41.844 19.828 28.000 1.00 54.84 705 VAL A O 1
ATOM 5435 N N . PRO A 1 706 ? -41.381 21.674 26.769 1.00 54.06 706 PRO A N 1
ATOM 5436 C CA . PRO A 1 706 ? -42.720 22.268 26.866 1.00 54.06 706 PRO A CA 1
ATOM 5437 C C . PRO A 1 706 ? -43.871 21.308 26.522 1.00 54.06 706 PRO A C 1
ATOM 5439 O O . PRO A 1 706 ? -44.991 21.484 26.985 1.00 54.06 706 PRO A O 1
ATOM 5442 N N . GLU A 1 707 ? -43.616 20.250 25.743 1.00 51.53 707 GLU A N 1
ATOM 5443 C CA . GLU A 1 707 ? -44.615 19.231 25.403 1.00 51.53 707 GLU A CA 1
ATOM 5444 C C . GLU A 1 707 ? -44.990 18.272 26.554 1.00 51.53 707 GLU A C 1
ATOM 5446 O O . GLU A 1 707 ? -45.832 17.399 26.349 1.00 51.53 707 GLU A O 1
ATOM 5451 N N . ARG A 1 708 ? -44.369 18.385 27.739 1.00 56.72 708 ARG A N 1
ATOM 5452 C CA . ARG A 1 708 ? -44.581 17.495 28.901 1.00 56.72 708 ARG A CA 1
ATOM 5453 C C . ARG A 1 708 ? -45.019 18.220 30.182 1.00 56.72 708 ARG A C 1
ATOM 5455 O O . ARG A 1 708 ? -44.876 17.673 31.279 1.00 56.72 708 ARG A O 1
ATOM 5462 N N . ASP A 1 709 ? -45.554 19.434 30.047 1.00 56.91 709 ASP A N 1
ATOM 5463 C CA . ASP A 1 709 ? -46.178 20.180 31.153 1.00 56.91 709 ASP A CA 1
ATOM 5464 C C . ASP A 1 709 ? -47.339 19.394 31.803 1.00 56.91 709 ASP A C 1
ATOM 5466 O O . ASP A 1 709 ? -47.673 19.623 32.961 1.00 56.91 709 ASP A O 1
ATOM 5470 N N . ASP A 1 710 ? -47.894 18.401 31.096 1.00 55.03 710 ASP A N 1
ATOM 5471 C CA . ASP A 1 710 ? -48.956 17.487 31.536 1.00 55.03 710 ASP A CA 1
ATOM 5472 C C . ASP A 1 710 ? -48.584 16.563 32.711 1.00 55.03 710 ASP A C 1
ATOM 5474 O O . ASP A 1 710 ? -49.448 15.870 33.249 1.00 55.03 710 ASP A O 1
ATOM 5478 N N . LEU A 1 711 ? -47.310 16.521 33.110 1.00 48.50 711 LEU A N 1
ATOM 5479 C CA . LEU A 1 711 ? -46.827 15.696 34.223 1.00 48.50 711 LEU A CA 1
ATOM 5480 C C . LEU A 1 711 ? -46.402 16.476 35.454 1.00 48.50 711 LEU A C 1
ATOM 5482 O O . LEU A 1 711 ? -45.960 15.868 36.435 1.00 48.50 711 LEU A O 1
ATOM 5486 N N . LEU A 1 712 ? -46.526 17.796 35.417 1.00 52.00 712 LEU A N 1
ATOM 5487 C CA . LEU A 1 712 ? -46.452 18.571 36.636 1.00 52.00 712 LEU A CA 1
ATOM 5488 C C . LEU A 1 712 ? -47.764 18.360 37.407 1.00 52.00 712 LEU A C 1
ATOM 5490 O O . LEU A 1 712 ? -48.836 18.465 36.812 1.00 52.00 712 LEU A O 1
ATOM 5494 N N . PRO A 1 713 ? -47.717 18.003 38.703 1.00 51.56 713 PRO A N 1
ATOM 5495 C CA . PRO A 1 713 ? -48.913 18.067 39.528 1.00 51.56 713 PRO A CA 1
ATOM 5496 C C . PRO A 1 713 ? -49.386 19.528 39.580 1.00 51.56 713 PRO A C 1
ATOM 5498 O O . PRO A 1 713 ? -48.569 20.406 39.863 1.00 51.56 713 PRO A O 1
ATOM 5501 N N . ASP A 1 714 ? -50.670 19.749 39.274 1.00 52.38 714 ASP A N 1
ATOM 5502 C CA . ASP A 1 714 ? -51.353 21.051 39.392 1.00 52.38 714 ASP A CA 1
ATOM 5503 C C . ASP A 1 714 ? -51.095 21.743 40.744 1.00 52.38 714 ASP A C 1
ATOM 5505 O O . ASP A 1 714 ? -51.123 21.048 41.795 1.00 52.38 714 ASP A O 1
#

Nearest PDB structures (foldseek):
  8wdf-assembly1_A  TM=3.423E-01  e=1.340E+00  Pseudomonas aeruginosa PAO1
  4f7g-assembly1_B  TM=3.459E-01  e=8.281E+00  Mus musculus
  8vdr-assembly1_A  TM=1.546E-01  e=5.633E+00  Mus musculus

Mean predicted aligned error: 8.19 Å

Radius of gyration: 37.27 Å; Cα contacts (8 Å, |Δi|>4): 860; chains: 1; bounding box: 106×57×106 Å